Protein AF-A0A9P5ILN1-F1 (afdb_monomer_lite)

Secondary structure (DSSP, 8-state):
-EEEEEEE-GGGSS-EEEEEETT-HHHHHHHHTT-SEEEE---SHHHHTTS-HHHHHHHHHHHHHHHHHHHHT-TT--EEEEEE---HHHHHTTS---HHHHHHHHHHHHHHH-HHHHTTEEEEE--EEGGGGGSTTTSPEEETTTTEEE---SS-TT----EE--S---GGGSS-HHHHHHHHHHHHH-TT-----HHHHHHHHHHHHHHHHHGGGGS-GGG-SHHHHHHHHHHHHHHHHTHHHHHHSS--HHHHHHHHHHHHHHHHTT-HHHHHHHHHHHHHHHHHTTTTSPPPGGG---HHHHHHHHHHHHHHHHHHHHHHHHTTPPPS--GGG--PPPP-GGG--TT--HHHHHHHHHHHHHHHHHHHHHHSHHHHH-----HHHHHHHHHHHHHHHHHHHHHHHGGGT---STTS-HIIIIIHHHHHHHHHHHHHHH-TTSTTHHHHHHHHHHHHHHHHHHHHH-GGG--HHHHHHHHHHHHHHHHHHHHHTSS--------PPP---------------

Foldseek 3Di:
DWDWWWFAAAPHDGTDTFIADLLDLVRLLNRRERTQETADDFDLVVQVVPDDLVVSLVVRLNSLLSNLVSLVVHPNYQAYEYEADDPPCVVVVNPDDDSRRNSRVSSVVSQVVDPVSVNRYDHDYDFAAPCCCVPPLNPFCQPVVVRDGHDDDPDDPPDDRDHDDDPPLDLLPLDDPVVLVVVVVVVVVPVDDDPPDLLNLLQVLLVVLLVLLQVQLPDDPPPDDPVSNVSSVVSNVSSVVCLVCLQPNPDDPSSLSSLLSSLLSCVLVVNLVSSQVSLVSSLVSLVVVVLLAQDDVVVVDDPVVNLNSLSSNLSSLLSQLVSQVVVVHQGPDDPVSGHRDQRDPPPDDVSRPRVLSRLSSQLSVLSNVVSCVVPPVCVVPPPDDDPVNVVVVVVSLVSNLVSLLVLLVCLVVDDDGSSRRCCSLPVSLVVSLVSLLVVCLVCVPDPCLVVSLVSLVSSVVSQVVNCVSPVVSDDPVSVVSSVVSVVSNVVVVVVVVDPDDDDDDDDDDDDDDDPDPPDDDPPDD

Organism: NCBI:txid139641

pLDDT: mean 74.31, std 18.39, range [25.52, 96.81]

InterPro domains:
  IPR007219 Xylanolytic transcriptional activator, regulatory domain [PF04082] (228-382)
  IPR007219 Xylanolytic transcriptional activator, regulatory domain [SM00906] (275-349)
  IPR008030 NmrA-like domain [PF05368] (19-158)
  IPR036291 NAD(P)-binding domain superfamily [SSF51735] (7-162)
  IPR050987 ABC-transporter-regulating transcription factor-like [PTHR46910] (173-378)

Sequence (525 aa):
MSKILNVVGATGAQGGSVVADTSDLASLVKAFEGSYAIFVVTDFFASFATKDAEETVAIESTQGINCAKAASKTTTLEHYIWSTLPDNQKISNGKCSVPHFESKTKVDEYIRQYKALLAKTTFLFITYYATNILMPMFTPTLFKTTGKHVQLLPIAEDTPITTLGATVINTLGLVSKEHFEARLRYHFAQKDMADDDPAWYALRNTVYASCYRLGSSNMPYSNMSGEIQGQAWRYFEKALDVHTELLYGSTGLMAVQALTAMGFFAEGLAGPSLAYMLVSCATRLAQAKGLHRQPAQSWNLPLAKQQHRVRLFWTLYILEKHISYRSGRPSIIEDDDISCPFPSTQLANNTTYIDPFIYIIQHAQISSRIAKQLTSGSSLFGSGQSSALRSRISISSHAVVNAARAIILDTDAIQVDASTPIWLAFYFPLVSAINIFIYILKYPALPTTSSDVALLDICTGHFSRLELASPDTALPFIREIARLARSTVESVKNSAASPGSLLGADVMAPSVAQPSVPHARNLYT

Radius of gyration: 27.71 Å; chains: 1; bounding box: 84×50×71 Å

Structure (mmCIF, N/CA/C/O backbone):
data_AF-A0A9P5ILN1-F1
#
_entry.id   AF-A0A9P5ILN1-F1
#
loop_
_atom_site.group_PDB
_atom_site.id
_atom_site.type_symbol
_atom_site.label_atom_id
_atom_site.label_alt_id
_atom_site.label_comp_id
_atom_site.label_asym_id
_atom_site.label_entity_id
_atom_site.label_seq_id
_atom_site.pdbx_PDB_ins_code
_atom_site.Cartn_x
_atom_site.Cartn_y
_atom_site.Cartn_z
_atom_site.occupancy
_atom_site.B_iso_or_equiv
_atom_site.auth_seq_id
_atom_site.auth_comp_id
_atom_site.auth_asym_id
_atom_site.auth_atom_id
_atom_site.pdbx_PDB_model_num
ATOM 1 N N . MET A 1 1 ? 13.698 14.993 25.051 1.00 39.31 1 MET A N 1
ATOM 2 C CA . MET A 1 1 ? 13.246 14.775 23.654 1.00 39.31 1 MET A CA 1
ATOM 3 C C . MET A 1 1 ? 12.149 13.734 23.718 1.00 39.31 1 MET A C 1
ATOM 5 O O . MET A 1 1 ? 12.427 12.608 24.112 1.00 39.31 1 MET A O 1
ATOM 9 N N . SER A 1 2 ? 10.918 14.096 23.372 1.00 26.91 2 SER A N 1
ATOM 10 C CA . SER A 1 2 ? 9.784 13.169 23.364 1.00 26.91 2 SER A CA 1
ATOM 11 C C . SER A 1 2 ? 9.989 12.088 22.296 1.00 26.91 2 SER A C 1
ATOM 13 O O . SER A 1 2 ? 10.209 12.414 21.132 1.00 26.91 2 SER A O 1
ATOM 15 N N . LYS A 1 3 ? 9.950 10.811 22.683 1.00 44.75 3 LYS A N 1
ATOM 16 C CA . LYS A 1 3 ? 10.067 9.652 21.789 1.00 44.75 3 LYS A CA 1
ATOM 17 C C . LYS A 1 3 ? 8.786 8.822 21.836 1.00 44.75 3 LYS A C 1
ATOM 19 O O . LYS A 1 3 ? 8.062 8.818 22.831 1.00 44.75 3 LYS A O 1
ATOM 24 N N . ILE A 1 4 ? 8.509 8.127 20.739 1.00 36.22 4 ILE A N 1
ATOM 25 C CA . ILE A 1 4 ? 7.397 7.183 20.645 1.00 36.22 4 ILE A CA 1
ATOM 26 C C . ILE A 1 4 ? 7.859 5.847 21.237 1.00 36.22 4 ILE A C 1
ATOM 28 O O . ILE A 1 4 ? 8.810 5.245 20.743 1.00 36.22 4 ILE A O 1
ATOM 32 N N . LEU A 1 5 ? 7.192 5.391 22.293 1.00 47.84 5 LEU A N 1
ATOM 33 C CA . LEU A 1 5 ? 7.380 4.079 22.903 1.00 47.84 5 LEU A CA 1
ATOM 34 C C . LEU A 1 5 ? 6.185 3.203 22.540 1.00 47.84 5 LEU A C 1
ATOM 36 O O . LEU A 1 5 ? 5.041 3.648 22.609 1.00 47.84 5 LEU A O 1
ATOM 40 N N . ASN A 1 6 ? 6.428 1.952 22.159 1.00 44.28 6 ASN A N 1
ATOM 41 C CA . ASN A 1 6 ? 5.337 1.028 21.866 1.00 44.28 6 ASN A CA 1
ATOM 42 C C . ASN A 1 6 ? 4.928 0.319 23.153 1.00 44.28 6 ASN A C 1
ATOM 44 O O . ASN A 1 6 ? 5.700 -0.442 23.743 1.00 44.28 6 ASN A O 1
ATOM 48 N N . VAL A 1 7 ? 3.707 0.603 23.590 1.00 46.44 7 VAL A N 1
ATOM 49 C CA . VAL A 1 7 ? 3.180 0.174 24.878 1.00 46.44 7 VAL A CA 1
ATOM 50 C C . VAL A 1 7 ? 1.870 -0.562 24.628 1.00 46.44 7 VAL A C 1
ATOM 52 O O . VAL A 1 7 ? 0.911 -0.023 24.080 1.00 46.44 7 VAL A O 1
ATOM 55 N N . VAL A 1 8 ? 1.814 -1.832 25.009 1.00 37.81 8 VAL A N 1
ATOM 56 C CA . VAL A 1 8 ? 0.625 -2.659 24.818 1.00 37.81 8 VAL A CA 1
ATOM 57 C C . VAL A 1 8 ? -0.165 -2.686 26.125 1.00 37.81 8 VAL A C 1
ATOM 59 O O . VAL A 1 8 ? 0.270 -3.276 27.116 1.00 37.81 8 VAL A O 1
ATOM 62 N N . GLY A 1 9 ? -1.342 -2.053 26.112 1.00 39.84 9 GLY A N 1
ATOM 63 C CA . GLY A 1 9 ? -2.363 -2.198 27.154 1.00 39.84 9 GLY A CA 1
ATOM 64 C C . GLY A 1 9 ? -2.585 -1.010 28.094 1.00 39.84 9 GLY A C 1
ATOM 65 O O . GLY A 1 9 ? -3.384 -1.158 29.011 1.00 39.84 9 GLY A O 1
ATOM 66 N N . ALA A 1 10 ? -1.961 0.157 27.890 1.00 31.11 10 ALA A N 1
ATOM 67 C CA . ALA A 1 10 ? -2.305 1.338 28.687 1.00 31.11 10 ALA A CA 1
ATOM 68 C C . ALA A 1 10 ? -3.793 1.701 28.466 1.00 31.11 10 ALA A C 1
ATOM 70 O O . ALA A 1 10 ? -4.206 2.016 27.352 1.00 31.11 10 ALA A O 1
ATOM 71 N N . THR A 1 11 ? -4.588 1.560 29.532 1.00 32.59 11 THR A N 1
ATOM 72 C CA . THR A 1 11 ? -6.019 1.914 29.660 1.00 32.59 11 THR A CA 1
ATOM 73 C C . THR A 1 11 ? -7.028 1.230 28.720 1.00 32.59 11 THR A C 1
ATOM 75 O O . THR A 1 11 ? -8.001 1.841 28.282 1.00 32.59 11 THR A O 1
ATOM 78 N N . GLY A 1 12 ? -6.893 -0.082 28.495 1.00 34.81 12 GLY A N 1
ATOM 79 C CA . GLY A 1 12 ? -8.003 -0.897 27.966 1.00 34.81 12 GLY A CA 1
ATOM 80 C C . GLY A 1 12 ? -8.261 -0.785 26.457 1.00 34.81 12 GLY A C 1
ATOM 81 O O . GLY A 1 12 ? -9.273 -1.293 25.976 1.00 34.81 12 GLY A O 1
ATOM 82 N N . ALA A 1 13 ? -7.340 -0.187 25.701 1.00 31.38 13 ALA A N 1
ATOM 83 C CA . ALA A 1 13 ? -7.303 -0.271 24.245 1.00 31.38 13 ALA A CA 1
ATOM 84 C C . ALA A 1 13 ? -6.271 -1.324 23.798 1.00 31.38 13 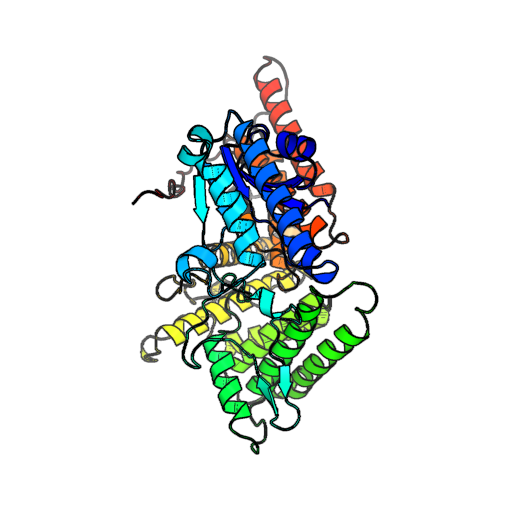ALA A C 1
ATOM 86 O O . ALA A 1 13 ? -5.178 -1.427 24.363 1.00 31.38 13 ALA A O 1
ATOM 87 N N . GLN A 1 14 ? -6.620 -2.118 22.781 1.00 35.06 14 GLN A N 1
ATOM 88 C CA . GLN A 1 14 ? -5.671 -2.972 22.058 1.00 35.06 14 GLN A CA 1
ATOM 89 C C . GLN A 1 14 ? -4.464 -2.114 21.619 1.00 35.06 14 GLN A C 1
ATOM 91 O O . GLN A 1 14 ? -4.663 -0.977 21.207 1.00 35.06 14 GLN A O 1
ATOM 96 N N . GLY A 1 15 ? -3.242 -2.637 21.800 1.00 40.31 15 GLY A N 1
ATOM 97 C CA . GLY A 1 15 ? -1.953 -1.916 21.830 1.00 40.31 15 GLY A CA 1
ATOM 98 C C . GLY A 1 15 ? -1.785 -0.657 20.961 1.00 40.31 15 GLY A C 1
ATOM 99 O O . GLY A 1 15 ? -2.256 -0.591 19.831 1.00 40.31 15 GLY A O 1
ATOM 100 N N . GLY A 1 16 ? -1.036 0.327 21.478 1.00 42.66 16 GLY A N 1
ATOM 101 C CA . GLY A 1 16 ? -0.798 1.612 20.816 1.00 42.66 16 GLY A CA 1
ATOM 102 C C . GLY A 1 16 ? 0.597 2.191 21.080 1.00 42.66 16 GLY A C 1
ATOM 103 O O . GLY A 1 16 ? 1.328 1.773 21.976 1.00 42.66 16 GLY A O 1
ATOM 104 N N . SER A 1 17 ? 0.990 3.168 20.273 1.00 50.06 17 SER A N 1
ATOM 105 C CA . SER A 1 17 ? 2.224 3.931 20.463 1.00 50.06 17 SER A CA 1
ATOM 106 C C . SER A 1 17 ? 1.969 5.105 21.416 1.00 50.06 17 SER A C 1
ATOM 108 O O . SER A 1 17 ? 1.096 5.930 21.153 1.00 50.06 17 SER A O 1
ATOM 110 N N . VAL A 1 18 ? 2.719 5.204 22.515 1.00 59.97 18 VAL A N 1
ATOM 111 C CA . VAL A 1 18 ? 2.597 6.273 23.522 1.00 59.97 18 VAL A CA 1
ATOM 112 C C . VAL A 1 18 ? 3.818 7.187 23.441 1.00 59.97 18 VAL A C 1
ATOM 114 O O . VAL A 1 18 ? 4.953 6.723 23.359 1.00 59.97 18 VAL A O 1
ATOM 117 N N . VAL A 1 19 ? 3.604 8.502 23.457 1.00 59.81 19 VAL A N 1
ATOM 118 C CA . VAL A 1 19 ? 4.695 9.489 23.443 1.00 59.81 19 VAL A CA 1
ATOM 119 C C . VAL A 1 19 ? 5.157 9.765 24.873 1.00 59.81 19 VAL A C 1
ATOM 121 O O . VAL A 1 19 ? 4.352 10.168 25.711 1.00 59.81 19 VAL A O 1
ATOM 124 N N . ALA A 1 20 ? 6.452 9.601 25.145 1.00 69.88 20 ALA A N 1
ATOM 125 C CA . ALA A 1 20 ? 7.063 9.943 26.429 1.00 69.88 20 ALA A CA 1
ATOM 126 C C . ALA A 1 20 ? 8.473 10.509 26.244 1.00 69.88 20 ALA A C 1
ATOM 128 O O . ALA A 1 20 ? 9.177 10.158 25.296 1.00 69.88 20 ALA A O 1
ATOM 129 N N . ASP A 1 21 ? 8.921 11.378 27.147 1.00 75.94 21 ASP A N 1
ATOM 130 C CA . ASP A 1 21 ? 10.323 11.800 27.154 1.00 75.94 21 ASP A CA 1
ATOM 131 C C . ASP A 1 21 ? 11.168 10.763 27.897 1.00 75.94 21 ASP A C 1
ATOM 133 O O . ASP A 1 21 ? 11.051 10.596 29.106 1.00 75.94 21 ASP A O 1
ATOM 137 N N . THR A 1 22 ? 12.054 10.071 27.180 1.00 78.81 22 THR A N 1
ATOM 138 C CA . THR A 1 22 ? 12.921 9.033 27.763 1.00 78.81 22 THR A CA 1
ATOM 139 C C . THR A 1 22 ? 13.919 9.573 28.791 1.00 78.81 22 THR A C 1
ATOM 141 O O . THR A 1 22 ? 14.491 8.807 29.568 1.00 78.81 22 THR A O 1
ATOM 144 N N . SER A 1 23 ? 14.145 10.888 28.807 1.00 83.50 23 SER A N 1
ATOM 145 C CA . SER A 1 23 ? 14.969 11.547 29.819 1.00 83.50 23 SER A CA 1
ATOM 146 C C . SER A 1 23 ? 14.180 11.911 31.085 1.00 83.50 23 SER A C 1
ATOM 148 O O . SER A 1 23 ? 14.802 12.150 32.118 1.00 83.50 23 SER A O 1
ATOM 150 N N . ASP A 1 24 ? 12.843 11.919 31.038 1.00 86.62 24 ASP A N 1
ATOM 151 C CA . ASP A 1 24 ? 11.975 12.210 32.181 1.00 86.62 24 ASP A CA 1
ATOM 152 C C . ASP A 1 24 ? 11.289 10.937 32.699 1.00 86.62 24 ASP A C 1
ATOM 154 O O . ASP A 1 24 ? 10.361 10.385 32.103 1.00 86.62 24 ASP A O 1
ATOM 158 N N . LEU A 1 25 ? 11.720 10.489 33.879 1.00 89.88 25 LEU A N 1
ATOM 159 C CA . LEU A 1 25 ? 11.162 9.308 34.527 1.00 89.88 25 LEU A CA 1
ATOM 160 C C . LEU A 1 25 ? 9.662 9.452 34.838 1.00 89.88 25 LEU A C 1
ATOM 162 O O . LEU A 1 25 ? 8.946 8.452 34.795 1.00 89.88 25 LEU A O 1
ATOM 166 N N . ALA A 1 26 ? 9.174 10.652 35.164 1.00 89.56 26 ALA A N 1
ATOM 167 C CA . ALA A 1 26 ? 7.763 10.854 35.489 1.00 89.56 26 ALA A CA 1
ATOM 168 C C . ALA A 1 26 ? 6.879 10.687 34.244 1.00 89.56 26 ALA A C 1
ATOM 170 O O . ALA A 1 26 ? 5.860 9.992 34.302 1.00 89.56 26 ALA A O 1
ATOM 171 N N . SER A 1 27 ? 7.311 11.248 33.109 1.00 84.31 27 SER A N 1
ATOM 172 C CA . SER A 1 27 ? 6.681 11.036 31.803 1.00 84.31 27 SER A CA 1
ATOM 173 C C . SER A 1 27 ? 6.584 9.548 31.452 1.00 84.31 27 SER A C 1
ATOM 175 O O . SER A 1 27 ? 5.511 9.086 31.065 1.00 84.31 27 SER A O 1
ATOM 177 N N . LEU A 1 28 ? 7.659 8.781 31.663 1.00 85.62 28 LEU A N 1
ATOM 178 C CA . LEU A 1 28 ? 7.686 7.339 31.396 1.00 85.62 28 LEU A CA 1
ATOM 179 C C . LEU A 1 28 ? 6.748 6.537 32.305 1.00 85.62 28 LEU A C 1
ATOM 181 O O . LEU A 1 28 ? 6.050 5.649 31.827 1.00 85.62 28 LEU A O 1
ATOM 185 N N . VAL A 1 29 ? 6.703 6.846 33.605 1.00 90.00 29 VAL A N 1
ATOM 186 C CA . VAL A 1 29 ? 5.794 6.164 34.546 1.00 90.00 29 VAL A CA 1
ATOM 187 C C . VAL A 1 29 ? 4.341 6.360 34.127 1.00 90.00 29 VAL A C 1
ATOM 189 O O . VAL A 1 29 ? 3.586 5.394 34.094 1.00 90.00 29 VAL A O 1
ATOM 192 N N . LYS A 1 30 ? 3.968 7.589 33.754 1.00 85.69 30 LYS A N 1
ATOM 193 C CA . LYS A 1 30 ? 2.625 7.890 33.252 1.00 85.69 30 LYS A CA 1
ATOM 194 C C . LYS A 1 30 ? 2.336 7.166 31.936 1.00 85.69 30 LYS A C 1
ATOM 196 O O . LYS A 1 30 ? 1.246 6.644 31.750 1.00 85.69 30 LYS A O 1
ATOM 201 N N . ALA A 1 31 ? 3.308 7.125 31.027 1.00 80.31 31 ALA A N 1
ATOM 202 C CA . ALA A 1 31 ? 3.154 6.459 29.737 1.00 80.31 31 ALA A CA 1
ATOM 203 C C . ALA A 1 31 ? 2.998 4.935 29.857 1.00 80.31 31 ALA A C 1
ATOM 205 O O . ALA A 1 31 ? 2.361 4.320 29.007 1.00 80.31 31 ALA A O 1
ATOM 206 N N . PHE A 1 32 ? 3.582 4.329 30.892 1.00 86.94 32 PHE A N 1
ATOM 207 C CA . PHE A 1 32 ? 3.530 2.886 31.125 1.00 86.94 32 PHE A CA 1
ATOM 208 C C . PHE A 1 32 ? 2.369 2.453 32.025 1.00 86.94 32 PHE A C 1
ATOM 210 O O . PHE A 1 32 ? 2.131 1.254 32.178 1.00 86.94 32 PHE A O 1
ATOM 217 N N . GLU A 1 33 ? 1.607 3.388 32.587 1.00 85.12 33 GLU A N 1
ATOM 218 C CA . GLU A 1 33 ? 0.497 3.087 33.485 1.00 85.12 33 GLU A CA 1
ATOM 219 C C . GLU A 1 33 ? -0.538 2.146 32.839 1.00 85.12 33 GLU A C 1
ATOM 221 O O . GLU A 1 33 ? -1.013 2.367 31.726 1.00 85.12 33 GLU A O 1
ATOM 226 N N . GLY A 1 34 ? -0.877 1.060 33.541 1.00 80.81 34 GLY A N 1
ATOM 227 C CA . GLY A 1 34 ? -1.858 0.069 33.085 1.00 80.81 34 GLY A CA 1
ATOM 228 C C . GLY A 1 34 ? -1.372 -0.882 31.985 1.00 80.81 34 GLY A C 1
ATOM 229 O O . GLY A 1 34 ? -2.138 -1.731 31.545 1.00 80.81 34 GLY A O 1
ATOM 230 N N . SER A 1 35 ? -0.113 -0.786 31.554 1.00 80.12 35 SER A N 1
ATOM 231 C CA . SER A 1 35 ? 0.415 -1.591 30.447 1.00 80.12 35 SER A CA 1
ATOM 232 C C . SER A 1 35 ? 0.650 -3.043 30.843 1.00 80.12 35 SER A C 1
ATOM 234 O O . SER A 1 35 ? 1.204 -3.313 31.910 1.00 80.12 35 SER A O 1
ATOM 236 N N . TYR A 1 36 ? 0.281 -3.965 29.955 1.00 82.94 36 TYR A N 1
ATOM 237 C CA . TYR A 1 36 ? 0.534 -5.401 30.096 1.00 82.94 36 TYR A CA 1
ATOM 238 C C . TYR A 1 36 ? 1.896 -5.789 29.512 1.00 82.94 36 TYR A C 1
ATOM 240 O O . TYR A 1 36 ? 2.628 -6.590 30.094 1.00 82.94 36 TYR A O 1
ATOM 248 N N . ALA A 1 37 ? 2.269 -5.193 28.376 1.00 82.38 37 ALA A N 1
ATOM 249 C CA . ALA A 1 37 ? 3.588 -5.371 27.787 1.00 82.38 37 ALA A CA 1
ATOM 250 C C . ALA A 1 37 ? 4.189 -4.042 27.327 1.00 82.38 37 ALA A C 1
ATOM 252 O O . ALA A 1 37 ? 3.484 -3.151 26.857 1.00 82.38 37 ALA A O 1
ATOM 253 N N . ILE A 1 38 ? 5.507 -3.907 27.451 1.00 85.56 38 ILE A N 1
ATOM 254 C CA . ILE A 1 38 ? 6.237 -2.689 27.082 1.00 85.56 38 ILE A CA 1
ATOM 255 C C . ILE A 1 38 ? 7.406 -3.088 26.185 1.00 85.56 38 ILE A C 1
ATOM 257 O O . ILE A 1 38 ? 8.242 -3.890 26.599 1.00 85.56 38 ILE A O 1
ATOM 261 N N . PHE A 1 39 ? 7.482 -2.518 24.979 1.00 84.19 39 PHE A N 1
ATOM 262 C CA . PHE A 1 39 ? 8.638 -2.651 24.093 1.00 84.19 39 PHE A CA 1
ATOM 263 C C . PHE A 1 39 ? 9.449 -1.359 24.086 1.00 84.19 39 PHE A C 1
ATOM 265 O O . PHE A 1 39 ? 8.941 -0.288 23.749 1.00 84.19 39 PHE A O 1
ATOM 272 N N . VAL A 1 40 ? 10.729 -1.466 24.436 1.00 84.44 40 VAL A N 1
ATOM 273 C CA . VAL A 1 40 ? 11.625 -0.317 24.543 1.00 84.44 40 VAL A CA 1
ATOM 274 C C . VAL A 1 40 ? 12.810 -0.477 23.600 1.00 84.44 40 VAL A C 1
ATOM 276 O O . VAL A 1 40 ? 13.545 -1.465 23.641 1.00 84.44 40 VAL A O 1
ATOM 279 N N . VAL A 1 41 ? 13.026 0.561 22.795 1.00 82.00 41 VAL A N 1
ATOM 280 C CA . VAL A 1 41 ? 14.231 0.790 22.003 1.00 82.00 41 VAL A CA 1
ATOM 281 C C . VAL A 1 41 ? 14.708 2.219 22.258 1.00 82.00 41 VAL A C 1
ATOM 283 O O . VAL A 1 41 ? 13.917 3.160 22.276 1.00 82.00 41 VAL A O 1
ATOM 286 N N . THR A 1 42 ? 16.005 2.384 22.496 1.00 79.81 42 THR A N 1
ATOM 287 C CA . THR A 1 42 ? 16.657 3.698 22.587 1.00 79.81 42 THR A CA 1
ATOM 288 C C . THR A 1 42 ? 17.397 4.007 21.290 1.00 79.81 42 THR A C 1
ATOM 290 O O . THR A 1 42 ? 17.750 3.096 20.542 1.00 79.81 42 THR A O 1
ATOM 293 N N . ASP A 1 43 ? 17.589 5.298 21.026 1.00 75.88 43 ASP A N 1
ATOM 294 C CA . ASP A 1 43 ? 18.213 5.805 19.802 1.00 75.88 43 ASP A CA 1
ATOM 295 C C . ASP A 1 43 ? 19.498 6.549 20.171 1.00 75.88 43 ASP A C 1
ATOM 297 O O . ASP A 1 43 ? 19.455 7.671 20.689 1.00 75.88 43 ASP A O 1
ATOM 301 N N . PHE A 1 44 ? 20.613 5.857 19.936 1.00 79.56 44 PHE A N 1
ATOM 302 C CA . PHE A 1 44 ? 21.986 6.312 20.138 1.00 79.56 44 PHE A CA 1
ATOM 303 C C . PHE A 1 44 ? 22.399 7.392 19.133 1.00 79.56 44 PHE A C 1
ATOM 305 O O . PHE A 1 44 ? 23.071 8.363 19.491 1.00 79.56 44 PHE A O 1
ATOM 312 N N . PHE A 1 45 ? 21.990 7.244 17.869 1.00 73.00 45 PHE A N 1
ATOM 313 C CA . PHE A 1 45 ? 22.515 8.042 16.763 1.00 73.00 45 PHE A CA 1
ATOM 314 C C . PHE A 1 45 ? 22.085 9.508 16.840 1.00 73.00 45 PHE A C 1
ATOM 316 O O . PHE A 1 45 ? 22.865 10.380 16.459 1.00 73.00 45 PHE A O 1
ATOM 323 N N . ALA A 1 46 ? 20.908 9.800 17.404 1.00 71.19 46 ALA A N 1
ATOM 324 C CA . ALA A 1 46 ? 20.472 11.179 17.632 1.00 71.19 46 ALA A CA 1
ATOM 325 C C . ALA A 1 46 ? 21.445 11.988 18.508 1.00 71.19 46 ALA A C 1
ATOM 327 O O . ALA A 1 46 ? 21.701 13.156 18.223 1.00 71.19 46 ALA A O 1
ATOM 328 N N . SER A 1 47 ? 22.001 11.385 19.566 1.00 73.31 47 SER A N 1
ATOM 329 C CA . SER A 1 47 ? 22.980 12.069 20.428 1.00 73.31 47 SER A CA 1
ATOM 330 C C . SER A 1 47 ? 24.386 12.017 19.825 1.00 73.31 47 SER A C 1
ATOM 332 O O . SER A 1 47 ? 25.076 13.035 19.813 1.00 73.31 47 SER A O 1
ATOM 334 N N . PHE A 1 48 ? 24.756 10.886 19.216 1.00 78.94 48 PHE A N 1
ATOM 335 C CA . PHE A 1 48 ? 26.058 10.697 18.569 1.00 78.94 48 PHE A CA 1
ATOM 336 C C . PHE A 1 48 ? 26.339 11.701 17.441 1.00 78.94 48 PHE A C 1
ATOM 338 O O . PHE A 1 48 ? 27.485 12.052 17.188 1.00 78.94 48 PHE A O 1
ATOM 345 N N . ALA A 1 49 ? 25.297 12.202 16.771 1.00 73.25 49 ALA A N 1
ATOM 346 C CA . ALA A 1 49 ? 25.436 13.208 15.719 1.00 73.25 49 ALA A CA 1
ATOM 347 C C . ALA A 1 49 ? 26.007 14.555 16.212 1.00 73.25 49 ALA A C 1
ATOM 349 O O . ALA A 1 49 ? 26.466 15.353 15.399 1.00 73.25 49 ALA A O 1
ATOM 350 N N . THR A 1 50 ? 25.944 14.834 17.519 1.00 75.81 50 THR A N 1
ATOM 351 C CA . THR A 1 50 ? 26.280 16.154 18.092 1.00 75.81 50 THR A CA 1
ATOM 352 C C . THR A 1 50 ? 27.180 16.104 19.323 1.00 75.81 50 THR A C 1
ATOM 354 O O . THR A 1 50 ? 27.647 17.153 19.763 1.00 75.81 50 THR A O 1
ATOM 357 N N . LYS A 1 51 ? 27.423 14.918 19.883 1.00 83.06 51 LYS A N 1
ATOM 358 C CA . LYS A 1 51 ? 28.131 14.709 21.151 1.00 83.06 51 LYS A CA 1
ATOM 359 C C . LYS A 1 51 ? 29.221 13.661 20.990 1.00 83.06 51 LYS A C 1
ATOM 361 O O . LYS A 1 51 ? 29.184 12.862 20.054 1.00 83.06 51 LYS A O 1
ATOM 366 N N . ASP A 1 52 ? 30.180 13.642 21.910 1.00 90.62 52 ASP A N 1
ATOM 367 C CA . ASP A 1 52 ? 31.195 12.593 21.923 1.00 90.62 52 ASP A CA 1
ATOM 368 C C . ASP A 1 52 ? 30.606 11.226 22.323 1.00 90.62 52 ASP A C 1
ATOM 370 O O . ASP A 1 52 ? 29.460 11.100 22.774 1.00 90.62 52 ASP A O 1
ATOM 374 N N . ALA A 1 53 ? 31.385 10.168 22.098 1.00 85.62 53 ALA A N 1
ATOM 375 C CA . ALA A 1 53 ? 30.940 8.798 22.314 1.00 85.62 53 ALA A CA 1
ATOM 376 C C . ALA A 1 53 ? 30.647 8.488 23.791 1.00 85.62 53 ALA A C 1
ATOM 378 O O . ALA A 1 53 ? 29.697 7.760 24.073 1.00 85.62 53 ALA A O 1
ATOM 379 N N . GLU A 1 54 ? 31.427 9.035 24.723 1.00 89.56 54 GLU A N 1
ATOM 380 C CA . GLU A 1 54 ? 31.277 8.767 26.154 1.00 89.56 54 GLU A CA 1
ATOM 381 C C . GLU A 1 54 ? 30.022 9.456 26.703 1.00 89.56 54 GLU A C 1
ATOM 383 O O . GLU A 1 54 ? 29.204 8.825 27.383 1.00 89.56 54 GLU A O 1
ATOM 388 N N . GLU A 1 55 ? 29.803 10.714 26.316 1.00 90.38 55 GLU A N 1
ATOM 389 C CA . GLU A 1 55 ? 28.597 11.468 26.646 1.00 90.38 55 GLU A CA 1
ATOM 390 C C . GLU A 1 55 ? 27.352 10.809 26.032 1.00 90.38 55 GLU A C 1
ATOM 392 O O . GLU A 1 55 ? 26.333 10.633 26.705 1.00 90.38 55 GLU A O 1
ATOM 397 N N . THR A 1 56 ? 27.439 10.365 24.775 1.00 86.38 56 THR A N 1
ATOM 398 C CA . THR A 1 56 ? 26.348 9.651 24.093 1.00 86.38 56 THR A CA 1
ATOM 399 C C . THR A 1 56 ? 25.999 8.349 24.813 1.00 86.38 56 THR A C 1
ATOM 401 O O . THR A 1 56 ? 24.819 8.078 25.056 1.00 86.38 56 THR A O 1
ATOM 404 N N . VAL A 1 57 ? 27.008 7.566 25.214 1.00 90.94 57 VAL A N 1
ATOM 405 C CA . VAL A 1 57 ? 26.811 6.348 26.011 1.00 90.94 57 VAL A CA 1
ATOM 406 C C . VAL A 1 57 ? 26.106 6.676 27.318 1.00 90.94 57 VAL A C 1
ATOM 408 O O . VAL A 1 57 ? 25.148 5.988 27.674 1.00 90.94 57 VAL A O 1
ATOM 411 N N . ALA A 1 58 ? 26.542 7.712 28.036 1.00 92.88 58 ALA A N 1
ATOM 412 C CA . ALA A 1 58 ? 25.929 8.110 29.298 1.00 92.88 58 ALA A CA 1
ATOM 413 C C . ALA A 1 58 ? 24.455 8.517 29.123 1.00 92.88 58 ALA A C 1
ATOM 415 O O . ALA A 1 58 ? 23.599 8.085 29.904 1.00 92.88 58 ALA A O 1
ATOM 416 N N . ILE A 1 59 ? 24.141 9.286 28.076 1.00 88.06 59 ILE A N 1
ATOM 417 C CA . ILE A 1 59 ? 22.776 9.730 27.760 1.00 88.06 59 ILE A CA 1
ATOM 418 C C . ILE A 1 59 ? 21.878 8.539 27.434 1.00 88.06 59 ILE A C 1
ATOM 420 O O . ILE A 1 59 ? 20.825 8.382 28.054 1.00 88.06 59 ILE A O 1
ATOM 424 N N . GLU A 1 60 ? 22.283 7.684 26.492 1.00 89.50 60 GLU A N 1
ATOM 425 C CA . GLU A 1 60 ? 21.448 6.558 26.071 1.00 89.50 60 GLU A CA 1
ATOM 426 C C . GLU A 1 60 ? 21.270 5.537 27.205 1.00 89.50 60 GLU A C 1
ATOM 428 O O . GLU A 1 60 ? 20.155 5.068 27.446 1.00 89.50 60 GLU A O 1
ATOM 433 N N . SER A 1 61 ? 22.335 5.256 27.967 1.00 93.19 61 SER A N 1
ATOM 434 C CA . SER A 1 61 ? 22.258 4.371 29.139 1.00 93.19 61 SER A CA 1
ATOM 435 C C . SER A 1 61 ? 21.265 4.909 30.165 1.00 93.19 61 SER A C 1
ATOM 437 O O . SER A 1 61 ? 20.437 4.164 30.685 1.00 93.19 61 SER A O 1
ATOM 439 N N . THR A 1 62 ? 21.300 6.219 30.430 1.00 93.94 62 THR A N 1
ATOM 440 C CA . THR A 1 62 ? 20.365 6.872 31.356 1.00 93.94 62 THR A CA 1
ATOM 441 C C . THR A 1 62 ? 18.924 6.741 30.867 1.00 93.94 62 THR A C 1
ATOM 443 O O . THR A 1 62 ? 18.043 6.390 31.651 1.00 93.94 62 THR A O 1
ATOM 446 N N . GLN A 1 63 ? 18.678 6.951 29.571 1.00 89.44 63 GLN A N 1
ATOM 447 C CA . GLN A 1 63 ? 17.353 6.787 28.963 1.00 89.44 63 GLN A CA 1
ATOM 448 C C . GLN A 1 63 ? 16.832 5.348 29.094 1.00 89.44 63 GLN A C 1
ATOM 450 O O . GLN A 1 63 ? 15.697 5.139 29.528 1.00 89.44 63 GLN A O 1
ATOM 455 N N . GLY A 1 64 ? 17.660 4.347 28.781 1.00 91.19 64 GLY A N 1
ATOM 456 C CA . GLY A 1 64 ? 17.288 2.935 28.911 1.00 91.19 64 GLY A CA 1
ATOM 457 C C . GLY A 1 64 ? 17.031 2.521 30.364 1.00 91.19 64 GLY A C 1
ATOM 458 O O . GLY A 1 64 ? 16.036 1.857 30.659 1.00 91.19 64 GLY A O 1
ATOM 459 N N . ILE A 1 65 ? 17.863 2.990 31.300 1.00 95.81 65 ILE A N 1
ATOM 460 C CA . ILE A 1 65 ? 17.681 2.759 32.740 1.00 95.81 65 ILE A CA 1
ATOM 461 C C . ILE A 1 65 ? 16.397 3.425 33.247 1.00 95.81 65 ILE A C 1
ATOM 463 O O . ILE A 1 65 ? 15.674 2.829 34.045 1.00 95.81 65 ILE A O 1
ATOM 467 N N . ASN A 1 66 ? 16.073 4.637 32.793 1.00 94.81 66 ASN A N 1
ATOM 468 C CA . ASN A 1 66 ? 14.817 5.298 33.147 1.00 94.81 66 ASN A CA 1
ATOM 469 C C . ASN A 1 66 ? 13.603 4.495 32.665 1.00 94.81 66 ASN A C 1
ATOM 471 O O . ASN A 1 66 ? 12.646 4.334 33.424 1.00 94.81 66 ASN A O 1
ATOM 475 N N . CYS A 1 67 ? 13.662 3.926 31.459 1.00 92.62 67 CYS A N 1
ATOM 476 C CA . CYS A 1 67 ? 12.611 3.042 30.956 1.00 92.62 67 CYS A CA 1
ATOM 477 C C . CYS A 1 67 ? 12.460 1.793 31.839 1.00 92.62 67 CYS A C 1
ATOM 479 O O . CYS A 1 67 ? 11.352 1.478 32.270 1.00 92.62 67 CYS A O 1
ATOM 481 N N . ALA A 1 68 ? 13.565 1.136 32.205 1.00 95.38 68 ALA A N 1
ATOM 482 C CA . ALA A 1 68 ? 13.538 -0.019 33.106 1.00 95.38 68 ALA A CA 1
ATOM 483 C C . ALA A 1 68 ? 12.982 0.336 34.504 1.00 95.38 68 ALA A C 1
ATOM 485 O O . ALA A 1 68 ? 12.190 -0.416 35.082 1.00 95.38 68 ALA A O 1
ATOM 486 N N . LYS A 1 69 ? 13.338 1.511 35.043 1.00 95.56 69 LYS A N 1
ATOM 487 C CA . LYS A 1 69 ? 12.802 2.036 36.313 1.00 95.56 69 LYS A CA 1
ATOM 488 C C . LYS A 1 69 ? 11.298 2.282 36.246 1.00 95.56 69 LYS A C 1
ATOM 490 O O . LYS A 1 69 ? 10.588 1.924 37.182 1.00 95.56 69 LYS A O 1
ATOM 495 N N . ALA A 1 70 ? 10.813 2.898 35.171 1.00 93.44 70 ALA A N 1
ATOM 496 C CA . ALA A 1 70 ? 9.389 3.144 34.977 1.00 93.44 70 ALA A CA 1
ATOM 497 C C . ALA A 1 70 ? 8.610 1.831 34.807 1.00 93.44 70 ALA A C 1
ATOM 499 O O . ALA A 1 70 ? 7.588 1.631 35.463 1.00 93.44 70 ALA A O 1
ATOM 500 N N . ALA A 1 71 ? 9.136 0.895 34.014 1.00 93.06 71 ALA A N 1
ATOM 501 C CA . ALA A 1 71 ? 8.542 -0.426 33.824 1.00 93.06 71 ALA A CA 1
ATOM 502 C C . ALA A 1 71 ? 8.439 -1.198 35.150 1.00 93.06 71 ALA A C 1
ATOM 504 O O . ALA A 1 71 ? 7.401 -1.775 35.455 1.00 93.06 71 ALA A O 1
ATOM 505 N N . SER A 1 72 ? 9.464 -1.118 36.005 1.00 93.69 72 SER A N 1
ATOM 506 C CA . SER A 1 72 ? 9.451 -1.746 37.337 1.00 93.69 72 SER A CA 1
ATOM 507 C C . SER A 1 72 ? 8.367 -1.200 38.272 1.00 93.69 72 SER A C 1
ATOM 509 O O . SER A 1 72 ? 7.966 -1.888 39.207 1.00 93.69 72 SER A O 1
ATOM 511 N N . LYS A 1 73 ? 7.896 0.033 38.044 1.00 93.75 73 LYS A N 1
ATOM 512 C CA . LYS A 1 73 ? 6.797 0.652 38.803 1.00 93.75 73 LYS A CA 1
ATOM 513 C C . LYS A 1 73 ? 5.414 0.296 38.250 1.00 93.75 73 LYS A C 1
ATOM 515 O O . LYS A 1 73 ? 4.414 0.606 38.889 1.00 93.75 73 LYS A O 1
ATOM 520 N N . THR A 1 74 ? 5.348 -0.340 37.082 1.00 91.12 74 THR A N 1
ATOM 521 C CA . THR A 1 74 ? 4.090 -0.700 36.424 1.00 91.12 74 THR A CA 1
ATOM 522 C C . THR A 1 74 ? 3.586 -2.028 36.980 1.00 91.12 74 THR A C 1
ATOM 524 O O . THR A 1 74 ? 4.134 -3.091 36.691 1.00 91.12 74 THR A O 1
ATOM 527 N N . THR A 1 75 ? 2.540 -1.978 37.803 1.00 90.94 75 THR A N 1
ATOM 528 C CA . THR A 1 75 ? 2.017 -3.152 38.525 1.00 90.94 75 THR A CA 1
ATOM 529 C C . THR A 1 75 ? 1.357 -4.185 37.611 1.00 90.94 75 THR A C 1
ATOM 531 O O . THR A 1 75 ? 1.415 -5.375 37.907 1.00 90.94 75 THR A O 1
ATOM 534 N N . THR A 1 76 ? 0.786 -3.743 36.491 1.00 90.25 76 THR A N 1
ATOM 535 C CA . THR A 1 76 ? 0.109 -4.571 35.477 1.00 90.25 76 THR A CA 1
ATOM 536 C C . THR A 1 76 ? 1.060 -5.233 34.480 1.00 90.25 76 THR A C 1
ATOM 538 O O . THR A 1 76 ? 0.612 -5.992 33.629 1.00 90.25 76 THR A O 1
ATOM 541 N N . LEU A 1 77 ? 2.361 -4.934 34.549 1.00 92.19 77 LEU A N 1
ATOM 542 C CA . LEU A 1 77 ? 3.331 -5.396 33.563 1.00 92.19 77 LEU A CA 1
ATOM 543 C C . LEU A 1 77 ? 3.556 -6.904 33.678 1.00 92.19 77 LEU A C 1
ATOM 545 O O . LEU A 1 77 ? 3.968 -7.381 34.736 1.00 92.19 77 LEU A O 1
ATOM 549 N N . GLU A 1 78 ? 3.395 -7.632 32.580 1.00 92.62 78 GLU A N 1
ATOM 550 C CA . GLU A 1 78 ? 3.711 -9.060 32.471 1.00 92.62 78 GLU A CA 1
ATOM 551 C C . GLU A 1 78 ? 4.921 -9.321 31.570 1.00 92.62 78 GLU A C 1
ATOM 553 O O . GLU A 1 78 ? 5.731 -10.198 31.875 1.00 92.62 78 GLU A O 1
ATOM 558 N N . HIS A 1 79 ? 5.115 -8.509 30.523 1.00 91.62 79 HIS A N 1
ATOM 559 C CA . HIS A 1 79 ? 6.244 -8.654 29.600 1.00 91.62 79 HIS A CA 1
ATOM 560 C C . HIS A 1 79 ? 6.970 -7.333 29.331 1.00 91.62 79 HIS A C 1
ATOM 562 O O . HIS A 1 79 ? 6.398 -6.364 28.838 1.00 91.62 79 HIS A O 1
ATOM 568 N N . TYR A 1 80 ? 8.272 -7.309 29.590 1.00 93.81 80 TYR A N 1
ATOM 569 C CA . TYR A 1 80 ? 9.160 -6.203 29.250 1.00 93.81 80 TYR A CA 1
ATOM 570 C C . TYR A 1 80 ? 10.097 -6.636 28.123 1.00 93.81 80 TYR A C 1
ATOM 572 O O . TYR A 1 80 ? 10.900 -7.545 28.296 1.00 93.81 80 TYR A O 1
ATOM 580 N N . ILE A 1 81 ? 10.008 -6.022 26.951 1.00 93.25 81 ILE A N 1
ATOM 581 C CA . ILE A 1 81 ? 10.849 -6.359 25.801 1.00 93.25 81 ILE A CA 1
ATOM 582 C C . ILE A 1 81 ? 11.862 -5.232 25.619 1.00 93.25 81 ILE A C 1
ATOM 584 O O . ILE A 1 81 ? 11.505 -4.109 25.263 1.00 93.25 81 ILE A O 1
ATOM 588 N N . TRP A 1 82 ? 13.133 -5.535 25.860 1.00 93.12 82 TRP A N 1
ATOM 589 C CA . TRP A 1 82 ? 14.232 -4.583 25.739 1.00 93.12 82 TRP A CA 1
ATOM 590 C C . TRP A 1 82 ? 15.054 -4.881 24.485 1.00 93.12 82 TRP A C 1
ATOM 592 O O . TRP A 1 82 ? 15.641 -5.956 24.369 1.00 93.12 82 TRP A O 1
ATOM 602 N N . SER A 1 83 ? 15.094 -3.932 23.546 1.00 87.88 83 SER A N 1
ATOM 603 C CA . SER A 1 83 ? 15.930 -4.024 22.347 1.00 87.88 83 SER A CA 1
ATOM 604 C C . SER A 1 83 ? 17.388 -3.718 22.692 1.00 87.88 83 SER A C 1
ATOM 606 O O . SER A 1 83 ? 17.754 -2.558 22.923 1.00 87.88 83 SER A O 1
ATOM 608 N N . THR A 1 84 ? 18.221 -4.756 22.665 1.00 91.50 84 THR A N 1
ATOM 609 C CA . THR A 1 84 ? 19.619 -4.713 23.104 1.00 91.50 84 THR A CA 1
ATOM 610 C C . THR A 1 84 ? 20.598 -5.190 22.025 1.00 91.50 84 THR A C 1
ATOM 612 O O . THR A 1 84 ? 20.200 -5.595 20.930 1.00 91.50 84 THR A O 1
ATOM 615 N N . LEU A 1 85 ? 21.893 -5.100 22.330 1.00 87.62 85 LEU A N 1
ATOM 616 C CA . LEU A 1 85 ? 23.016 -5.494 21.482 1.00 87.62 85 LEU A CA 1
ATOM 617 C C . LEU A 1 85 ? 24.006 -6.356 22.287 1.00 87.62 85 LEU A C 1
ATOM 619 O O . LEU A 1 85 ? 24.000 -6.302 23.515 1.00 87.62 85 LEU A O 1
ATOM 623 N N . PRO A 1 86 ? 24.836 -7.190 21.630 1.00 87.25 86 PRO A N 1
ATOM 624 C CA . PRO A 1 86 ? 25.787 -8.048 22.333 1.00 87.25 86 PRO A CA 1
ATOM 625 C C . PRO A 1 86 ? 26.829 -7.255 23.131 1.00 87.25 86 PRO A C 1
ATOM 627 O O . PRO A 1 86 ? 27.285 -6.205 22.692 1.00 87.25 86 PRO A O 1
ATOM 630 N N . ASP A 1 87 ? 27.278 -7.808 24.257 1.00 89.88 87 ASP A N 1
ATOM 631 C CA . ASP A 1 87 ? 28.366 -7.235 25.057 1.00 89.88 87 ASP A CA 1
ATOM 632 C C . ASP A 1 87 ? 29.713 -7.391 24.327 1.00 89.88 87 ASP A C 1
ATOM 634 O O . ASP A 1 87 ? 30.405 -8.408 24.430 1.00 89.88 87 ASP A O 1
ATOM 638 N N . ASN A 1 88 ? 30.072 -6.372 23.546 1.00 86.25 88 ASN A N 1
ATOM 639 C CA . ASN A 1 88 ? 31.285 -6.321 22.735 1.00 86.25 88 ASN A CA 1
ATOM 640 C C . ASN A 1 88 ? 32.563 -6.428 23.578 1.00 86.25 88 ASN A C 1
ATOM 642 O O . ASN A 1 88 ? 33.526 -7.058 23.136 1.00 86.25 88 ASN A O 1
ATOM 646 N N . GLN A 1 89 ? 32.581 -5.845 24.778 1.00 87.50 89 GLN A N 1
ATOM 647 C CA . GLN A 1 89 ? 33.741 -5.863 25.669 1.00 87.50 89 GLN A CA 1
ATOM 648 C C . GLN A 1 89 ? 34.007 -7.289 26.147 1.00 87.50 89 GLN A C 1
ATOM 650 O O . GLN A 1 89 ? 35.122 -7.797 26.011 1.00 87.50 89 GLN A O 1
ATOM 655 N N . LYS A 1 90 ? 32.966 -7.985 26.608 1.00 88.12 90 LYS A N 1
ATOM 656 C CA . LYS A 1 90 ? 33.079 -9.382 27.033 1.00 88.12 90 LYS A CA 1
ATOM 657 C C . LYS A 1 90 ? 33.392 -10.323 25.874 1.00 88.12 90 LYS A C 1
ATOM 659 O O . LYS A 1 90 ? 34.262 -11.177 26.008 1.00 88.12 90 LYS A O 1
ATOM 664 N N . ILE A 1 91 ? 32.723 -10.162 24.732 1.00 88.00 91 ILE A N 1
ATOM 665 C CA . ILE A 1 91 ? 32.925 -11.021 23.553 1.00 88.00 91 ILE A CA 1
ATOM 666 C C . ILE A 1 91 ? 34.344 -10.868 22.994 1.00 88.00 91 ILE A C 1
ATOM 668 O O . ILE A 1 91 ? 34.964 -11.852 22.593 1.00 88.00 91 ILE A O 1
ATOM 672 N N . SER A 1 92 ? 34.877 -9.646 22.983 1.00 88.19 92 SER A N 1
ATOM 673 C CA . SER A 1 92 ? 36.213 -9.363 22.450 1.00 88.19 92 SER A CA 1
ATOM 674 C C . SER A 1 92 ? 37.340 -9.495 23.481 1.00 88.19 92 SER A C 1
ATOM 676 O O . SER A 1 92 ? 38.500 -9.284 23.125 1.00 88.19 92 SER A O 1
ATOM 678 N N . ASN A 1 93 ? 37.037 -9.839 24.741 1.00 89.94 93 ASN A N 1
ATOM 679 C CA . ASN A 1 93 ? 37.977 -9.779 25.868 1.00 89.94 93 ASN A CA 1
ATOM 680 C C . ASN A 1 93 ? 38.673 -8.407 25.985 1.00 89.94 93 ASN A C 1
ATOM 682 O O . ASN A 1 93 ? 39.894 -8.326 26.118 1.00 89.94 93 ASN A O 1
ATOM 686 N N . GLY A 1 94 ? 37.901 -7.327 25.870 1.00 86.94 94 GLY A N 1
ATOM 687 C CA . GLY A 1 94 ? 38.374 -5.947 25.998 1.00 86.94 94 GLY A CA 1
ATOM 688 C C . GLY A 1 94 ? 39.078 -5.374 24.766 1.00 86.94 94 GLY A C 1
ATOM 689 O O . GLY A 1 94 ? 39.595 -4.262 24.822 1.00 86.94 94 GLY A O 1
ATOM 690 N N . LYS A 1 95 ? 39.137 -6.110 23.648 1.00 85.69 95 LYS A N 1
ATOM 691 C CA . LYS A 1 95 ? 39.884 -5.686 22.450 1.00 85.69 95 LYS A CA 1
ATOM 692 C C . LYS A 1 95 ? 39.120 -4.709 21.559 1.00 85.69 95 LYS A C 1
ATOM 694 O O . LYS A 1 95 ? 39.747 -3.953 20.822 1.00 85.69 95 LYS A O 1
ATOM 699 N N . CYS A 1 96 ? 37.790 -4.744 21.581 1.00 82.12 96 CYS A N 1
ATOM 700 C CA . CYS A 1 96 ? 36.947 -3.934 20.708 1.00 82.12 96 CYS A CA 1
ATOM 701 C C . CYS A 1 96 ? 35.953 -3.119 21.535 1.00 82.12 96 CYS A C 1
ATOM 703 O O . CYS A 1 96 ? 35.011 -3.676 22.101 1.00 82.12 96 CYS A O 1
ATOM 705 N N . SER A 1 97 ? 36.130 -1.797 21.543 1.00 83.81 97 SER A N 1
ATOM 706 C CA . SER A 1 97 ? 35.155 -0.856 22.096 1.00 83.81 97 SER A CA 1
ATOM 707 C C . SER A 1 97 ? 34.208 -0.383 20.996 1.00 83.81 97 SER A C 1
ATOM 709 O O . SER A 1 97 ? 34.635 0.086 19.941 1.00 83.81 97 SER A O 1
ATOM 711 N N . VAL A 1 98 ? 32.911 -0.554 21.236 1.00 87.50 98 VAL A N 1
ATOM 712 C CA . VAL A 1 98 ? 31.820 -0.153 20.349 1.00 87.50 98 VAL A CA 1
ATOM 713 C C . VAL A 1 98 ? 30.820 0.605 21.220 1.00 87.50 98 VAL A C 1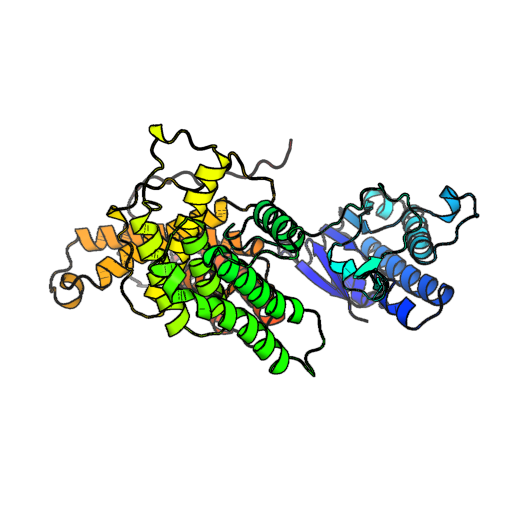
ATOM 715 O O . VAL A 1 98 ? 29.928 -0.018 21.794 1.00 87.50 98 VAL A O 1
ATOM 718 N N . PRO A 1 99 ? 30.947 1.939 21.339 1.00 86.94 99 PRO A N 1
ATOM 719 C CA . PRO A 1 99 ? 30.151 2.742 22.272 1.00 86.94 99 PRO A CA 1
ATOM 720 C C . PRO A 1 99 ? 28.634 2.504 22.170 1.00 86.94 99 PRO A C 1
ATOM 722 O O . PRO A 1 99 ? 27.951 2.371 23.179 1.00 86.94 99 PRO A O 1
ATOM 725 N N . HIS A 1 100 ? 28.107 2.333 20.954 1.00 83.69 100 HIS A N 1
ATOM 726 C CA . HIS A 1 100 ? 26.693 2.008 20.719 1.00 83.69 100 HIS A CA 1
ATOM 727 C C . HIS A 1 100 ? 26.229 0.687 21.372 1.00 83.69 100 HIS A C 1
ATOM 729 O O . HIS A 1 100 ? 25.058 0.535 21.698 1.00 83.69 100 HIS A O 1
ATOM 735 N N . PHE A 1 101 ? 27.123 -0.290 21.544 1.00 90.38 101 PHE A N 1
ATOM 736 C CA . PHE A 1 101 ? 26.809 -1.570 22.190 1.00 90.38 101 PHE A CA 1
ATOM 737 C C . PHE A 1 101 ? 26.980 -1.442 23.708 1.00 90.38 101 PHE A C 1
ATOM 739 O O . PHE A 1 101 ? 26.172 -1.958 24.476 1.00 90.38 101 PHE A O 1
ATOM 746 N N . GLU A 1 102 ? 27.985 -0.682 24.145 1.00 91.69 102 GLU A N 1
ATOM 747 C CA . GLU A 1 102 ? 28.298 -0.462 25.559 1.00 91.69 102 GLU A CA 1
ATOM 748 C C . GLU A 1 102 ? 27.164 0.233 26.322 1.00 91.69 102 GLU A C 1
ATOM 750 O O . GLU A 1 102 ? 26.900 -0.107 27.478 1.00 91.69 102 GLU A O 1
ATOM 755 N N . SER A 1 103 ? 26.455 1.172 25.686 1.00 89.88 103 SER A N 1
ATOM 756 C CA . SER A 1 103 ? 25.267 1.798 26.278 1.00 89.88 103 SER A CA 1
ATOM 757 C C . SER A 1 103 ? 24.172 0.776 26.595 1.00 89.88 103 SER A C 1
ATOM 759 O O . SER A 1 103 ? 23.561 0.831 27.662 1.00 89.88 103 SER A O 1
ATOM 761 N N . LYS A 1 104 ? 23.955 -0.200 25.704 1.00 92.31 104 LYS A N 1
ATOM 762 C CA . LYS A 1 104 ? 22.979 -1.282 25.884 1.00 92.31 104 LYS A CA 1
ATOM 763 C C . LYS A 1 104 ? 23.414 -2.252 26.978 1.00 92.31 104 LYS A C 1
ATOM 765 O O . LYS A 1 104 ? 22.592 -2.583 27.829 1.00 92.31 104 LYS A O 1
ATOM 770 N N . THR A 1 105 ? 24.700 -2.607 27.037 1.00 93.44 105 THR A N 1
ATOM 771 C CA . THR A 1 105 ? 25.265 -3.457 28.101 1.00 93.44 105 THR A CA 1
ATOM 772 C C . THR A 1 105 ? 25.002 -2.882 29.495 1.00 93.44 105 THR A C 1
ATOM 774 O O . THR A 1 105 ? 24.567 -3.608 30.387 1.00 93.44 105 THR A O 1
ATOM 777 N N . LYS A 1 106 ? 25.165 -1.564 29.689 1.00 93.75 106 LYS A N 1
ATOM 778 C CA . LYS A 1 106 ? 24.872 -0.907 30.979 1.00 93.75 106 LYS A CA 1
ATOM 779 C C . LYS A 1 106 ? 23.402 -1.050 31.393 1.00 93.75 106 LYS A C 1
ATOM 781 O O . LYS A 1 106 ? 23.098 -1.224 32.574 1.00 93.75 106 LYS A O 1
ATOM 786 N N . VAL A 1 107 ? 22.478 -0.988 30.433 1.00 95.19 107 VAL A N 1
ATOM 787 C CA . VAL A 1 107 ? 21.042 -1.192 30.690 1.00 95.19 107 VAL A CA 1
ATOM 788 C C . VAL A 1 107 ? 20.748 -2.668 30.972 1.00 95.19 107 VAL A C 1
ATOM 790 O O . VAL A 1 107 ? 19.974 -2.970 31.881 1.00 95.19 107 VAL A O 1
ATOM 793 N N . ASP A 1 108 ? 21.396 -3.590 30.258 1.00 95.94 108 ASP A N 1
ATOM 794 C CA . ASP A 1 108 ? 21.277 -5.030 30.492 1.00 95.94 108 ASP A CA 1
ATOM 795 C C . ASP A 1 108 ? 21.704 -5.413 31.911 1.00 95.94 108 ASP A C 1
ATOM 797 O O . ASP A 1 108 ? 20.980 -6.128 32.608 1.00 95.94 108 ASP A O 1
ATOM 801 N N . GLU A 1 109 ? 22.858 -4.917 32.359 1.00 95.00 109 GLU A N 1
ATOM 802 C CA . GLU A 1 109 ? 23.358 -5.113 33.720 1.00 95.00 109 GLU A CA 1
ATOM 803 C C . GLU A 1 109 ? 22.391 -4.550 34.757 1.00 95.00 109 GLU A C 1
ATOM 805 O O . GLU A 1 109 ? 22.071 -5.237 35.730 1.00 95.00 109 GLU A O 1
ATOM 810 N N . TYR A 1 110 ? 21.871 -3.341 34.520 1.00 95.75 110 TYR A N 1
ATOM 811 C CA . TYR A 1 110 ? 20.863 -2.741 35.384 1.00 95.75 110 TYR A CA 1
ATOM 812 C C . TYR A 1 110 ? 19.639 -3.651 35.507 1.00 95.75 110 TYR A C 1
ATOM 814 O O . TYR A 1 110 ? 19.278 -4.025 36.619 1.00 95.75 110 TYR A O 1
ATOM 822 N N . ILE A 1 111 ? 19.030 -4.081 34.395 1.00 96.75 111 ILE A N 1
ATOM 823 C CA . ILE A 1 111 ? 17.848 -4.957 34.421 1.00 96.75 111 ILE A CA 1
ATOM 824 C C . ILE A 1 111 ? 18.151 -6.269 35.162 1.00 96.75 111 ILE A C 1
ATOM 826 O O . ILE A 1 111 ? 17.339 -6.722 35.970 1.00 96.75 111 ILE A O 1
ATOM 830 N N . ARG A 1 112 ? 19.333 -6.860 34.944 1.00 95.62 112 ARG A N 1
ATOM 831 C CA . ARG A 1 112 ? 19.746 -8.123 35.580 1.00 95.62 112 ARG A CA 1
ATOM 832 C C . ARG A 1 112 ? 19.884 -8.034 37.101 1.00 95.62 112 ARG A C 1
ATOM 834 O O . ARG A 1 112 ? 19.710 -9.050 37.771 1.00 95.62 112 ARG A O 1
ATOM 841 N N . GLN A 1 113 ? 20.150 -6.852 37.658 1.00 94.69 113 GLN A N 1
ATOM 842 C CA . GLN A 1 113 ? 20.210 -6.648 39.111 1.00 94.69 113 GLN A CA 1
ATOM 843 C C . GLN A 1 113 ? 18.825 -6.737 39.781 1.00 94.69 113 GLN A C 1
ATOM 845 O O . GLN A 1 113 ? 18.731 -7.128 40.946 1.00 94.69 113 GLN A O 1
ATOM 850 N N . TYR A 1 114 ? 17.736 -6.442 39.061 1.00 92.00 114 TYR A N 1
ATOM 851 C CA . TYR A 1 114 ? 16.376 -6.428 39.613 1.00 92.00 114 TYR A CA 1
ATOM 852 C C . TYR A 1 114 ? 15.602 -7.681 39.211 1.00 92.00 114 TYR A C 1
ATOM 854 O O . TYR A 1 114 ? 14.904 -7.705 38.198 1.00 92.00 114 TYR A O 1
ATOM 862 N N . LYS A 1 115 ? 15.663 -8.717 40.059 1.00 92.69 115 LYS A N 1
ATOM 863 C CA . LYS A 1 115 ? 15.044 -10.035 39.809 1.00 92.69 115 LYS A CA 1
ATOM 864 C C . LYS A 1 115 ? 13.582 -9.968 39.343 1.00 92.69 115 LYS A C 1
ATOM 866 O O . LYS A 1 115 ? 13.199 -10.737 38.470 1.00 92.69 115 LYS A O 1
ATOM 871 N N . ALA A 1 116 ? 12.783 -9.053 39.899 1.00 92.75 116 ALA A N 1
ATOM 872 C CA . ALA A 1 116 ? 11.366 -8.913 39.558 1.00 92.75 116 ALA A CA 1
ATOM 873 C C . ALA A 1 116 ? 11.134 -8.416 38.119 1.00 92.75 116 ALA A C 1
ATOM 875 O O . ALA A 1 116 ? 10.263 -8.944 37.430 1.00 92.75 116 ALA A O 1
ATOM 876 N N . LEU A 1 117 ? 11.917 -7.435 37.653 1.00 94.88 117 LEU A N 1
ATOM 877 C CA . LEU A 1 117 ? 11.845 -6.968 36.265 1.00 94.88 117 LEU A CA 1
ATOM 878 C C . LEU A 1 117 ? 12.501 -7.982 35.324 1.00 94.88 117 LEU A C 1
ATOM 880 O O . LEU A 1 117 ? 11.945 -8.292 34.273 1.00 94.88 117 LEU A O 1
ATOM 884 N N . LEU A 1 118 ? 13.649 -8.541 35.722 1.00 96.81 118 LEU A N 1
ATOM 885 C CA . LEU A 1 118 ? 14.369 -9.550 34.948 1.00 96.81 118 LEU A CA 1
ATOM 886 C C . LEU A 1 118 ? 13.481 -10.754 34.613 1.00 96.81 118 LEU A C 1
ATOM 888 O O . LEU A 1 118 ? 13.484 -11.201 33.472 1.00 96.81 118 LEU A O 1
ATOM 892 N N . ALA A 1 119 ? 12.686 -11.238 35.573 1.00 96.19 119 ALA A N 1
ATOM 893 C CA . ALA A 1 119 ? 11.762 -12.357 35.371 1.00 96.19 119 ALA A CA 1
ATOM 894 C C . ALA A 1 119 ? 10.701 -12.095 34.286 1.00 96.19 119 ALA A C 1
ATOM 896 O O . ALA A 1 119 ? 10.166 -13.039 33.713 1.00 96.19 119 ALA A O 1
ATOM 897 N N . LYS A 1 120 ? 10.411 -10.823 33.996 1.00 96.25 120 LYS A N 1
ATOM 898 C CA . LYS A 1 120 ? 9.465 -10.382 32.963 1.00 96.25 120 LYS A CA 1
ATOM 899 C C . LYS A 1 120 ? 10.169 -9.947 31.674 1.00 96.25 120 LYS A C 1
ATOM 901 O O . LYS A 1 120 ? 9.495 -9.569 30.720 1.00 96.25 120 LYS A O 1
ATOM 906 N N . THR A 1 121 ? 11.505 -9.942 31.643 1.00 96.81 121 THR A N 1
ATOM 907 C CA . THR A 1 121 ? 12.276 -9.316 30.565 1.00 96.81 121 THR A CA 1
ATOM 908 C C . THR A 1 121 ? 12.638 -10.293 29.450 1.00 96.81 121 THR A C 1
ATOM 910 O O . THR A 1 121 ? 13.258 -11.325 29.691 1.00 96.81 121 THR A O 1
ATOM 913 N N . THR A 1 122 ? 12.362 -9.903 28.206 1.00 96.31 122 THR A N 1
ATOM 914 C CA . THR A 1 122 ? 12.956 -10.478 26.996 1.00 96.31 122 THR A CA 1
ATOM 915 C C . THR A 1 122 ? 14.023 -9.529 26.461 1.00 96.31 122 THR A C 1
ATOM 917 O O . THR A 1 122 ? 13.721 -8.393 26.091 1.00 96.31 122 THR A O 1
ATOM 920 N N . PHE A 1 123 ? 15.269 -10.001 26.399 1.00 93.50 123 PHE A N 1
ATOM 921 C CA . PHE A 1 123 ? 16.353 -9.305 25.707 1.00 93.50 123 PHE A CA 1
ATOM 922 C C . PHE A 1 123 ? 16.254 -9.609 24.215 1.00 93.50 123 PHE A C 1
ATOM 924 O O . PHE A 1 123 ? 16.519 -10.732 23.785 1.00 93.50 123 PHE A O 1
ATOM 931 N N . LEU A 1 124 ? 15.824 -8.623 23.436 1.00 87.50 124 LEU A N 1
ATOM 932 C CA . LEU A 1 124 ? 15.597 -8.766 22.009 1.00 87.50 124 LEU A CA 1
ATOM 933 C C . LEU A 1 124 ? 16.807 -8.247 21.228 1.00 87.50 124 LEU A C 1
ATOM 935 O O . LEU A 1 124 ? 17.136 -7.064 21.292 1.00 87.50 124 LEU A O 1
ATOM 939 N N . PHE A 1 125 ? 17.415 -9.133 20.443 1.00 83.38 125 PHE A N 1
ATOM 940 C CA . PHE A 1 125 ? 18.481 -8.810 19.501 1.00 83.38 125 PHE A CA 1
ATOM 941 C C . PHE A 1 125 ? 17.878 -8.776 18.100 1.00 83.38 125 PHE A C 1
ATOM 943 O O . PHE A 1 125 ? 17.416 -9.799 17.595 1.00 83.38 125 PHE A O 1
ATOM 950 N N . ILE A 1 126 ? 17.865 -7.601 17.480 1.00 71.88 126 ILE A N 1
ATOM 951 C CA . ILE A 1 126 ? 17.359 -7.418 16.118 1.00 71.88 126 ILE A CA 1
ATOM 952 C C . ILE A 1 126 ? 18.468 -6.969 15.185 1.00 71.88 126 ILE A C 1
ATOM 954 O O . ILE A 1 126 ? 19.428 -6.309 15.580 1.00 71.88 126 ILE A O 1
ATOM 958 N N . THR A 1 127 ? 18.316 -7.370 13.928 1.00 66.62 127 THR A N 1
ATOM 959 C CA . THR A 1 127 ? 19.253 -7.034 12.866 1.00 66.62 127 THR A CA 1
ATOM 960 C C . THR A 1 127 ? 18.993 -5.634 12.303 1.00 66.62 127 THR A C 1
ATOM 962 O O . THR A 1 127 ? 18.146 -4.879 12.777 1.00 66.62 127 THR A O 1
ATOM 965 N N . TYR A 1 128 ? 19.753 -5.291 11.275 1.00 63.22 128 TYR A N 1
ATOM 966 C CA . TYR A 1 128 ? 19.767 -4.009 10.598 1.00 63.22 128 TYR A CA 1
ATOM 967 C C . TYR A 1 128 ? 18.384 -3.605 10.055 1.00 63.22 128 TYR A C 1
ATOM 969 O O . TYR A 1 128 ? 17.797 -4.357 9.284 1.00 63.22 128 TYR A O 1
ATOM 977 N N . TYR A 1 129 ? 17.849 -2.422 10.377 1.00 64.88 129 TYR A N 1
ATOM 978 C CA . TYR A 1 129 ? 16.627 -1.961 9.702 1.00 64.88 129 TYR A CA 1
ATOM 979 C C . TYR A 1 129 ? 16.939 -1.609 8.246 1.00 64.88 129 TYR A C 1
ATOM 981 O O . TYR A 1 129 ? 17.912 -0.909 7.976 1.00 64.88 129 TYR A O 1
ATOM 989 N N . ALA A 1 130 ? 16.113 -2.048 7.294 1.00 61.25 130 ALA A N 1
ATOM 990 C CA . ALA A 1 130 ? 16.348 -1.774 5.873 1.00 61.25 130 ALA A CA 1
ATOM 991 C C . ALA A 1 130 ? 16.413 -0.264 5.568 1.00 61.25 130 ALA A C 1
ATOM 993 O O . ALA A 1 130 ? 17.169 0.166 4.699 1.00 61.25 130 ALA A O 1
ATOM 994 N N . THR A 1 131 ? 15.665 0.549 6.317 1.00 56.75 131 THR A N 1
ATOM 995 C CA . THR A 1 131 ? 15.662 2.015 6.220 1.00 56.75 131 THR A CA 1
ATOM 996 C C . THR A 1 131 ? 16.946 2.670 6.726 1.00 56.75 131 THR A C 1
ATOM 998 O O . THR A 1 131 ? 17.225 3.797 6.327 1.00 56.75 131 THR A O 1
ATOM 1001 N N . ASN A 1 132 ? 17.775 1.985 7.523 1.00 64.06 132 ASN A N 1
ATOM 1002 C CA . ASN A 1 132 ? 19.042 2.548 8.001 1.00 64.06 132 ASN A CA 1
ATOM 1003 C C . ASN A 1 132 ? 20.002 2.882 6.849 1.00 64.06 132 ASN A C 1
ATOM 1005 O O . ASN A 1 132 ? 20.830 3.773 7.006 1.00 64.06 132 ASN A O 1
ATOM 1009 N N . ILE A 1 133 ? 19.858 2.253 5.672 1.00 67.06 133 ILE A N 1
ATOM 1010 C CA . ILE A 1 133 ? 20.647 2.582 4.470 1.00 67.06 133 ILE A CA 1
ATOM 1011 C C . ILE A 1 133 ? 20.465 4.038 4.009 1.00 67.06 133 ILE A C 1
ATOM 1013 O O . ILE A 1 133 ? 21.276 4.550 3.242 1.00 67.06 133 ILE A O 1
ATOM 1017 N N . LEU A 1 134 ? 19.406 4.711 4.467 1.00 58.34 134 LEU A N 1
ATOM 1018 C CA . LEU A 1 134 ? 19.127 6.119 4.184 1.00 58.34 134 LEU A CA 1
ATOM 1019 C C . LEU A 1 134 ? 19.941 7.074 5.064 1.00 58.34 134 LEU A C 1
ATOM 1021 O O . LEU A 1 134 ? 20.006 8.266 4.773 1.00 58.34 134 LEU A O 1
ATOM 1025 N N . MET A 1 135 ? 20.550 6.581 6.144 1.00 59.69 135 MET A N 1
ATOM 1026 C CA . MET A 1 135 ? 21.421 7.400 6.977 1.00 59.69 135 MET A CA 1
ATOM 1027 C C . MET A 1 135 ? 22.796 7.511 6.306 1.00 59.69 135 MET A C 1
ATOM 1029 O O . MET A 1 135 ? 23.373 6.476 5.966 1.00 59.69 135 MET A O 1
ATOM 1033 N N . PRO A 1 136 ? 23.382 8.717 6.186 1.00 63.06 136 PRO A N 1
ATOM 1034 C CA . PRO A 1 136 ? 24.632 8.929 5.449 1.00 63.06 136 PRO A CA 1
ATOM 1035 C C . PRO A 1 136 ? 25.800 8.024 5.863 1.00 63.06 136 PRO A C 1
ATOM 1037 O O . PRO A 1 136 ? 26.605 7.639 5.025 1.00 63.06 136 PRO A O 1
ATOM 1040 N N . MET A 1 137 ? 25.878 7.643 7.143 1.00 63.34 137 MET A N 1
ATOM 1041 C CA . MET A 1 137 ? 26.916 6.740 7.666 1.00 63.34 137 MET A CA 1
ATOM 1042 C C . MET A 1 137 ? 26.794 5.290 7.174 1.00 63.34 137 MET A C 1
ATOM 1044 O O . MET A 1 137 ? 27.715 4.493 7.322 1.00 63.34 137 MET A O 1
ATOM 1048 N N . PHE A 1 138 ? 25.642 4.944 6.617 1.00 69.75 138 PHE A N 1
ATOM 1049 C CA . PHE A 1 138 ? 25.286 3.606 6.187 1.00 69.75 138 PHE A CA 1
ATOM 1050 C C . PHE A 1 138 ? 24.933 3.518 4.700 1.00 69.75 138 PHE A C 1
ATOM 1052 O O . PHE A 1 138 ? 24.880 2.417 4.152 1.00 69.75 138 PHE A O 1
ATOM 1059 N N . THR A 1 139 ? 24.695 4.652 4.042 1.00 76.25 139 THR A N 1
ATOM 1060 C CA . THR A 1 139 ? 24.468 4.712 2.602 1.00 76.25 139 THR A CA 1
ATOM 1061 C C . THR A 1 139 ? 25.740 4.295 1.857 1.00 76.25 139 THR A C 1
ATOM 1063 O O . THR A 1 139 ? 26.804 4.867 2.099 1.00 76.25 139 THR A O 1
ATOM 1066 N N . PRO A 1 140 ? 25.667 3.329 0.924 1.00 80.12 140 PRO A N 1
ATOM 1067 C CA . PRO A 1 140 ? 26.788 3.013 0.049 1.00 80.12 140 PRO A CA 1
ATOM 1068 C C . PRO A 1 140 ? 27.263 4.257 -0.713 1.00 80.12 140 PRO A C 1
ATOM 1070 O O . PRO A 1 140 ? 26.474 4.937 -1.368 1.00 80.12 140 PRO A O 1
ATOM 1073 N N . THR A 1 141 ? 28.561 4.548 -0.661 1.00 79.00 141 THR A N 1
ATOM 1074 C CA . THR A 1 141 ? 29.138 5.732 -1.308 1.00 79.00 141 THR A CA 1
ATOM 1075 C C . THR A 1 141 ? 29.422 5.438 -2.775 1.00 79.00 141 THR A C 1
ATOM 1077 O O . THR A 1 141 ? 30.112 4.472 -3.093 1.00 79.00 141 THR A O 1
ATOM 1080 N N . LEU A 1 142 ? 28.937 6.280 -3.689 1.00 80.69 142 LEU A N 1
ATOM 1081 C CA . LEU A 1 142 ? 29.260 6.165 -5.113 1.00 80.69 142 LEU A CA 1
ATOM 1082 C C . LEU A 1 142 ? 30.702 6.616 -5.389 1.00 80.69 142 LEU A C 1
ATOM 1084 O O . LEU A 1 142 ? 31.019 7.806 -5.334 1.00 80.69 142 LEU A O 1
ATOM 1088 N N . PHE A 1 143 ? 31.566 5.681 -5.778 1.00 75.81 143 PHE A N 1
ATOM 1089 C CA . PHE A 1 143 ? 32.908 5.980 -6.269 1.00 75.81 143 PHE A CA 1
ATOM 1090 C C . PHE A 1 143 ? 32.835 6.339 -7.754 1.00 75.81 143 PHE A C 1
ATOM 1092 O O . PHE A 1 143 ? 32.807 5.471 -8.625 1.00 75.81 143 PHE A O 1
ATOM 1099 N N . LYS A 1 144 ? 32.806 7.644 -8.055 1.00 77.00 144 LYS A N 1
ATOM 1100 C CA . LYS A 1 144 ? 32.615 8.171 -9.423 1.00 77.00 144 LYS A CA 1
ATOM 1101 C C . LYS A 1 144 ? 33.621 7.632 -10.447 1.00 77.00 144 LYS A C 1
ATOM 1103 O O . LYS A 1 144 ? 33.267 7.474 -11.607 1.00 77.00 144 LYS A O 1
ATOM 1108 N N . THR A 1 145 ? 34.847 7.327 -10.025 1.00 77.94 145 THR A N 1
ATOM 1109 C CA . THR A 1 145 ? 35.907 6.781 -10.889 1.00 77.94 145 THR A CA 1
ATOM 1110 C C . THR A 1 145 ? 35.621 5.360 -11.372 1.00 77.94 145 THR A C 1
ATOM 1112 O O . THR A 1 145 ? 36.070 4.987 -12.451 1.00 77.94 145 THR A O 1
ATOM 1115 N N . THR A 1 146 ? 34.871 4.566 -10.602 1.00 81.38 146 THR A N 1
ATOM 1116 C CA . THR A 1 146 ? 34.541 3.169 -10.932 1.00 81.38 146 THR A CA 1
ATOM 1117 C C . THR A 1 146 ? 33.063 2.966 -11.266 1.00 81.38 146 THR A C 1
ATOM 1119 O O . THR A 1 146 ? 32.692 1.906 -11.766 1.00 81.38 146 THR A O 1
ATOM 1122 N N . GLY A 1 147 ? 32.208 3.951 -10.967 1.00 82.19 147 GLY A N 1
ATOM 1123 C CA . GLY A 1 147 ? 30.752 3.860 -11.095 1.00 82.19 147 GLY A CA 1
ATOM 1124 C C . GLY A 1 147 ? 30.099 2.900 -10.094 1.00 82.19 147 GLY A C 1
ATOM 1125 O O . GLY A 1 147 ? 28.905 2.628 -10.201 1.00 82.19 147 GLY A O 1
ATOM 1126 N N . LYS A 1 148 ? 30.861 2.365 -9.132 1.00 68.06 148 LYS A N 1
ATOM 1127 C CA . LYS A 1 148 ? 30.371 1.401 -8.142 1.00 68.06 148 LYS A CA 1
ATOM 1128 C C . LYS A 1 148 ? 30.013 2.100 -6.837 1.00 68.06 148 LYS A C 1
ATOM 1130 O O . LYS A 1 148 ? 30.707 3.017 -6.401 1.00 68.06 148 LYS A O 1
ATOM 1135 N N . HIS A 1 149 ? 28.947 1.630 -6.200 1.00 77.62 149 HIS A N 1
ATOM 1136 C CA . HIS A 1 149 ? 28.651 1.976 -4.817 1.00 77.62 149 HIS A CA 1
ATOM 1137 C C . HIS A 1 149 ? 29.464 1.064 -3.902 1.00 77.62 149 HIS A C 1
ATOM 1139 O O . HIS A 1 149 ? 29.437 -0.155 -4.061 1.00 77.62 149 HIS A O 1
ATOM 1145 N N . VAL A 1 150 ? 30.204 1.659 -2.975 1.00 78.44 150 VAL A N 1
ATOM 1146 C CA . VAL A 1 150 ? 31.067 0.950 -2.033 1.00 78.44 150 VAL A CA 1
ATOM 1147 C C . VAL A 1 150 ? 30.563 1.229 -0.630 1.00 78.44 150 VAL A C 1
ATOM 1149 O O . VAL A 1 150 ? 30.416 2.382 -0.223 1.00 78.44 150 VAL A O 1
ATOM 1152 N N . GLN A 1 151 ? 30.313 0.158 0.110 1.00 75.12 151 GLN A N 1
ATOM 1153 C CA . GLN A 1 151 ? 30.046 0.206 1.536 1.00 75.12 151 GLN A CA 1
ATOM 1154 C C . GLN A 1 151 ? 31.182 -0.535 2.233 1.00 75.12 151 GLN A C 1
ATOM 1156 O O . GLN A 1 151 ? 31.440 -1.699 1.936 1.00 75.12 151 GLN A O 1
ATOM 1161 N N . LEU A 1 152 ? 31.898 0.162 3.110 1.00 74.12 152 LEU A N 1
ATOM 1162 C CA . LEU A 1 152 ? 32.997 -0.426 3.864 1.00 74.12 152 LEU A CA 1
ATOM 1163 C C . LEU A 1 152 ? 32.438 -0.978 5.169 1.00 74.12 152 LEU A C 1
ATOM 1165 O O . LEU A 1 152 ? 31.950 -0.221 6.005 1.00 74.12 152 LEU A O 1
ATOM 1169 N N . LEU A 1 153 ? 32.502 -2.296 5.325 1.00 73.94 153 LEU A N 1
ATOM 1170 C CA . LEU A 1 153 ? 32.096 -2.993 6.537 1.00 73.94 153 LEU A CA 1
ATOM 1171 C C . LEU A 1 153 ? 33.230 -3.928 6.972 1.00 73.94 153 LEU A C 1
ATOM 1173 O O . LEU A 1 153 ? 33.888 -4.516 6.114 1.00 73.94 153 LEU A O 1
ATOM 1177 N N . PRO A 1 154 ? 33.472 -4.092 8.282 1.00 73.06 154 PRO A N 1
ATOM 1178 C CA . PRO A 1 154 ? 34.511 -4.979 8.801 1.00 73.06 154 PRO A CA 1
ATOM 1179 C C . PRO A 1 154 ? 34.040 -6.446 8.805 1.00 73.06 154 PRO A C 1
ATOM 1181 O O . PRO A 1 154 ? 34.095 -7.122 9.828 1.00 73.06 154 PRO A O 1
ATOM 1184 N N . ILE A 1 155 ? 33.520 -6.925 7.675 1.00 77.25 155 ILE A N 1
ATOM 1185 C CA . ILE A 1 155 ? 33.003 -8.286 7.472 1.00 77.25 155 ILE A CA 1
ATOM 1186 C C . ILE A 1 155 ? 33.507 -8.828 6.131 1.00 77.25 155 ILE A C 1
ATOM 1188 O O . ILE A 1 155 ? 33.933 -8.054 5.273 1.00 77.25 155 ILE A O 1
ATOM 1192 N N . ALA A 1 156 ? 33.481 -10.149 5.952 1.00 81.06 156 ALA A N 1
ATOM 1193 C CA . ALA A 1 156 ? 33.850 -10.758 4.677 1.00 81.06 156 ALA A CA 1
ATOM 1194 C C . ALA A 1 156 ? 32.856 -10.355 3.574 1.00 81.06 156 ALA A C 1
ATOM 1196 O O . ALA A 1 156 ? 31.675 -10.127 3.847 1.00 81.06 156 ALA A O 1
ATOM 1197 N N . GLU A 1 157 ? 33.329 -10.273 2.330 1.00 77.12 157 GLU A N 1
ATOM 1198 C CA . GLU A 1 157 ? 32.531 -9.801 1.186 1.00 77.12 157 GLU A CA 1
ATOM 1199 C C . GLU A 1 157 ? 31.283 -10.649 0.895 1.00 77.12 157 GLU A C 1
ATOM 1201 O O . GLU A 1 157 ? 30.321 -10.161 0.307 1.00 77.12 157 GLU A O 1
ATOM 1206 N N . ASP A 1 158 ? 31.285 -11.905 1.331 1.00 80.12 158 ASP A N 1
ATOM 1207 C CA . ASP A 1 158 ? 30.215 -12.882 1.169 1.00 80.12 158 ASP A CA 1
ATOM 1208 C C . ASP A 1 158 ? 29.273 -12.961 2.383 1.00 80.12 158 ASP A C 1
ATOM 1210 O O . ASP A 1 158 ? 28.304 -13.722 2.358 1.00 80.12 158 ASP A O 1
ATOM 1214 N N . THR A 1 159 ? 29.517 -12.172 3.439 1.00 76.94 159 THR A N 1
ATOM 1215 C CA . THR A 1 159 ? 28.704 -12.193 4.663 1.00 76.94 159 THR A CA 1
ATOM 1216 C C . THR A 1 159 ? 27.290 -11.670 4.375 1.00 76.94 159 THR A C 1
ATOM 1218 O O . THR A 1 159 ? 27.131 -10.488 4.053 1.00 76.94 159 THR A O 1
ATOM 1221 N N . PRO A 1 160 ? 26.227 -12.487 4.529 1.00 67.50 160 PRO A N 1
ATOM 1222 C CA . PRO A 1 160 ? 24.863 -12.030 4.292 1.00 67.50 160 PRO A CA 1
ATOM 1223 C C . PRO A 1 160 ? 24.439 -10.985 5.332 1.00 67.50 160 PRO A C 1
ATOM 1225 O O . PRO A 1 160 ? 24.440 -11.255 6.533 1.00 67.50 160 PRO A O 1
ATOM 1228 N N . ILE A 1 161 ? 24.011 -9.804 4.878 1.00 67.06 161 ILE A N 1
ATOM 1229 C CA . ILE A 1 161 ? 23.421 -8.777 5.747 1.00 67.06 161 ILE A CA 1
ATOM 1230 C C . ILE A 1 161 ? 21.908 -8.975 5.758 1.00 67.06 161 ILE A C 1
ATOM 1232 O O . ILE A 1 161 ? 21.203 -8.612 4.816 1.00 67.06 161 ILE A O 1
ATOM 1236 N N . THR A 1 162 ? 21.394 -9.567 6.829 1.00 63.34 162 THR A N 1
ATOM 1237 C CA . THR A 1 162 ? 19.949 -9.679 7.045 1.00 63.34 162 THR A CA 1
ATOM 1238 C C . THR A 1 162 ? 19.381 -8.318 7.433 1.00 63.34 162 THR A C 1
ATOM 1240 O O . THR A 1 162 ? 19.968 -7.640 8.274 1.00 63.34 162 THR A O 1
ATOM 1243 N N . THR A 1 163 ? 18.241 -7.918 6.868 1.00 56.56 163 THR A N 1
ATOM 1244 C CA . THR A 1 163 ? 17.577 -6.660 7.233 1.00 56.56 163 THR A CA 1
ATOM 1245 C C . THR A 1 163 ? 16.147 -6.880 7.717 1.00 56.56 163 THR A C 1
ATOM 1247 O O . THR A 1 163 ? 15.473 -7.830 7.316 1.00 56.56 163 THR A O 1
ATOM 1250 N N . LEU A 1 164 ? 15.687 -6.000 8.604 1.00 49.84 164 LEU A N 1
ATOM 1251 C CA . LEU A 1 164 ? 14.340 -5.974 9.157 1.00 49.84 164 LEU A CA 1
ATOM 1252 C C . LEU A 1 164 ? 13.552 -4.815 8.531 1.00 49.84 164 LEU A C 1
ATOM 1254 O O . LEU A 1 164 ? 14.041 -3.689 8.447 1.00 49.84 164 LEU A O 1
ATOM 1258 N N . GLY A 1 165 ? 12.330 -5.100 8.081 1.00 46.34 165 GLY A N 1
ATOM 1259 C CA . GLY A 1 165 ? 11.485 -4.160 7.340 1.00 46.34 165 GLY A CA 1
ATOM 1260 C C . GLY A 1 165 ? 11.530 -4.408 5.831 1.00 46.34 165 GLY A C 1
ATOM 1261 O O . GLY A 1 165 ? 12.550 -4.216 5.176 1.00 46.34 165 GLY A O 1
ATOM 1262 N N . ALA A 1 166 ? 10.405 -4.842 5.263 1.00 40.69 166 ALA A N 1
ATOM 1263 C CA . ALA A 1 166 ? 10.231 -4.923 3.819 1.00 40.69 166 ALA A CA 1
ATOM 1264 C C . ALA A 1 166 ? 9.730 -3.564 3.310 1.00 40.69 166 ALA A C 1
ATOM 1266 O O . ALA A 1 166 ? 8.539 -3.284 3.368 1.00 40.69 166 ALA A O 1
ATOM 1267 N N . THR A 1 167 ? 10.622 -2.726 2.778 1.00 39.31 167 THR A N 1
ATOM 1268 C CA . THR A 1 167 ? 10.302 -1.387 2.230 1.00 39.31 167 THR A CA 1
ATOM 1269 C C . THR A 1 167 ? 9.467 -1.416 0.940 1.00 39.31 167 THR A C 1
ATOM 1271 O O . THR A 1 167 ? 9.405 -0.434 0.210 1.00 39.31 167 THR A O 1
ATOM 1274 N N . VAL A 1 168 ? 8.873 -2.558 0.595 1.00 45.53 168 VAL A N 1
ATOM 1275 C CA . VAL A 1 168 ? 8.097 -2.723 -0.632 1.00 45.53 168 VAL A CA 1
ATOM 1276 C C . VAL A 1 168 ? 6.904 -3.617 -0.318 1.00 45.53 168 VAL A C 1
ATOM 1278 O O . VAL A 1 168 ? 6.905 -4.809 -0.633 1.00 45.53 168 VAL A O 1
ATOM 1281 N N . ILE A 1 169 ? 5.874 -3.053 0.318 1.00 42.50 169 ILE A N 1
ATOM 1282 C CA . ILE A 1 169 ? 4.534 -3.628 0.192 1.00 42.50 169 ILE A CA 1
ATOM 1283 C C . ILE A 1 169 ? 4.159 -3.438 -1.271 1.00 42.50 169 ILE A C 1
ATOM 1285 O O . ILE A 1 169 ? 3.832 -2.356 -1.746 1.00 42.50 169 ILE A O 1
ATOM 1289 N N . ASN A 1 170 ? 4.347 -4.523 -2.011 1.00 47.06 170 ASN A N 1
ATOM 1290 C CA . ASN A 1 170 ? 4.065 -4.633 -3.422 1.00 47.06 170 ASN A CA 1
ATOM 1291 C C . ASN A 1 170 ? 2.602 -4.244 -3.646 1.00 47.06 170 ASN A C 1
ATOM 1293 O O . ASN A 1 170 ? 1.721 -4.965 -3.183 1.00 47.06 170 ASN A O 1
ATOM 1297 N N . THR A 1 171 ? 2.355 -3.117 -4.316 1.00 50.88 171 THR A N 1
ATOM 1298 C CA . THR A 1 171 ? 1.032 -2.558 -4.623 1.00 50.88 171 THR A CA 1
ATOM 1299 C C . THR A 1 171 ? 0.162 -3.627 -5.292 1.00 50.88 171 THR A C 1
ATOM 1301 O O . THR A 1 171 ? 0.212 -3.826 -6.506 1.00 50.88 171 THR A O 1
ATOM 1304 N N . LEU A 1 172 ? -0.562 -4.403 -4.481 1.00 56.88 172 LEU A N 1
ATOM 1305 C CA . LEU A 1 172 ? -1.375 -5.554 -4.888 1.00 56.88 172 LEU A CA 1
ATOM 1306 C C . LEU A 1 172 ? -0.661 -6.594 -5.782 1.00 56.88 172 LEU A C 1
ATOM 1308 O O . LEU A 1 172 ? -1.296 -7.292 -6.572 1.00 56.88 172 LEU A O 1
ATOM 1312 N N . GLY A 1 173 ? 0.669 -6.701 -5.711 1.00 60.25 173 GLY A N 1
ATOM 1313 C CA . GLY A 1 173 ? 1.417 -7.623 -6.573 1.00 60.25 173 GLY A CA 1
ATOM 1314 C C . GLY A 1 173 ? 1.499 -7.207 -8.048 1.00 60.25 173 GLY A C 1
ATOM 1315 O O . GLY A 1 173 ? 1.799 -8.064 -8.884 1.00 60.25 173 GLY A O 1
ATOM 1316 N N . LEU A 1 174 ? 1.235 -5.932 -8.380 1.00 74.19 174 LEU A N 1
ATOM 1317 C CA . LEU A 1 174 ? 1.248 -5.436 -9.759 1.00 74.19 174 LEU A CA 1
ATOM 1318 C C . LEU A 1 174 ? 2.615 -5.621 -10.421 1.00 74.19 174 LEU A C 1
ATOM 1320 O O . LEU A 1 174 ? 2.677 -6.038 -11.573 1.00 74.19 174 LEU A O 1
ATOM 1324 N N . VAL A 1 175 ? 3.707 -5.350 -9.701 1.00 76.56 175 VAL A N 1
ATOM 1325 C CA . VAL A 1 175 ? 5.080 -5.530 -10.189 1.00 76.56 175 VAL A CA 1
ATOM 1326 C C . VAL A 1 175 ? 5.807 -6.498 -9.268 1.00 76.56 175 VAL A C 1
ATOM 1328 O O . VAL A 1 175 ? 6.076 -6.216 -8.105 1.00 76.56 175 VAL A O 1
ATOM 1331 N N . SER A 1 176 ? 6.139 -7.685 -9.773 1.00 75.81 176 SER A N 1
ATOM 1332 C CA . SER A 1 176 ? 6.984 -8.610 -9.019 1.00 75.81 176 SER A CA 1
ATOM 1333 C C . SER A 1 176 ? 8.394 -8.033 -8.922 1.00 75.81 176 SER A C 1
ATOM 1335 O O . SER A 1 176 ? 9.064 -7.890 -9.944 1.00 75.81 176 SER A O 1
ATOM 1337 N N . LYS A 1 177 ? 8.839 -7.730 -7.696 1.00 73.19 177 LYS A N 1
ATOM 1338 C CA . LYS A 1 177 ? 10.185 -7.208 -7.419 1.00 73.19 177 LYS A CA 1
ATOM 1339 C C . LYS A 1 177 ? 11.266 -8.074 -8.064 1.00 73.19 177 LYS A C 1
ATOM 1341 O O . LYS A 1 177 ? 12.091 -7.562 -8.806 1.00 73.19 177 LYS A O 1
ATOM 1346 N N . GLU A 1 178 ? 11.210 -9.383 -7.836 1.00 73.31 178 GLU A N 1
ATOM 1347 C CA . GLU A 1 178 ? 12.186 -10.344 -8.358 1.00 73.31 178 GLU A CA 1
ATOM 1348 C C . GLU A 1 178 ? 12.277 -10.306 -9.890 1.00 73.31 178 GLU A C 1
ATOM 1350 O O . GLU A 1 178 ? 13.359 -10.119 -10.443 1.00 73.31 178 GLU A O 1
ATOM 1355 N N . HIS A 1 179 ? 11.137 -10.409 -10.582 1.00 76.69 179 HIS A N 1
ATOM 1356 C CA . HIS A 1 179 ? 11.112 -10.385 -12.045 1.00 76.69 179 HIS A CA 1
ATOM 1357 C C . HIS A 1 179 ? 11.547 -9.030 -12.611 1.00 76.69 179 HIS A C 1
ATOM 1359 O O . HIS A 1 179 ? 12.262 -8.982 -13.614 1.00 76.69 179 HIS A O 1
ATOM 1365 N N . PHE A 1 180 ? 11.121 -7.932 -11.980 1.00 83.00 180 PHE A N 1
ATOM 1366 C CA . PHE A 1 180 ? 11.482 -6.585 -12.406 1.00 83.00 180 PHE A CA 1
ATOM 1367 C C . PHE A 1 180 ? 12.983 -6.341 -12.247 1.00 83.00 180 PHE A C 1
ATOM 1369 O O . PHE A 1 180 ? 13.630 -5.914 -13.197 1.00 83.00 180 PHE A O 1
ATOM 1376 N N . GLU A 1 181 ? 13.558 -6.673 -11.089 1.00 81.75 181 GLU A N 1
ATOM 1377 C CA . GLU A 1 181 ? 14.993 -6.535 -10.841 1.00 81.75 181 GLU A CA 1
ATOM 1378 C C . GLU A 1 181 ? 15.826 -7.433 -11.755 1.00 81.75 181 GLU A C 1
ATOM 1380 O O . GLU A 1 181 ? 16.841 -6.984 -12.282 1.00 81.75 181 GLU A O 1
ATOM 1385 N N . ALA A 1 182 ? 15.406 -8.681 -11.986 1.00 81.94 182 ALA A N 1
ATOM 1386 C CA . ALA A 1 182 ? 16.098 -9.580 -12.906 1.00 81.94 182 ALA A CA 1
ATOM 1387 C C . ALA A 1 182 ? 16.149 -8.997 -14.326 1.00 81.94 182 ALA A C 1
ATOM 1389 O O . ALA A 1 182 ? 17.216 -8.945 -14.943 1.00 81.94 182 ALA A O 1
ATOM 1390 N N . ARG A 1 183 ? 15.015 -8.489 -14.823 1.00 85.12 183 ARG A N 1
ATOM 1391 C CA . ARG A 1 183 ? 14.950 -7.849 -16.141 1.00 85.12 183 ARG A CA 1
ATOM 1392 C C . ARG A 1 183 ? 15.714 -6.527 -16.186 1.00 85.12 183 ARG A C 1
ATOM 1394 O O . ARG A 1 183 ? 16.348 -6.228 -17.193 1.00 85.12 183 ARG A O 1
ATOM 1401 N N . LEU A 1 184 ? 15.726 -5.775 -15.088 1.00 85.00 184 LEU A N 1
ATOM 1402 C CA . LEU A 1 184 ? 16.494 -4.542 -14.973 1.00 85.00 184 LEU A CA 1
ATOM 1403 C C . LEU A 1 184 ? 18.006 -4.791 -15.015 1.00 85.00 184 LEU A C 1
ATOM 1405 O O . LEU A 1 184 ? 18.722 -4.085 -15.720 1.00 85.00 184 LEU A O 1
ATOM 1409 N N . ARG A 1 185 ? 18.491 -5.820 -14.310 1.00 86.50 185 ARG A N 1
ATOM 1410 C CA . ARG A 1 185 ? 19.896 -6.251 -14.380 1.00 86.50 185 ARG A CA 1
ATOM 1411 C C . ARG A 1 185 ? 20.273 -6.659 -15.800 1.00 86.50 185 ARG A C 1
ATOM 1413 O O . ARG A 1 185 ? 21.320 -6.243 -16.279 1.00 86.50 185 ARG A O 1
ATOM 1420 N N . TYR A 1 186 ? 19.412 -7.423 -16.475 1.00 84.50 186 TYR A N 1
ATOM 1421 C CA . TYR A 1 186 ? 19.625 -7.805 -17.871 1.00 84.50 186 TYR A CA 1
ATOM 1422 C C . TYR A 1 186 ? 19.718 -6.582 -18.792 1.00 84.50 186 TYR A C 1
ATOM 1424 O O . TYR A 1 186 ? 20.645 -6.489 -19.588 1.00 84.50 186 TYR A O 1
ATOM 1432 N N . HIS A 1 187 ? 18.811 -5.615 -18.629 1.00 84.62 187 HIS A N 1
ATOM 1433 C CA . HIS A 1 187 ? 18.820 -4.369 -19.394 1.00 84.62 187 HIS A CA 1
ATOM 1434 C C . HIS A 1 187 ? 20.137 -3.593 -19.219 1.00 84.62 187 HIS A C 1
ATOM 1436 O O . HIS A 1 187 ? 20.756 -3.218 -20.205 1.00 84.62 187 HIS A O 1
ATOM 1442 N N . PHE A 1 188 ? 20.625 -3.414 -17.986 1.00 82.75 188 PHE A N 1
ATOM 1443 C CA . PHE A 1 188 ? 21.895 -2.711 -17.748 1.00 82.75 188 PHE A CA 1
ATOM 1444 C C . PHE A 1 188 ? 23.149 -3.513 -18.126 1.00 82.75 188 PHE A C 1
ATOM 1446 O O . PHE A 1 188 ? 24.213 -2.924 -18.316 1.00 82.75 188 PHE A O 1
ATOM 1453 N N . ALA A 1 189 ? 23.049 -4.839 -18.233 1.00 83.81 189 ALA A N 1
ATOM 1454 C CA . ALA A 1 189 ? 24.143 -5.674 -18.720 1.00 83.81 189 ALA A CA 1
ATOM 1455 C C . ALA A 1 189 ? 24.370 -5.510 -20.234 1.00 83.81 189 ALA A C 1
ATOM 1457 O O . ALA A 1 189 ? 25.482 -5.738 -20.709 1.00 83.81 189 ALA A O 1
ATOM 1458 N N . GLN A 1 190 ? 23.351 -5.087 -20.988 1.00 76.75 190 GLN A N 1
ATOM 1459 C CA . GLN A 1 190 ? 23.438 -4.851 -22.428 1.00 76.75 190 GLN A CA 1
ATOM 1460 C C . GLN A 1 190 ? 23.659 -3.365 -22.719 1.00 76.75 190 GLN A C 1
ATOM 1462 O O . GLN A 1 190 ? 22.724 -2.628 -23.006 1.00 76.75 190 GLN A O 1
ATOM 1467 N N . LYS A 1 191 ? 24.918 -2.921 -22.624 1.00 58.19 191 LYS A N 1
ATOM 1468 C CA . LYS A 1 191 ? 25.307 -1.501 -22.722 1.00 58.19 191 LYS A CA 1
ATOM 1469 C C . LYS A 1 191 ? 24.944 -0.794 -24.041 1.00 58.19 191 LYS A C 1
ATOM 1471 O O . LYS A 1 191 ? 24.919 0.431 -24.030 1.00 58.19 191 LYS A O 1
ATOM 1476 N N . ASP A 1 192 ? 24.628 -1.526 -25.114 1.00 59.31 192 ASP A N 1
ATOM 1477 C CA . ASP A 1 192 ? 24.540 -0.975 -26.478 1.00 59.31 192 ASP A CA 1
ATOM 1478 C C . ASP A 1 192 ? 23.278 -1.381 -27.271 1.00 59.31 192 ASP A C 1
ATOM 1480 O O . ASP A 1 192 ? 23.209 -1.129 -28.473 1.00 59.31 192 ASP A O 1
ATOM 1484 N N . MET A 1 193 ? 22.275 -2.011 -26.645 1.00 59.12 193 MET A N 1
ATOM 1485 C CA . MET A 1 193 ? 21.009 -2.304 -27.336 1.00 59.12 193 MET A CA 1
ATOM 1486 C C . MET A 1 193 ? 19.989 -1.187 -27.121 1.00 59.12 193 MET A C 1
ATOM 1488 O O . MET A 1 193 ? 19.789 -0.717 -25.998 1.00 59.12 193 MET A O 1
ATOM 1492 N N . ALA A 1 194 ? 19.340 -0.772 -28.210 1.00 61.44 194 ALA A N 1
ATOM 1493 C CA . ALA A 1 194 ? 18.193 0.121 -28.154 1.00 61.44 194 ALA A CA 1
ATOM 1494 C C . ALA A 1 194 ? 17.066 -0.522 -27.326 1.00 61.44 194 ALA A C 1
ATOM 1496 O O . ALA A 1 194 ? 16.938 -1.748 -27.253 1.00 61.44 194 ALA A O 1
ATOM 1497 N N . ASP A 1 195 ? 16.281 0.307 -26.636 1.00 70.12 195 ASP A N 1
ATOM 1498 C CA . ASP A 1 195 ? 15.158 -0.169 -25.827 1.00 70.12 195 ASP A CA 1
ATOM 1499 C C . ASP A 1 195 ? 13.969 -0.522 -26.732 1.00 70.12 195 ASP A C 1
ATOM 1501 O O . ASP A 1 195 ? 12.989 0.213 -26.824 1.00 70.12 195 ASP A O 1
ATOM 1505 N N . ASP A 1 196 ? 14.102 -1.638 -27.447 1.00 76.88 196 ASP A N 1
ATOM 1506 C CA . ASP A 1 196 ? 13.195 -2.057 -28.521 1.00 76.88 196 ASP A CA 1
ATOM 1507 C C . ASP A 1 196 ? 11.860 -2.632 -28.012 1.00 76.88 196 ASP A C 1
ATOM 1509 O O . ASP A 1 196 ? 11.003 -3.010 -28.812 1.00 76.88 196 ASP A O 1
ATOM 1513 N N . ASP A 1 197 ? 11.664 -2.731 -26.691 1.00 89.19 197 ASP A N 1
ATOM 1514 C CA . ASP A 1 197 ? 10.411 -3.181 -26.077 1.00 89.19 197 ASP A CA 1
ATOM 1515 C C . ASP A 1 197 ? 9.683 -1.995 -25.414 1.00 89.19 197 ASP A C 1
ATOM 1517 O O . ASP A 1 197 ? 9.957 -1.668 -24.251 1.00 89.19 197 ASP A O 1
ATOM 1521 N N . PRO A 1 198 ? 8.698 -1.384 -26.106 1.00 91.69 198 PRO A N 1
ATOM 1522 C CA . PRO A 1 198 ? 7.897 -0.285 -25.575 1.00 91.69 198 PRO A CA 1
ATOM 1523 C C . PRO A 1 198 ? 7.257 -0.590 -24.216 1.00 91.69 198 PRO A C 1
ATOM 1525 O O . PRO A 1 198 ? 7.162 0.290 -23.359 1.00 91.69 198 PRO A O 1
ATOM 1528 N N . ALA A 1 199 ? 6.842 -1.840 -23.979 1.00 92.44 199 ALA A N 1
ATOM 1529 C CA . ALA A 1 199 ? 6.206 -2.238 -22.727 1.00 92.44 199 ALA A CA 1
ATOM 1530 C C . ALA A 1 199 ? 7.194 -2.240 -21.560 1.00 92.44 199 ALA A C 1
ATOM 1532 O O . ALA A 1 199 ? 6.851 -1.806 -20.457 1.00 92.44 199 ALA A O 1
ATOM 1533 N N . TRP A 1 200 ? 8.426 -2.687 -21.804 1.00 91.38 200 TRP A N 1
ATOM 1534 C CA . TRP A 1 200 ? 9.498 -2.617 -20.818 1.00 91.38 200 TRP A CA 1
ATOM 1535 C C . TRP A 1 200 ? 9.930 -1.173 -20.556 1.00 91.38 200 TRP A C 1
ATOM 1537 O O . TRP A 1 200 ? 10.025 -0.778 -19.389 1.00 91.38 200 TRP A O 1
ATOM 1547 N N . TYR A 1 201 ? 10.111 -0.375 -21.613 1.00 91.69 201 TYR A N 1
ATOM 1548 C CA . TYR A 1 201 ? 10.443 1.045 -21.507 1.00 91.69 201 TYR A CA 1
ATOM 1549 C C . TYR A 1 201 ? 9.410 1.792 -20.652 1.00 91.69 201 TYR A C 1
ATOM 1551 O O . TYR A 1 201 ? 9.779 2.465 -19.684 1.00 91.69 201 TYR A O 1
ATOM 1559 N N . ALA A 1 202 ? 8.117 1.619 -20.939 1.00 93.00 202 ALA A N 1
ATOM 1560 C CA . ALA A 1 202 ? 7.035 2.255 -20.193 1.00 93.00 202 ALA A CA 1
ATOM 1561 C C . ALA A 1 202 ? 6.960 1.785 -18.736 1.00 93.00 202 ALA A C 1
ATOM 1563 O O . ALA A 1 202 ? 6.887 2.612 -17.822 1.00 93.00 202 ALA A O 1
ATOM 1564 N N . LEU A 1 203 ? 7.008 0.468 -18.496 1.00 91.75 203 LEU A N 1
ATOM 1565 C CA . LEU A 1 203 ? 6.923 -0.091 -17.146 1.00 91.75 203 LEU A CA 1
ATOM 1566 C C . LEU A 1 203 ? 8.088 0.391 -16.275 1.00 91.75 203 LEU A C 1
ATOM 1568 O O . LEU A 1 203 ? 7.865 0.855 -15.158 1.00 91.75 203 LEU A O 1
ATOM 1572 N N . ARG A 1 204 ? 9.325 0.329 -16.784 1.00 90.81 204 ARG A N 1
ATOM 1573 C CA . ARG A 1 204 ? 10.520 0.768 -16.052 1.00 90.81 204 ARG A CA 1
ATOM 1574 C C . ARG A 1 204 ? 10.457 2.255 -15.716 1.00 90.81 204 ARG A C 1
ATOM 1576 O O . ARG A 1 204 ? 10.667 2.621 -14.563 1.00 90.81 204 ARG A O 1
ATOM 1583 N N . ASN A 1 205 ? 10.138 3.102 -16.695 1.00 89.69 205 ASN A N 1
ATOM 1584 C CA . ASN A 1 205 ? 10.032 4.545 -16.480 1.00 89.69 205 ASN A CA 1
ATOM 1585 C C . ASN A 1 205 ? 8.890 4.901 -15.509 1.00 89.69 205 ASN A C 1
ATOM 1587 O O . ASN A 1 205 ? 9.066 5.764 -14.656 1.00 89.69 205 ASN A O 1
ATOM 1591 N N . THR A 1 206 ? 7.765 4.183 -15.542 1.00 90.19 206 THR A N 1
ATOM 1592 C CA . THR A 1 206 ? 6.667 4.373 -14.577 1.00 90.19 206 THR A CA 1
ATOM 1593 C C . THR A 1 206 ? 7.065 3.968 -13.156 1.00 90.19 206 THR A C 1
ATOM 1595 O O . THR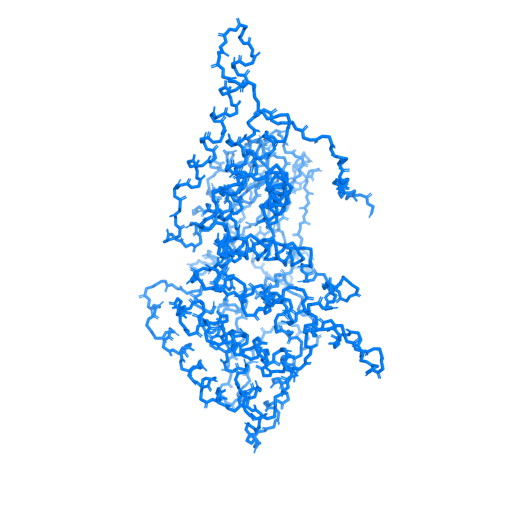 A 1 206 ? 6.723 4.658 -12.191 1.00 90.19 206 THR A O 1
ATOM 1598 N N . VAL A 1 207 ? 7.824 2.876 -13.007 1.00 86.19 207 VAL A N 1
ATOM 1599 C CA . VAL A 1 207 ? 8.384 2.470 -11.710 1.00 86.19 207 VAL A CA 1
ATOM 1600 C C . VAL A 1 207 ? 9.358 3.532 -11.205 1.00 86.19 207 VAL A C 1
ATOM 1602 O O . VAL A 1 207 ? 9.260 3.922 -10.047 1.00 86.19 207 VAL A O 1
ATOM 1605 N N . TYR A 1 208 ? 10.229 4.078 -12.059 1.00 83.56 208 TYR A N 1
ATOM 1606 C CA . TYR A 1 208 ? 11.106 5.192 -11.681 1.00 83.56 208 TYR A CA 1
ATOM 1607 C C . TYR A 1 208 ? 10.319 6.429 -11.257 1.00 83.56 208 TYR A C 1
ATOM 1609 O O . TYR A 1 208 ? 10.584 6.966 -10.186 1.00 83.56 208 TYR A O 1
ATOM 1617 N N . ALA A 1 209 ? 9.316 6.835 -12.037 1.00 81.25 209 ALA A N 1
ATOM 1618 C CA . ALA A 1 209 ? 8.439 7.953 -11.706 1.00 81.25 209 ALA A CA 1
ATOM 1619 C C . ALA A 1 209 ? 7.803 7.771 -10.320 1.00 81.25 209 ALA A C 1
ATOM 1621 O O . ALA A 1 209 ? 7.852 8.671 -9.480 1.00 81.25 209 ALA A O 1
ATOM 1622 N N . SER A 1 210 ? 7.276 6.573 -10.056 1.00 78.25 210 SER A N 1
ATOM 1623 C CA . SER A 1 210 ? 6.711 6.198 -8.759 1.00 78.25 210 SER A CA 1
ATOM 1624 C C . SER A 1 210 ? 7.765 6.292 -7.655 1.00 78.25 210 SER A C 1
ATOM 1626 O O . SER A 1 210 ? 7.560 7.009 -6.683 1.00 78.25 210 SER A O 1
ATOM 1628 N N . CYS A 1 211 ? 8.936 5.672 -7.828 1.00 73.38 211 CYS A N 1
ATOM 1629 C CA . CYS A 1 211 ? 10.027 5.704 -6.852 1.00 73.38 211 CYS A CA 1
ATOM 1630 C C . CYS A 1 211 ? 10.524 7.122 -6.536 1.00 73.38 211 CYS A C 1
ATOM 1632 O O . CYS A 1 211 ? 10.803 7.407 -5.375 1.00 73.38 211 CYS A O 1
ATOM 1634 N N . TYR A 1 212 ? 10.596 8.022 -7.522 1.00 70.06 212 TYR A N 1
ATOM 1635 C CA . TYR A 1 212 ? 10.983 9.418 -7.293 1.00 70.06 212 TYR A CA 1
ATOM 1636 C C . TYR A 1 212 ? 10.009 10.147 -6.358 1.00 70.06 212 TYR A C 1
ATOM 1638 O O . TYR A 1 212 ? 10.454 10.952 -5.543 1.00 70.06 212 TYR A O 1
ATOM 1646 N N . ARG A 1 213 ? 8.708 9.825 -6.419 1.00 63.69 213 ARG A N 1
ATOM 1647 C CA . ARG A 1 213 ? 7.700 10.344 -5.477 1.00 63.69 213 ARG A CA 1
ATOM 1648 C C . ARG A 1 213 ? 7.788 9.707 -4.092 1.00 63.69 213 ARG A C 1
ATOM 1650 O O . ARG A 1 213 ? 7.495 10.362 -3.100 1.00 63.69 213 ARG A O 1
ATOM 1657 N N . LEU A 1 214 ? 8.174 8.434 -4.018 1.00 60.56 214 LEU A N 1
ATOM 1658 C CA . LEU A 1 214 ? 8.322 7.715 -2.746 1.00 60.56 214 LEU A CA 1
ATOM 1659 C C . LEU A 1 214 ? 9.585 8.119 -1.991 1.00 60.56 214 LEU A C 1
ATOM 1661 O O . LEU A 1 214 ? 9.563 8.223 -0.771 1.00 60.56 214 LEU A O 1
ATOM 1665 N N . GLY A 1 215 ? 10.674 8.416 -2.702 1.00 53.53 215 GLY A N 1
ATOM 1666 C CA . GLY A 1 215 ? 11.911 8.927 -2.106 1.00 53.53 215 GLY A CA 1
ATOM 1667 C C . GLY A 1 215 ? 11.757 10.285 -1.408 1.00 53.53 215 GLY A C 1
ATOM 1668 O O . GLY A 1 215 ? 12.666 10.708 -0.701 1.00 53.53 215 GLY A O 1
ATOM 1669 N N . SER A 1 216 ? 10.616 10.962 -1.582 1.00 50.56 216 SER A N 1
ATOM 1670 C CA . SER A 1 216 ? 10.304 12.277 -1.006 1.00 50.56 216 SER A CA 1
ATOM 1671 C C . SER A 1 216 ? 9.712 12.218 0.403 1.00 50.56 216 SER A C 1
ATOM 1673 O O . SER A 1 216 ? 9.700 13.232 1.088 1.00 50.56 216 SER A O 1
ATOM 1675 N N . SER A 1 217 ? 9.242 11.057 0.871 1.00 45.91 217 SER A N 1
ATOM 1676 C CA . SER A 1 217 ? 8.662 10.936 2.219 1.00 45.91 217 SER A CA 1
ATOM 1677 C C . SER A 1 217 ? 9.701 10.978 3.348 1.00 45.91 217 SER A C 1
ATOM 1679 O O . SER A 1 217 ? 9.328 10.973 4.514 1.00 45.91 217 SER A O 1
ATOM 1681 N N . ASN A 1 218 ? 10.996 11.008 3.008 1.00 44.28 218 ASN A N 1
ATOM 1682 C CA . ASN A 1 218 ? 12.121 10.881 3.941 1.00 44.28 218 ASN A CA 1
ATOM 1683 C C . ASN A 1 218 ? 13.046 12.114 3.965 1.00 44.28 218 ASN A C 1
ATOM 1685 O O . ASN A 1 218 ? 14.197 12.007 4.384 1.00 44.28 218 ASN A O 1
ATOM 1689 N N . MET A 1 219 ? 12.585 13.278 3.499 1.00 40.28 219 MET A N 1
ATOM 1690 C CA . MET A 1 219 ? 13.391 14.503 3.432 1.00 40.28 219 MET A CA 1
ATOM 1691 C C . MET A 1 219 ? 12.638 15.714 4.020 1.00 40.28 219 MET A C 1
ATOM 1693 O O . MET A 1 219 ? 11.407 15.730 4.000 1.00 40.28 219 MET A O 1
ATOM 1697 N N . PRO A 1 220 ? 13.341 16.738 4.549 1.00 36.75 220 PRO A N 1
ATOM 1698 C CA . PRO A 1 220 ? 12.701 17.892 5.176 1.00 36.75 220 PRO A CA 1
ATOM 1699 C C . PRO A 1 220 ? 11.788 18.650 4.197 1.00 36.75 220 PRO A C 1
ATOM 1701 O O . PRO A 1 220 ? 12.202 18.993 3.089 1.00 36.75 220 PRO A O 1
ATOM 1704 N N . TYR A 1 221 ? 10.569 18.960 4.653 1.00 41.38 221 TYR A N 1
ATOM 1705 C CA . TYR A 1 221 ? 9.470 19.617 3.922 1.00 41.38 221 TYR A CA 1
ATOM 1706 C C . TYR A 1 221 ? 9.831 20.929 3.190 1.00 41.38 221 TYR A C 1
ATOM 1708 O O . TYR A 1 221 ? 9.063 21.394 2.351 1.00 41.38 221 TYR A O 1
ATOM 1716 N N . SER A 1 222 ? 10.966 21.561 3.497 1.00 38.56 222 SER A N 1
ATOM 1717 C CA . SER A 1 222 ? 11.232 22.958 3.138 1.00 38.56 222 SER A CA 1
ATOM 1718 C C . SER A 1 222 ? 11.714 23.208 1.704 1.00 38.56 222 SER A C 1
ATOM 1720 O O . SER A 1 222 ? 11.610 24.345 1.259 1.00 38.56 222 SER A O 1
ATOM 1722 N N . ASN A 1 223 ? 12.165 22.194 0.952 1.00 39.66 223 ASN A N 1
ATOM 1723 C CA . ASN A 1 223 ? 12.672 22.381 -0.425 1.00 39.66 223 ASN A CA 1
ATOM 1724 C C . ASN A 1 223 ? 11.964 21.503 -1.486 1.00 39.66 223 ASN A C 1
ATOM 1726 O O . ASN A 1 223 ? 12.481 21.324 -2.587 1.00 39.66 223 ASN A O 1
ATOM 1730 N N . MET A 1 224 ? 10.810 20.901 -1.171 1.00 43.31 224 MET A N 1
ATOM 1731 C CA . MET A 1 224 ? 10.435 19.603 -1.752 1.00 43.31 224 MET A CA 1
ATOM 1732 C C . MET A 1 224 ? 9.004 19.488 -2.306 1.00 43.31 224 MET A C 1
ATOM 1734 O O . MET A 1 224 ? 8.217 18.665 -1.849 1.00 43.31 224 MET A O 1
ATOM 1738 N N . SER A 1 225 ? 8.641 20.249 -3.338 1.00 51.59 225 SER A N 1
ATOM 1739 C CA . SER A 1 225 ? 7.405 19.936 -4.082 1.00 51.59 225 SER A CA 1
ATOM 1740 C C . SER A 1 225 ? 7.548 20.096 -5.592 1.00 51.59 225 SER A C 1
ATOM 1742 O O . SER A 1 225 ? 7.242 19.155 -6.317 1.00 51.59 225 SER A O 1
ATOM 1744 N N . GLY A 1 226 ? 8.106 21.208 -6.077 1.00 52.47 226 GLY A N 1
ATOM 1745 C CA . GLY A 1 226 ? 8.194 21.494 -7.516 1.00 52.47 226 GLY A CA 1
ATOM 1746 C C . GLY A 1 226 ? 9.182 20.617 -8.298 1.00 52.47 226 GLY A C 1
ATOM 1747 O O . GLY A 1 226 ? 8.795 19.950 -9.254 1.00 52.47 226 GLY A O 1
ATOM 1748 N N . GLU A 1 227 ? 10.460 20.586 -7.905 1.00 58.59 227 GLU A N 1
ATOM 1749 C CA . GLU A 1 227 ? 11.503 19.892 -8.686 1.00 58.59 227 GLU A CA 1
ATOM 1750 C C . GLU A 1 227 ? 11.331 18.371 -8.698 1.00 58.59 227 GLU A C 1
ATOM 1752 O O . GLU A 1 227 ? 11.527 17.728 -9.728 1.00 58.59 227 GLU A O 1
ATOM 1757 N N . ILE A 1 228 ? 10.927 17.785 -7.571 1.00 58.91 228 ILE A N 1
ATOM 1758 C CA . ILE A 1 228 ? 10.718 16.340 -7.456 1.00 58.91 228 ILE A CA 1
ATOM 1759 C C . ILE A 1 228 ? 9.483 15.894 -8.235 1.00 58.91 228 ILE A C 1
ATOM 1761 O O . ILE A 1 228 ? 9.555 14.896 -8.955 1.00 58.91 228 ILE A O 1
ATOM 1765 N N . GLN A 1 229 ? 8.369 16.630 -8.137 1.00 62.34 229 GLN A N 1
ATOM 1766 C CA . GLN A 1 229 ? 7.210 16.370 -8.992 1.00 62.34 229 GLN A CA 1
ATOM 1767 C C . GLN A 1 229 ? 7.588 16.534 -10.465 1.00 62.34 229 GLN A C 1
ATOM 1769 O O . GLN A 1 229 ? 7.206 15.694 -11.273 1.00 62.34 229 GLN A O 1
ATOM 1774 N N . GLY A 1 230 ? 8.421 17.527 -10.794 1.00 69.31 230 GLY A N 1
ATOM 1775 C CA . GLY A 1 230 ? 8.991 17.700 -12.127 1.00 69.31 230 GLY A CA 1
ATOM 1776 C C . GLY A 1 230 ? 9.795 16.485 -12.596 1.00 69.31 230 GLY A C 1
ATOM 1777 O O . GLY A 1 230 ? 9.579 16.000 -13.699 1.00 69.31 230 GLY A O 1
ATOM 1778 N N . GLN A 1 231 ? 10.688 15.929 -11.772 1.00 76.50 231 GLN A N 1
ATOM 1779 C CA . GLN A 1 231 ? 11.475 14.749 -12.156 1.00 76.50 231 GLN A CA 1
ATOM 1780 C C . GLN A 1 231 ? 10.623 13.482 -12.270 1.00 76.50 231 GLN A C 1
ATOM 1782 O O . GLN A 1 231 ? 10.767 12.734 -13.236 1.00 76.50 231 GLN A O 1
ATOM 1787 N N . ALA A 1 232 ? 9.708 13.251 -11.325 1.00 76.25 232 ALA A N 1
ATOM 1788 C CA . ALA A 1 232 ? 8.761 12.144 -11.409 1.00 76.25 232 ALA A CA 1
ATOM 1789 C C . ALA A 1 232 ? 7.907 12.244 -12.682 1.00 76.25 232 ALA A C 1
ATOM 1791 O O . ALA A 1 232 ? 7.732 11.252 -13.389 1.00 76.25 232 ALA A O 1
ATOM 1792 N N . TRP A 1 233 ? 7.441 13.451 -13.009 1.00 81.12 233 TRP A N 1
ATOM 1793 C CA . TRP A 1 233 ? 6.699 13.727 -14.232 1.00 81.12 233 TRP A CA 1
ATOM 1794 C C . TRP A 1 233 ? 7.533 13.452 -15.484 1.00 81.12 233 TRP A C 1
ATOM 1796 O O . TRP A 1 233 ? 7.049 12.762 -16.365 1.00 81.12 233 TRP A O 1
ATOM 1806 N N . ARG A 1 234 ? 8.811 13.844 -15.538 1.00 85.12 234 ARG A N 1
ATOM 1807 C CA . ARG A 1 234 ? 9.692 13.564 -16.693 1.00 85.12 234 ARG A CA 1
ATOM 1808 C C . ARG A 1 234 ? 9.884 12.075 -16.973 1.00 85.12 234 ARG A C 1
ATOM 1810 O O . ARG A 1 234 ? 9.971 11.666 -18.128 1.00 85.12 234 ARG A O 1
ATOM 1817 N N . TYR A 1 235 ? 9.973 11.242 -15.936 1.00 84.50 235 TYR A N 1
ATOM 1818 C CA . TYR A 1 235 ? 9.977 9.789 -16.135 1.00 84.50 235 TYR A CA 1
ATOM 1819 C C . TYR A 1 235 ? 8.618 9.285 -16.617 1.00 84.50 235 TYR A C 1
ATOM 1821 O O . TYR A 1 235 ? 8.554 8.389 -17.452 1.00 84.50 235 TYR A O 1
ATOM 1829 N N . PHE A 1 236 ? 7.529 9.864 -16.126 1.00 87.19 236 PHE A N 1
ATOM 1830 C CA . PHE A 1 236 ? 6.198 9.501 -16.584 1.00 87.19 236 PHE A CA 1
ATOM 1831 C C . PHE A 1 236 ? 5.914 9.947 -18.028 1.00 87.19 236 PHE A C 1
ATOM 1833 O O . PHE A 1 236 ? 5.325 9.179 -18.779 1.00 87.19 236 PHE A O 1
ATOM 1840 N N . GLU A 1 237 ? 6.406 11.112 -18.455 1.00 89.56 237 GLU A N 1
ATOM 1841 C CA . GLU A 1 237 ? 6.375 11.582 -19.848 1.00 89.56 237 GLU A CA 1
ATOM 1842 C C . GLU A 1 237 ? 7.041 10.570 -20.778 1.00 89.56 237 GLU A C 1
ATOM 1844 O O . GLU A 1 237 ? 6.433 10.161 -21.759 1.00 89.56 237 GLU A O 1
ATOM 1849 N N . LYS A 1 238 ? 8.208 10.031 -20.399 1.00 90.00 238 LYS A N 1
ATOM 1850 C CA . LYS A 1 238 ? 8.837 8.935 -21.153 1.00 90.00 238 LYS A CA 1
ATOM 1851 C C . LYS A 1 238 ? 7.923 7.718 -21.289 1.00 90.00 238 LYS A C 1
ATOM 1853 O O . LYS A 1 238 ? 7.890 7.085 -22.333 1.00 90.00 238 LYS A O 1
ATOM 1858 N N . ALA A 1 239 ? 7.184 7.350 -20.243 1.00 92.25 239 ALA A N 1
ATOM 1859 C CA . ALA A 1 239 ? 6.228 6.249 -20.355 1.00 92.25 239 ALA A CA 1
ATOM 1860 C C . ALA A 1 239 ? 5.044 6.599 -21.278 1.00 92.25 239 ALA A C 1
ATOM 1862 O O . ALA A 1 239 ? 4.537 5.718 -21.972 1.00 92.25 239 ALA A O 1
ATOM 1863 N N . LEU A 1 240 ? 4.619 7.867 -21.309 1.00 91.50 240 LEU A N 1
ATOM 1864 C CA . LEU A 1 240 ? 3.583 8.364 -22.216 1.00 91.50 240 LEU A CA 1
ATOM 1865 C C . LEU A 1 240 ? 4.045 8.408 -23.680 1.00 91.50 240 LEU A C 1
ATOM 1867 O O . LEU A 1 240 ? 3.216 8.156 -24.552 1.00 91.50 240 LEU A O 1
ATOM 1871 N N . ASP A 1 241 ? 5.332 8.648 -23.949 1.00 93.62 241 ASP A N 1
ATOM 1872 C CA . ASP A 1 241 ? 5.890 8.721 -25.312 1.00 93.62 241 ASP A CA 1
ATOM 1873 C C . ASP A 1 241 ? 5.623 7.455 -26.133 1.00 93.62 241 ASP A C 1
ATOM 1875 O O . ASP A 1 241 ? 5.464 7.529 -27.346 1.00 93.62 241 ASP A O 1
ATOM 1879 N N . VAL A 1 242 ? 5.536 6.302 -25.465 1.00 92.69 242 VAL A N 1
ATOM 1880 C CA . VAL A 1 242 ? 5.297 5.000 -26.102 1.00 92.69 242 VAL A CA 1
ATOM 1881 C C . VAL A 1 242 ? 3.865 4.484 -25.917 1.00 92.69 242 VAL A C 1
ATOM 1883 O O . VAL A 1 242 ? 3.569 3.325 -26.209 1.00 92.69 242 VAL A O 1
ATOM 1886 N N . HIS A 1 243 ? 2.949 5.306 -25.389 1.00 92.50 243 HIS A N 1
ATOM 1887 C CA . HIS A 1 243 ? 1.578 4.887 -25.072 1.00 92.50 243 HIS A CA 1
ATOM 1888 C C . HIS A 1 243 ? 0.831 4.338 -26.298 1.00 92.50 243 HIS A C 1
ATOM 1890 O O . HIS A 1 243 ? 0.077 3.371 -26.184 1.00 92.50 243 HIS A O 1
ATOM 1896 N N . THR A 1 244 ? 1.042 4.923 -27.477 1.00 91.94 244 THR A N 1
ATOM 1897 C CA . THR A 1 244 ? 0.408 4.475 -28.726 1.00 91.94 244 THR A CA 1
ATOM 1898 C C . THR A 1 244 ? 0.892 3.075 -29.114 1.00 91.94 244 THR A C 1
ATOM 1900 O O . THR A 1 244 ? 0.088 2.204 -29.454 1.00 91.94 244 THR A O 1
ATOM 1903 N N . GLU A 1 245 ? 2.187 2.811 -28.983 1.00 92.00 245 GLU A N 1
ATOM 1904 C CA . GLU A 1 245 ? 2.820 1.517 -29.222 1.00 92.00 245 GLU A CA 1
ATOM 1905 C C . GLU A 1 245 ? 2.331 0.460 -28.225 1.00 92.00 245 GLU A C 1
ATOM 1907 O O . GLU A 1 245 ? 2.106 -0.687 -28.614 1.00 92.00 245 GLU A O 1
ATOM 1912 N N . LEU A 1 246 ? 2.080 0.836 -26.963 1.00 91.25 246 LEU A N 1
ATOM 1913 C CA . LEU A 1 246 ? 1.478 -0.066 -25.971 1.00 91.25 246 LEU A CA 1
ATOM 1914 C C . LEU A 1 246 ? 0.068 -0.524 -26.356 1.00 91.25 246 LEU A C 1
ATOM 1916 O O . LEU A 1 246 ? -0.353 -1.599 -25.927 1.00 91.25 246 LEU A O 1
ATOM 1920 N N . LEU A 1 247 ? -0.676 0.283 -27.115 1.00 88.88 247 LEU A N 1
ATOM 1921 C CA . LEU A 1 247 ? -2.043 -0.032 -27.530 1.00 88.88 247 LEU A CA 1
ATOM 1922 C C . LEU A 1 247 ? -2.093 -0.834 -28.825 1.00 88.88 247 LEU A C 1
ATOM 1924 O O . LEU A 1 247 ? -2.852 -1.800 -28.919 1.00 88.88 247 LEU A O 1
ATOM 1928 N N . TYR A 1 248 ? -1.299 -0.428 -29.814 1.00 87.44 248 TYR A N 1
ATOM 1929 C CA . TYR A 1 248 ? -1.424 -0.919 -31.187 1.00 87.44 248 TYR A CA 1
ATOM 1930 C C . TYR A 1 248 ? -0.266 -1.824 -31.635 1.00 87.44 248 TYR A C 1
ATOM 1932 O O . TYR A 1 248 ? -0.374 -2.467 -32.676 1.00 87.44 248 TYR A O 1
ATOM 1940 N N . GLY A 1 249 ? 0.825 -1.903 -30.866 1.00 82.00 249 GLY A N 1
ATOM 1941 C CA . GLY A 1 249 ? 1.998 -2.723 -31.173 1.00 82.00 249 GLY A CA 1
ATOM 1942 C C . GLY A 1 249 ? 1.881 -4.193 -30.746 1.00 82.00 249 GLY A C 1
ATOM 1943 O O . GLY A 1 249 ? 0.795 -4.756 -30.574 1.00 82.00 249 GLY A O 1
ATOM 1944 N N . SER A 1 250 ? 3.030 -4.848 -30.549 1.00 70.62 250 SER A N 1
ATOM 1945 C CA . SER A 1 250 ? 3.129 -6.223 -30.039 1.00 70.62 250 SER A CA 1
ATOM 1946 C C . SER A 1 250 ? 2.734 -6.288 -28.558 1.00 70.62 250 SER A C 1
ATOM 1948 O O . SER A 1 250 ? 3.542 -6.251 -27.634 1.00 70.62 250 SER A O 1
ATOM 1950 N N . THR A 1 251 ? 1.434 -6.389 -28.309 1.00 68.88 251 THR A N 1
ATOM 1951 C CA . THR A 1 251 ? 0.901 -6.274 -26.953 1.00 68.88 251 THR A CA 1
ATOM 1952 C C . THR A 1 251 ? 1.011 -7.573 -26.147 1.00 68.88 251 THR A C 1
ATOM 1954 O O . THR A 1 251 ? 0.307 -8.559 -26.389 1.00 68.88 251 THR A O 1
ATOM 1957 N N . GLY A 1 252 ? 1.902 -7.578 -25.154 1.00 83.81 252 GLY A N 1
ATOM 1958 C CA . GLY A 1 252 ? 2.062 -8.652 -24.168 1.00 83.81 252 GLY A CA 1
ATOM 1959 C C . GLY A 1 252 ? 1.418 -8.336 -22.812 1.00 83.81 252 GLY A C 1
ATOM 1960 O O . GLY A 1 252 ? 0.881 -7.254 -22.589 1.00 83.81 252 GLY A O 1
ATOM 1961 N N . LEU A 1 253 ? 1.527 -9.270 -21.859 1.00 89.06 253 LEU A N 1
ATOM 1962 C CA . LEU A 1 253 ? 1.123 -9.050 -20.457 1.00 89.06 253 LEU A CA 1
ATOM 1963 C C . LEU A 1 253 ? 1.792 -7.808 -19.844 1.00 89.06 253 LEU A C 1
ATOM 1965 O O . LEU A 1 253 ? 1.167 -7.097 -19.064 1.00 89.06 253 LEU A O 1
ATOM 1969 N N . MET A 1 254 ? 3.034 -7.524 -20.244 1.00 90.31 254 MET A N 1
ATOM 1970 C CA . MET A 1 254 ? 3.789 -6.364 -19.775 1.00 90.31 254 MET A CA 1
ATOM 1971 C C . MET A 1 254 ? 3.172 -5.036 -20.223 1.00 90.31 254 MET A C 1
ATOM 1973 O O . MET A 1 254 ? 3.225 -4.081 -19.464 1.00 90.31 254 MET A O 1
ATOM 1977 N N . ALA A 1 255 ? 2.537 -4.969 -21.398 1.00 92.94 255 ALA A N 1
ATOM 1978 C CA . ALA A 1 255 ? 1.864 -3.750 -21.851 1.00 92.94 255 ALA A CA 1
ATOM 1979 C C . ALA A 1 255 ? 0.630 -3.449 -20.984 1.00 92.94 255 ALA A C 1
ATOM 1981 O O . ALA A 1 255 ? 0.437 -2.318 -20.544 1.00 92.94 255 ALA A O 1
ATOM 1982 N N . VAL A 1 256 ? -0.154 -4.483 -20.644 1.00 94.69 256 VAL A N 1
ATOM 1983 C CA . VAL A 1 256 ? -1.267 -4.367 -19.683 1.00 94.69 256 VAL A CA 1
ATOM 1984 C C . VAL A 1 256 ? -0.746 -3.912 -18.318 1.00 94.69 256 VAL A C 1
ATOM 1986 O O . VAL A 1 256 ? -1.307 -3.006 -17.705 1.00 94.69 256 VAL A O 1
ATOM 1989 N N . GLN A 1 257 ? 0.345 -4.518 -17.851 1.00 92.00 257 GLN A N 1
ATOM 1990 C CA . GLN A 1 257 ? 0.985 -4.187 -16.581 1.00 92.00 257 GLN A CA 1
ATOM 1991 C C . GLN A 1 257 ? 1.522 -2.747 -16.556 1.00 92.00 257 GLN A C 1
ATOM 1993 O O . GLN A 1 257 ? 1.302 -2.044 -15.573 1.00 92.00 257 GLN A O 1
ATOM 1998 N N . ALA A 1 258 ? 2.163 -2.294 -17.638 1.00 93.25 258 ALA A N 1
ATOM 1999 C CA . ALA A 1 258 ? 2.667 -0.935 -17.802 1.00 93.25 258 ALA A CA 1
ATOM 2000 C C . ALA A 1 258 ? 1.526 0.084 -17.755 1.00 93.25 258 ALA A C 1
ATOM 2002 O O . ALA A 1 258 ? 1.556 0.976 -16.916 1.00 93.25 258 ALA A O 1
ATOM 2003 N N . LEU A 1 259 ? 0.474 -0.099 -18.560 1.00 94.69 259 LEU A N 1
ATOM 2004 C CA . LEU A 1 259 ? -0.691 0.794 -18.565 1.00 94.69 259 LEU A CA 1
ATOM 2005 C C . LEU A 1 259 ? -1.403 0.827 -17.203 1.00 94.69 259 LEU A C 1
ATOM 2007 O O . LEU A 1 259 ? -1.819 1.890 -16.745 1.00 94.69 259 LEU A O 1
ATOM 2011 N N . THR A 1 260 ? -1.493 -0.319 -16.520 1.00 92.94 260 THR A N 1
ATOM 2012 C CA . THR A 1 260 ? -2.054 -0.391 -15.160 1.00 92.94 260 THR A CA 1
ATOM 2013 C C . THR A 1 260 ? -1.193 0.403 -14.173 1.00 92.94 260 THR A C 1
ATOM 2015 O O . THR A 1 260 ? -1.722 1.200 -13.402 1.00 92.94 260 THR A O 1
ATOM 2018 N N . ALA A 1 261 ? 0.135 0.244 -14.220 1.00 90.19 261 ALA A N 1
ATOM 2019 C CA . ALA A 1 261 ? 1.067 0.996 -13.378 1.00 90.19 261 ALA A CA 1
ATOM 2020 C C . ALA A 1 261 ? 1.024 2.503 -13.679 1.00 90.19 261 ALA A C 1
ATOM 2022 O O . ALA A 1 261 ? 1.079 3.321 -12.762 1.00 90.19 261 ALA A O 1
ATOM 2023 N N . MET A 1 262 ? 0.876 2.878 -14.953 1.00 91.75 262 MET A N 1
ATOM 2024 C CA . MET A 1 262 ? 0.730 4.272 -15.367 1.00 91.75 262 MET A CA 1
ATOM 2025 C C . MET A 1 262 ? -0.564 4.873 -14.810 1.00 91.75 262 MET A C 1
ATOM 2027 O O . MET A 1 262 ? -0.556 6.000 -14.319 1.00 91.75 262 MET A O 1
ATOM 2031 N N . GLY A 1 263 ? -1.661 4.108 -14.827 1.00 88.12 263 GLY A N 1
ATOM 2032 C CA . GLY A 1 263 ? -2.930 4.486 -14.202 1.00 88.12 263 GLY A CA 1
ATOM 2033 C C . GLY A 1 263 ? -2.797 4.731 -12.698 1.00 88.12 263 GLY A C 1
ATOM 2034 O O . GLY A 1 263 ? -3.256 5.759 -12.205 1.00 88.12 263 GLY A O 1
ATOM 2035 N N . PHE A 1 264 ? -2.092 3.843 -11.991 1.00 82.75 264 PHE A N 1
ATOM 2036 C CA . PHE A 1 264 ? -1.759 4.009 -10.572 1.00 82.75 264 PHE A CA 1
ATOM 2037 C C . PHE A 1 264 ? -0.980 5.297 -10.292 1.00 82.75 264 PHE A C 1
ATOM 2039 O O . PHE A 1 264 ? -1.312 6.050 -9.375 1.00 82.75 264 PHE A O 1
ATOM 2046 N N . PHE A 1 265 ? 0.053 5.571 -11.090 1.00 81.50 265 PHE A N 1
ATOM 2047 C CA . PHE A 1 265 ? 0.850 6.782 -10.936 1.00 81.50 265 PHE A CA 1
ATOM 2048 C C . PHE A 1 265 ? 0.013 8.051 -11.171 1.00 81.50 265 PHE A C 1
ATOM 2050 O O . PHE A 1 265 ? 0.063 8.980 -10.359 1.00 81.50 265 PHE A O 1
ATOM 2057 N N . ALA A 1 266 ? -0.790 8.068 -12.242 1.00 80.38 266 ALA A N 1
ATOM 2058 C CA . ALA A 1 266 ? -1.668 9.184 -12.594 1.00 80.38 266 ALA A CA 1
ATOM 2059 C C . ALA A 1 266 ? -2.747 9.450 -11.531 1.00 80.38 266 ALA A C 1
ATOM 2061 O O . ALA A 1 266 ? -3.072 10.606 -11.254 1.00 80.38 266 ALA A O 1
ATOM 2062 N N . GLU A 1 267 ? -3.272 8.400 -10.894 1.00 69.94 267 GLU A N 1
ATOM 2063 C CA . GLU A 1 267 ? -4.198 8.539 -9.770 1.00 69.94 267 GLU A CA 1
ATOM 2064 C C . GLU A 1 267 ? -3.535 9.262 -8.594 1.00 69.94 267 GLU A C 1
ATOM 2066 O O . GLU A 1 267 ? -4.102 10.208 -8.046 1.00 69.94 267 GLU A O 1
ATOM 2071 N N . GLY A 1 268 ? -2.295 8.893 -8.260 1.00 63.22 268 GLY A N 1
ATOM 2072 C CA . GLY A 1 268 ? -1.544 9.576 -7.214 1.00 63.22 268 GLY A CA 1
ATOM 2073 C C . GLY A 1 268 ? -1.268 11.055 -7.522 1.00 63.22 268 GLY A C 1
ATOM 2074 O O . GLY A 1 268 ? -0.981 11.803 -6.595 1.00 63.22 268 GLY A O 1
ATOM 2075 N N . LEU A 1 269 ? -1.302 11.484 -8.788 1.00 61.62 269 LEU A N 1
ATOM 2076 C CA . LEU A 1 269 ? -1.135 12.891 -9.187 1.00 61.62 269 LEU A CA 1
ATOM 2077 C C . LEU A 1 269 ? -2.439 13.703 -9.120 1.00 61.62 269 LEU A C 1
ATOM 2079 O O . LEU A 1 269 ? -2.443 14.866 -9.511 1.00 61.62 269 LEU A O 1
ATOM 2083 N N . ALA A 1 270 ? -3.548 13.099 -8.679 1.00 55.25 270 ALA A N 1
ATOM 2084 C CA . ALA A 1 270 ? -4.885 13.680 -8.785 1.00 55.25 270 ALA A CA 1
ATOM 2085 C C . ALA A 1 270 ? -5.266 14.049 -10.235 1.00 55.25 270 ALA A C 1
ATOM 2087 O O . ALA A 1 270 ? -5.969 15.030 -10.469 1.00 55.25 270 ALA A O 1
ATOM 2088 N N . GLY A 1 271 ? -4.829 13.247 -11.216 1.00 63.59 271 GLY A N 1
ATOM 2089 C CA . GLY A 1 271 ? -5.206 13.375 -12.627 1.00 63.59 271 GLY A CA 1
ATOM 2090 C C . GLY A 1 271 ? -6.319 12.395 -13.028 1.00 63.59 271 GLY A C 1
ATOM 2091 O O . GLY A 1 271 ? -6.032 11.443 -13.759 1.00 63.59 271 GLY A O 1
ATOM 2092 N N . PRO A 1 272 ? -7.587 12.580 -12.597 1.00 64.75 272 PRO A N 1
ATOM 2093 C CA . PRO A 1 272 ? -8.650 11.584 -12.763 1.00 64.75 272 PRO A CA 1
ATOM 2094 C C . PRO A 1 272 ? -8.949 11.265 -14.231 1.00 64.75 272 PRO A C 1
ATOM 2096 O O . PRO A 1 272 ? -9.192 10.109 -14.567 1.00 64.75 272 PRO A O 1
ATOM 2099 N N . SER A 1 273 ? -8.878 12.260 -15.120 1.00 72.94 273 SER A N 1
ATOM 2100 C CA . SER A 1 273 ? -9.097 12.062 -16.558 1.00 72.94 273 SER A CA 1
ATOM 2101 C C . SER A 1 273 ? -8.029 11.166 -17.187 1.00 72.94 273 SER A C 1
ATOM 2103 O O . SER A 1 273 ? -8.356 10.291 -17.986 1.00 72.94 273 SER A O 1
ATOM 2105 N N . LEU A 1 274 ? -6.762 11.356 -16.806 1.00 79.81 274 LEU A N 1
ATOM 2106 C CA . LEU A 1 274 ? -5.643 10.582 -17.339 1.00 79.81 274 LEU A CA 1
ATOM 2107 C C . LEU A 1 274 ? -5.643 9.155 -16.783 1.00 79.81 274 LEU A C 1
ATOM 2109 O O . LEU A 1 274 ? -5.544 8.200 -17.551 1.00 79.81 274 LEU A O 1
ATOM 2113 N N . ALA A 1 275 ? -5.836 9.009 -15.469 1.00 81.75 275 ALA A N 1
ATOM 2114 C CA . ALA A 1 275 ? -5.954 7.707 -14.820 1.00 81.75 275 ALA A CA 1
ATOM 2115 C C . ALA A 1 275 ? -7.108 6.883 -15.418 1.00 81.75 275 ALA A C 1
ATOM 2117 O O . ALA A 1 275 ? -6.919 5.716 -15.755 1.00 81.75 275 ALA A O 1
ATOM 2118 N N . TYR A 1 276 ? -8.273 7.503 -15.640 1.00 83.94 276 TYR A N 1
ATOM 2119 C CA . TYR A 1 276 ? -9.420 6.846 -16.270 1.00 83.94 276 TYR A CA 1
ATOM 2120 C C . TYR A 1 276 ? -9.100 6.308 -17.667 1.00 83.94 276 TYR A C 1
ATOM 2122 O O . TYR A 1 276 ? -9.413 5.154 -17.964 1.00 83.94 276 TYR A O 1
ATOM 2130 N N . MET A 1 277 ? -8.457 7.113 -18.519 1.00 89.69 277 MET A N 1
ATOM 2131 C CA . MET A 1 277 ? -8.120 6.686 -19.879 1.00 89.69 277 MET A CA 1
ATOM 2132 C C . MET A 1 277 ? -7.089 5.554 -19.881 1.00 89.69 277 MET A C 1
ATOM 2134 O O . MET A 1 277 ? -7.309 4.542 -20.542 1.00 89.69 277 MET A O 1
ATOM 2138 N N . LEU A 1 278 ? -6.015 5.676 -19.096 1.00 92.56 278 LEU A N 1
ATOM 2139 C CA . LEU A 1 278 ? -4.964 4.654 -19.002 1.00 92.56 278 LEU A CA 1
ATOM 2140 C C . LEU A 1 278 ? -5.509 3.310 -18.506 1.00 92.56 278 LEU A C 1
ATOM 2142 O O . LEU A 1 278 ? -5.200 2.261 -19.071 1.00 92.56 278 LEU A O 1
ATOM 2146 N N . VAL A 1 279 ? -6.370 3.336 -17.488 1.00 92.62 279 VAL A N 1
ATOM 2147 C CA . VAL A 1 279 ? -6.972 2.123 -16.920 1.00 92.62 279 VAL A CA 1
ATOM 2148 C C . VAL A 1 279 ? -8.024 1.522 -17.854 1.00 92.62 279 VAL A C 1
ATOM 2150 O O . VAL A 1 279 ? -8.090 0.299 -17.993 1.00 92.62 279 VAL A O 1
ATOM 2153 N N . SER A 1 280 ? -8.787 2.346 -18.576 1.00 92.25 280 SER A N 1
ATOM 2154 C CA . SER A 1 280 ? -9.714 1.871 -19.617 1.00 92.25 280 SER A CA 1
ATOM 2155 C C . SER A 1 280 ? -8.966 1.174 -20.759 1.00 92.25 280 SER A C 1
ATOM 2157 O O . SER A 1 280 ? -9.343 0.079 -21.184 1.00 92.25 280 SER A O 1
ATOM 2159 N N . CYS A 1 281 ? -7.861 1.770 -21.208 1.00 94.00 281 CYS A N 1
ATOM 2160 C CA . CYS A 1 281 ? -6.932 1.200 -22.179 1.00 94.00 281 CYS A CA 1
ATOM 2161 C C . CYS A 1 281 ? -6.355 -0.144 -21.708 1.00 94.00 281 CYS A C 1
ATOM 2163 O O . CYS A 1 281 ? -6.454 -1.147 -22.420 1.00 94.00 281 CYS A O 1
ATOM 2165 N N . ALA A 1 282 ? -5.818 -0.190 -20.483 1.00 95.56 282 ALA A N 1
ATOM 2166 C CA . ALA A 1 282 ? -5.309 -1.416 -19.871 1.00 95.56 282 ALA A CA 1
ATOM 2167 C C . ALA A 1 282 ? -6.385 -2.509 -19.827 1.00 95.56 282 ALA A C 1
ATOM 2169 O O . ALA A 1 282 ? -6.109 -3.666 -20.141 1.00 95.56 282 ALA A O 1
ATOM 2170 N N . THR A 1 283 ? -7.621 -2.139 -19.484 1.00 95.62 283 THR A N 1
ATOM 2171 C CA . THR A 1 283 ? -8.757 -3.061 -19.368 1.00 95.62 283 THR A CA 1
ATOM 2172 C C . THR A 1 283 ? -9.152 -3.656 -20.711 1.00 95.62 283 THR A C 1
ATOM 2174 O O . THR A 1 283 ? -9.276 -4.877 -20.825 1.00 95.62 283 THR A O 1
ATOM 2177 N N . ARG A 1 284 ? -9.275 -2.829 -21.756 1.00 94.06 284 ARG A N 1
ATOM 2178 C CA . ARG A 1 284 ? -9.525 -3.314 -23.122 1.00 94.06 284 ARG A CA 1
ATOM 2179 C C . ARG A 1 284 ? -8.428 -4.261 -23.587 1.00 94.06 284 ARG A C 1
ATOM 2181 O O . ARG A 1 284 ? -8.723 -5.312 -24.157 1.00 94.06 284 ARG A O 1
ATOM 2188 N N . LEU A 1 285 ? -7.174 -3.936 -23.285 1.00 94.31 285 LEU A N 1
ATOM 2189 C CA . LEU A 1 285 ? -6.054 -4.782 -23.662 1.00 94.31 285 LEU A CA 1
ATOM 2190 C C . LEU A 1 285 ? -6.037 -6.107 -22.885 1.00 94.31 285 LEU A C 1
ATOM 2192 O O . LEU A 1 285 ? -5.823 -7.171 -23.466 1.00 94.31 285 LEU A O 1
ATOM 2196 N N . ALA A 1 286 ? -6.333 -6.072 -21.586 1.00 94.75 286 ALA A N 1
ATOM 2197 C CA . ALA A 1 286 ? -6.480 -7.262 -20.755 1.00 94.75 286 ALA A CA 1
ATOM 2198 C C . ALA A 1 286 ? -7.603 -8.178 -21.269 1.00 94.75 286 ALA A C 1
ATOM 2200 O O . ALA A 1 286 ? -7.424 -9.399 -21.349 1.00 94.75 286 ALA A O 1
ATOM 2201 N N . GLN A 1 287 ? -8.742 -7.599 -21.664 1.00 94.00 287 GLN A N 1
ATOM 2202 C CA . GLN A 1 287 ? -9.855 -8.324 -22.277 1.00 94.00 287 GLN A CA 1
ATOM 2203 C C . GLN A 1 287 ? -9.433 -8.984 -23.595 1.00 94.00 287 GLN A C 1
ATOM 2205 O O . GLN A 1 287 ? -9.620 -10.192 -23.744 1.00 94.00 287 GLN A O 1
ATOM 2210 N N . ALA A 1 288 ? -8.764 -8.245 -24.487 1.00 91.44 288 ALA A N 1
ATOM 2211 C CA . ALA A 1 288 ? -8.262 -8.763 -25.763 1.00 91.44 288 ALA A CA 1
ATOM 2212 C C . ALA A 1 288 ? -7.273 -9.936 -25.602 1.00 91.44 288 ALA A C 1
ATOM 2214 O O . ALA A 1 288 ? -7.188 -10.806 -26.465 1.00 91.44 288 ALA A O 1
ATOM 2215 N N . LYS A 1 289 ? -6.538 -9.998 -24.484 1.00 90.31 289 LYS A N 1
ATOM 2216 C CA . LYS A 1 289 ? -5.599 -11.090 -24.153 1.00 90.31 289 LYS A CA 1
ATOM 2217 C C . LYS A 1 289 ? -6.215 -12.197 -23.285 1.00 90.31 289 LYS A C 1
ATOM 2219 O O . LYS A 1 289 ? -5.497 -13.090 -22.815 1.00 90.31 289 LYS A O 1
ATOM 2224 N N . GLY A 1 290 ? -7.525 -12.132 -23.040 1.00 91.81 290 GLY A N 1
ATOM 2225 C CA . GLY A 1 290 ? -8.270 -13.132 -22.279 1.00 91.81 290 GLY A CA 1
ATOM 2226 C C . GLY A 1 290 ? -7.897 -13.200 -20.797 1.00 91.81 290 GLY A C 1
ATOM 2227 O O . GLY A 1 290 ? -8.015 -14.265 -20.201 1.00 91.81 290 GLY A O 1
ATOM 2228 N N . LEU A 1 291 ? -7.413 -12.110 -20.186 1.00 93.12 291 LEU A N 1
ATOM 2229 C CA . LEU A 1 291 ? -7.043 -12.101 -18.757 1.00 93.12 291 LEU A CA 1
ATOM 2230 C C . LEU A 1 291 ? -8.255 -12.262 -17.824 1.00 93.12 291 LEU A C 1
ATOM 2232 O O . LEU A 1 291 ? -8.105 -12.761 -16.716 1.00 93.12 291 LEU A O 1
ATOM 2236 N N . HIS A 1 292 ? -9.445 -11.880 -18.290 1.00 94.19 292 HIS A N 1
ATOM 2237 C CA . HIS A 1 292 ? -10.723 -12.054 -17.590 1.00 94.19 292 HIS A CA 1
ATOM 2238 C C . HIS A 1 292 ? -11.214 -13.511 -17.567 1.00 94.19 292 HIS A C 1
ATOM 2240 O O . HIS A 1 292 ? -12.212 -13.818 -16.914 1.00 94.19 292 HIS A O 1
ATOM 2246 N N . ARG A 1 293 ? -10.527 -14.418 -18.274 1.00 92.56 293 ARG A N 1
ATOM 2247 C CA . ARG A 1 293 ? -10.896 -15.830 -18.386 1.00 92.56 293 ARG A CA 1
ATOM 2248 C C . ARG A 1 293 ? -9.916 -16.722 -17.644 1.00 92.56 293 ARG A C 1
ATOM 2250 O O . ARG A 1 293 ? -8.736 -16.392 -17.511 1.00 92.56 293 ARG A O 1
ATOM 2257 N N . GLN A 1 294 ? -10.393 -17.887 -17.216 1.00 88.12 294 GLN A N 1
ATOM 2258 C CA . GLN A 1 294 ? -9.516 -18.923 -16.681 1.00 88.12 294 GLN A CA 1
ATOM 2259 C C . GLN A 1 294 ? -8.453 -19.315 -17.729 1.00 88.12 294 GLN A C 1
ATOM 2261 O O . GLN A 1 294 ? -8.807 -19.563 -18.887 1.00 88.12 294 GLN A O 1
ATOM 2266 N N . PRO A 1 295 ? -7.157 -19.391 -17.358 1.00 84.69 295 PRO A N 1
ATOM 2267 C CA . PRO A 1 295 ? -6.126 -19.910 -18.251 1.00 84.69 295 PRO A CA 1
ATOM 2268 C C . PRO A 1 295 ? -6.472 -21.329 -18.715 1.00 84.69 295 PRO A C 1
ATOM 2270 O O . PRO A 1 295 ? -6.761 -22.197 -17.891 1.00 84.69 295 PRO A O 1
ATOM 2273 N N . ALA A 1 296 ? -6.440 -21.572 -20.027 1.00 84.31 296 ALA A N 1
ATOM 2274 C CA . ALA A 1 296 ? -6.754 -22.890 -20.566 1.00 84.31 296 ALA A CA 1
ATOM 2275 C C . ALA A 1 296 ? -5.711 -23.920 -20.111 1.00 84.31 296 ALA A C 1
ATOM 2277 O O . ALA A 1 296 ? -4.506 -23.672 -20.181 1.00 84.31 296 ALA A O 1
ATOM 2278 N N . GLN A 1 297 ? -6.174 -25.098 -19.692 1.00 82.94 297 GLN A N 1
ATOM 2279 C CA . GLN A 1 297 ? -5.298 -26.170 -19.214 1.00 82.94 297 GLN A CA 1
ATOM 2280 C C . GLN A 1 297 ? -4.305 -26.625 -20.298 1.00 82.94 297 GLN A C 1
ATOM 2282 O O . GLN A 1 297 ? -3.157 -26.935 -19.997 1.00 82.94 297 GLN A O 1
ATOM 2287 N N . SER A 1 298 ? -4.708 -26.548 -21.570 1.00 87.06 298 SER A N 1
ATOM 2288 C CA . SER A 1 298 ? -3.875 -26.856 -22.738 1.00 87.06 298 SER A CA 1
ATOM 2289 C C . SER A 1 298 ? -2.660 -25.940 -22.914 1.00 87.06 298 SER A C 1
ATOM 2291 O O . SER A 1 298 ? -1.727 -26.305 -23.624 1.00 87.06 298 SER A O 1
ATOM 2293 N N . TRP A 1 299 ? -2.632 -24.763 -22.278 1.00 84.12 299 TRP A N 1
ATOM 2294 C CA . TRP A 1 299 ? -1.489 -23.851 -22.363 1.00 84.12 299 TRP A CA 1
ATOM 2295 C C . TRP A 1 299 ? -0.284 -24.322 -21.545 1.00 84.12 299 TRP A C 1
ATOM 2297 O O . TRP A 1 299 ? 0.800 -23.766 -21.717 1.00 84.12 299 TRP A O 1
ATOM 2307 N N . ASN A 1 300 ? -0.465 -25.300 -20.644 1.00 85.69 300 ASN A N 1
ATOM 2308 C CA . ASN A 1 300 ? 0.595 -25.875 -19.806 1.00 85.69 300 ASN A CA 1
ATOM 2309 C C . ASN A 1 300 ? 1.488 -24.809 -19.137 1.00 85.69 300 ASN A C 1
ATOM 2311 O O . ASN A 1 300 ? 2.708 -24.947 -19.042 1.00 85.69 300 ASN A O 1
ATOM 2315 N N . LEU A 1 301 ? 0.882 -23.700 -18.695 1.00 85.38 301 LEU A N 1
ATOM 2316 C CA . LEU A 1 301 ? 1.621 -22.595 -18.090 1.00 85.38 301 LEU A CA 1
ATOM 2317 C C . LEU A 1 301 ? 2.131 -22.984 -16.695 1.00 85.38 301 LEU A C 1
ATOM 2319 O O . LEU A 1 301 ? 1.356 -23.519 -15.902 1.00 85.38 301 LEU A O 1
ATOM 2323 N N . PRO A 1 302 ? 3.371 -22.620 -16.323 1.00 87.38 302 PRO A N 1
ATOM 2324 C CA . PRO A 1 302 ? 3.836 -22.732 -14.945 1.00 87.38 302 PRO A CA 1
ATOM 2325 C C . PRO A 1 302 ? 2.914 -21.985 -13.974 1.00 87.38 302 PRO A C 1
ATOM 2327 O O . PRO A 1 302 ? 2.441 -20.888 -14.289 1.00 87.38 302 PRO A O 1
ATOM 2330 N N . LEU A 1 303 ? 2.713 -22.534 -12.771 1.00 81.25 303 LEU A N 1
ATOM 2331 C CA . LEU A 1 303 ? 1.798 -21.979 -11.766 1.00 81.25 303 LEU A CA 1
ATOM 2332 C C . LEU A 1 303 ? 2.093 -20.500 -11.457 1.00 81.25 303 LEU A C 1
ATOM 2334 O O . LEU A 1 303 ? 1.171 -19.693 -11.394 1.00 81.25 303 LEU A O 1
ATOM 2338 N N . ALA A 1 304 ? 3.368 -20.108 -11.377 1.00 76.88 304 ALA A N 1
ATOM 2339 C CA . ALA A 1 304 ? 3.766 -18.714 -11.165 1.00 76.88 304 ALA A CA 1
ATOM 2340 C C . ALA A 1 304 ? 3.252 -17.765 -12.268 1.00 76.88 304 ALA A C 1
ATOM 2342 O O . ALA A 1 304 ? 2.763 -16.674 -11.975 1.00 76.88 304 ALA A O 1
ATOM 2343 N N . LYS A 1 305 ? 3.289 -18.195 -13.540 1.00 82.25 305 LYS A N 1
ATOM 2344 C CA . LYS A 1 305 ? 2.755 -17.410 -14.666 1.00 82.25 305 LYS A CA 1
ATOM 2345 C C . LYS A 1 305 ? 1.230 -17.349 -14.635 1.00 82.25 305 LYS A C 1
ATOM 2347 O O . LYS A 1 305 ? 0.667 -16.303 -14.951 1.00 82.25 305 LYS A O 1
ATOM 2352 N N . GLN A 1 306 ? 0.560 -18.430 -14.232 1.00 84.12 306 GLN A N 1
ATOM 2353 C CA . GLN A 1 306 ? -0.894 -18.429 -14.047 1.00 84.12 306 GLN A CA 1
ATOM 2354 C C . GLN A 1 306 ? -1.307 -17.445 -12.944 1.00 84.12 306 GLN A C 1
ATOM 2356 O O . GLN A 1 306 ? -2.151 -16.582 -13.176 1.00 84.12 306 GLN A O 1
ATOM 2361 N N . GLN A 1 307 ? -0.650 -17.504 -11.781 1.00 80.50 307 GLN A N 1
ATOM 2362 C CA . GLN A 1 307 ? -0.920 -16.603 -10.658 1.00 80.50 307 GLN A CA 1
ATOM 2363 C C . GLN A 1 307 ? -0.642 -15.140 -11.011 1.00 80.50 307 GLN A C 1
ATOM 2365 O O . GLN A 1 307 ? -1.424 -14.269 -10.643 1.00 80.50 307 GLN A O 1
ATOM 2370 N N . HIS A 1 308 ? 0.424 -14.849 -11.763 1.00 80.88 308 HIS A N 1
ATOM 2371 C CA . HIS A 1 308 ? 0.699 -13.484 -12.213 1.00 80.88 308 HIS A CA 1
ATOM 2372 C C . HIS A 1 308 ? -0.416 -12.935 -13.119 1.00 80.88 308 HIS A C 1
ATOM 2374 O O . HIS A 1 308 ? -0.853 -11.805 -12.918 1.00 80.88 308 HIS A O 1
ATOM 2380 N N . ARG A 1 309 ? -0.935 -13.744 -14.057 1.00 88.94 309 ARG A N 1
ATOM 2381 C CA . ARG A 1 309 ? -2.080 -13.358 -14.906 1.00 88.94 309 ARG A CA 1
ATOM 2382 C C . ARG A 1 309 ? -3.329 -13.056 -14.078 1.00 88.94 309 ARG A C 1
ATOM 2384 O O . ARG A 1 309 ? -3.967 -12.032 -14.305 1.00 88.94 309 ARG A O 1
ATOM 2391 N N . VAL A 1 310 ? -3.645 -13.932 -13.123 1.00 88.38 310 VAL A N 1
ATOM 2392 C CA . VAL A 1 310 ? -4.801 -13.793 -12.224 1.00 88.38 310 VAL A CA 1
ATOM 2393 C C . VAL A 1 310 ? -4.685 -12.518 -11.387 1.00 88.38 310 VAL A C 1
ATOM 2395 O O . VAL A 1 310 ? -5.613 -11.715 -11.356 1.00 88.38 310 VAL A O 1
ATOM 2398 N N . ARG A 1 311 ? -3.528 -12.284 -10.757 1.00 84.38 311 ARG A N 1
ATOM 2399 C CA . ARG A 1 311 ? -3.289 -11.085 -9.939 1.00 84.38 311 ARG A CA 1
ATOM 2400 C C . ARG A 1 311 ? -3.369 -9.808 -10.767 1.00 84.38 311 ARG A C 1
ATOM 2402 O O . ARG A 1 311 ? -4.047 -8.878 -10.358 1.00 84.38 311 ARG A O 1
ATOM 2409 N N . LEU A 1 312 ? -2.744 -9.782 -11.947 1.00 88.56 312 LEU A N 1
ATOM 2410 C CA . LEU A 1 312 ? -2.789 -8.620 -12.835 1.00 88.56 312 LEU A CA 1
ATOM 2411 C C . LEU A 1 312 ? -4.229 -8.266 -13.231 1.00 88.56 312 LEU A C 1
ATOM 2413 O O . LEU A 1 312 ? -4.599 -7.096 -13.174 1.00 88.56 312 LEU A O 1
ATOM 2417 N N . PHE A 1 313 ? -5.047 -9.267 -13.578 1.00 93.19 313 PHE A N 1
ATOM 2418 C CA . PHE A 1 313 ? -6.459 -9.051 -13.889 1.00 93.19 313 PHE A CA 1
ATOM 2419 C C . PHE A 1 313 ? -7.223 -8.456 -12.706 1.00 93.19 313 PHE A C 1
ATOM 2421 O O . PHE A 1 313 ? -7.888 -7.439 -12.867 1.00 93.19 313 PHE A O 1
ATOM 2428 N N . TRP A 1 314 ? -7.119 -9.061 -11.522 1.00 90.25 314 TRP A N 1
ATOM 2429 C CA . TRP A 1 314 ? -7.887 -8.611 -10.363 1.00 90.25 314 TRP A CA 1
ATOM 2430 C C . TRP A 1 314 ? -7.427 -7.258 -9.816 1.00 90.25 314 TRP A C 1
ATOM 2432 O O . TRP A 1 314 ? -8.261 -6.459 -9.397 1.00 90.25 314 TRP A O 1
ATOM 2442 N N . THR A 1 315 ? -6.132 -6.946 -9.890 1.00 86.94 315 THR A N 1
ATOM 2443 C CA . THR A 1 315 ? -5.619 -5.609 -9.560 1.00 86.94 315 THR A CA 1
ATOM 2444 C C . THR A 1 315 ? -6.193 -4.559 -10.506 1.00 86.94 315 THR A C 1
ATOM 2446 O O . THR A 1 315 ? -6.675 -3.519 -10.059 1.00 86.94 315 THR A O 1
ATOM 2449 N N . LEU A 1 316 ? -6.198 -4.849 -11.808 1.00 92.06 316 LEU A N 1
ATOM 2450 C CA . LEU A 1 316 ? -6.794 -3.972 -12.811 1.00 92.06 316 LEU A CA 1
ATOM 2451 C C . LEU A 1 316 ? -8.314 -3.840 -12.633 1.00 92.06 316 LEU A C 1
ATOM 2453 O O . LEU A 1 316 ? -8.839 -2.738 -12.743 1.00 92.06 316 LEU A O 1
ATOM 2457 N N . TYR A 1 317 ? -9.007 -4.931 -12.300 1.00 92.81 317 TYR A N 1
ATOM 2458 C CA . TYR A 1 317 ? -10.443 -4.949 -12.013 1.00 92.81 317 TYR A CA 1
ATOM 2459 C C . TYR A 1 317 ? -10.809 -3.996 -10.869 1.00 92.81 317 TYR A C 1
ATOM 2461 O O . TYR A 1 317 ? -11.712 -3.176 -11.011 1.00 92.81 317 TYR A O 1
ATOM 2469 N N . ILE A 1 318 ? -10.087 -4.073 -9.746 1.00 87.38 318 ILE A N 1
ATOM 2470 C CA . ILE A 1 318 ? -10.306 -3.188 -8.594 1.00 87.38 318 ILE A CA 1
ATOM 2471 C C . ILE A 1 318 ? -10.096 -1.731 -9.004 1.00 87.38 318 ILE A C 1
ATOM 2473 O O . ILE A 1 318 ? -10.938 -0.882 -8.709 1.00 87.38 318 ILE A O 1
ATOM 2477 N N . LEU A 1 319 ? -8.984 -1.455 -9.692 1.00 85.81 319 LEU A N 1
ATOM 2478 C CA . LEU A 1 319 ? -8.608 -0.105 -10.095 1.00 85.81 319 LEU A CA 1
ATOM 2479 C C . LEU A 1 319 ? -9.630 0.503 -11.066 1.00 85.81 319 LEU A C 1
ATOM 2481 O O . LEU A 1 319 ? -10.057 1.639 -10.874 1.00 85.81 319 LEU A O 1
ATOM 2485 N N . GLU A 1 320 ? -10.069 -0.254 -12.074 1.00 91.06 320 GLU A N 1
ATOM 2486 C CA . GLU A 1 320 ? -11.065 0.195 -13.053 1.00 91.06 320 GLU A CA 1
ATOM 2487 C C . GLU A 1 320 ? -12.404 0.495 -12.388 1.00 91.06 320 GLU A C 1
ATOM 2489 O O . GLU A 1 320 ? -12.919 1.600 -12.541 1.00 91.06 320 GLU A O 1
ATOM 2494 N N . LYS A 1 321 ? -12.933 -0.437 -11.586 1.00 86.31 321 LYS A N 1
ATOM 2495 C CA . LYS A 1 321 ? -14.211 -0.250 -10.885 1.00 86.31 321 LYS A CA 1
ATOM 2496 C C . LYS A 1 321 ? -14.154 0.973 -9.974 1.00 86.31 321 LYS A C 1
ATOM 2498 O O . LYS A 1 321 ? -15.077 1.786 -9.964 1.00 86.31 321 LYS A O 1
ATOM 2503 N N . HIS A 1 322 ? -13.059 1.128 -9.232 1.00 79.62 322 HIS A N 1
ATOM 2504 C CA . HIS A 1 322 ? -12.855 2.268 -8.347 1.00 79.62 322 HIS A CA 1
ATOM 2505 C C . HIS A 1 322 ? -12.860 3.601 -9.113 1.00 79.62 322 HIS A C 1
ATOM 2507 O O . HIS A 1 322 ? -13.587 4.524 -8.733 1.00 79.62 322 HIS A O 1
ATOM 2513 N N . ILE A 1 323 ? -12.094 3.704 -10.204 1.00 78.00 323 ILE A N 1
ATOM 2514 C CA . ILE A 1 323 ? -11.994 4.939 -10.991 1.00 78.00 323 ILE A CA 1
ATOM 2515 C C . ILE A 1 323 ? -13.301 5.234 -11.741 1.00 78.00 323 ILE A C 1
ATOM 2517 O O . ILE A 1 323 ? -13.745 6.381 -11.778 1.00 78.00 323 ILE A O 1
ATOM 2521 N N . SER A 1 324 ? -13.960 4.224 -12.301 1.00 82.00 324 SER A N 1
ATOM 2522 C CA . SER A 1 324 ? -15.236 4.410 -12.993 1.00 82.00 324 SER A CA 1
ATOM 2523 C C . SER A 1 324 ? -16.304 4.938 -12.030 1.00 82.00 324 SER A C 1
ATOM 2525 O O . SER A 1 324 ? -16.896 5.990 -12.284 1.00 82.00 324 SER A O 1
ATOM 2527 N N . TYR A 1 325 ? -16.471 4.317 -10.857 1.00 74.31 325 TYR A N 1
ATOM 2528 C CA . TYR A 1 325 ? -17.507 4.729 -9.905 1.00 74.31 325 TYR A CA 1
ATOM 2529 C C . TYR A 1 325 ? -17.226 6.067 -9.224 1.00 74.31 325 TYR A C 1
ATOM 2531 O O . TYR A 1 325 ? -18.148 6.874 -9.103 1.00 74.31 325 TYR A O 1
ATOM 2539 N N . ARG A 1 326 ? -15.973 6.372 -8.853 1.00 67.50 326 ARG A N 1
ATOM 2540 C CA . ARG A 1 326 ? -15.645 7.697 -8.288 1.00 67.50 326 ARG A CA 1
ATOM 2541 C C . ARG A 1 326 ? -15.893 8.835 -9.280 1.00 67.50 326 ARG A C 1
ATOM 2543 O O . ARG A 1 326 ? -16.139 9.962 -8.868 1.00 67.50 326 ARG A O 1
ATOM 2550 N N . SER A 1 327 ? -15.798 8.553 -10.579 1.00 68.00 327 SER A N 1
ATOM 2551 C CA . SER A 1 327 ? -16.037 9.526 -11.645 1.00 68.00 327 SER A CA 1
ATOM 2552 C C . SER A 1 327 ? -17.494 9.554 -12.115 1.00 68.00 327 SER A C 1
ATOM 2554 O O . SER A 1 327 ? -17.794 10.263 -13.074 1.00 68.00 327 SER A O 1
ATOM 2556 N N . GLY A 1 328 ? -18.392 8.791 -11.477 1.00 64.69 328 GLY A N 1
ATOM 2557 C CA . GLY A 1 328 ? -19.800 8.686 -11.874 1.00 64.69 328 GLY A CA 1
ATOM 2558 C C . GLY A 1 328 ? -20.004 8.014 -13.235 1.00 64.69 328 GLY A C 1
ATOM 2559 O O . GLY A 1 328 ? -21.020 8.239 -13.888 1.00 64.69 328 GLY A O 1
ATOM 2560 N N . ARG A 1 329 ? -19.027 7.226 -13.693 1.00 74.62 329 ARG A N 1
ATOM 2561 C CA . ARG A 1 329 ? -19.030 6.557 -14.997 1.00 74.62 329 ARG A CA 1
ATOM 2562 C C . ARG A 1 329 ? -19.349 5.068 -14.832 1.00 74.62 329 ARG A C 1
ATOM 2564 O O . ARG A 1 329 ? -18.982 4.468 -13.819 1.00 74.62 329 ARG A O 1
ATOM 2571 N N . PRO A 1 330 ? -20.018 4.447 -15.817 1.00 78.56 330 PRO A N 1
ATOM 2572 C CA . PRO A 1 330 ? -20.201 3.004 -15.818 1.00 78.56 330 PRO A CA 1
ATOM 2573 C C . PRO A 1 330 ? -18.852 2.298 -15.990 1.00 78.56 330 PRO A C 1
ATOM 2575 O O . PRO A 1 330 ? -17.962 2.795 -16.682 1.00 78.56 330 PRO A O 1
ATOM 2578 N N . SER A 1 331 ? -18.723 1.128 -15.367 1.00 87.69 331 SER A N 1
ATOM 2579 C CA . SER A 1 331 ? -17.568 0.254 -15.569 1.00 87.69 331 SER A CA 1
ATOM 2580 C C . SER A 1 331 ? -17.612 -0.385 -16.955 1.00 87.69 331 SER A C 1
ATOM 2582 O O . SER A 1 331 ? -18.680 -0.742 -17.453 1.00 87.69 331 SER A O 1
ATOM 2584 N N . ILE A 1 332 ? -16.439 -0.547 -17.564 1.00 90.88 332 ILE A N 1
ATOM 2585 C CA . ILE A 1 332 ? -16.279 -1.236 -18.853 1.00 90.88 332 ILE A CA 1
ATOM 2586 C C . ILE A 1 332 ? -16.174 -2.762 -18.704 1.00 90.88 332 ILE A C 1
ATOM 2588 O O . ILE A 1 332 ? -16.214 -3.497 -19.695 1.00 90.88 332 ILE A O 1
ATOM 2592 N N . ILE A 1 333 ? -15.992 -3.237 -17.470 1.00 93.19 333 ILE A N 1
ATOM 2593 C CA . ILE A 1 333 ? -15.925 -4.655 -17.141 1.00 93.19 333 ILE A CA 1
ATOM 2594 C C . ILE A 1 333 ? -17.328 -5.119 -16.771 1.00 93.19 333 ILE A C 1
ATOM 2596 O O . ILE A 1 333 ? -17.898 -4.647 -15.787 1.00 93.19 333 ILE A O 1
ATOM 2600 N N . GLU A 1 334 ? -17.859 -6.067 -17.533 1.00 90.12 334 GLU A N 1
ATOM 2601 C CA . GLU A 1 334 ? -19.060 -6.794 -17.146 1.00 90.12 334 GLU A CA 1
ATOM 2602 C C . GLU A 1 334 ? -18.668 -7.987 -16.271 1.00 90.12 334 GLU A C 1
ATOM 2604 O O . GLU A 1 334 ? -17.782 -8.767 -16.625 1.00 90.12 334 GLU A O 1
ATOM 2609 N N . ASP A 1 335 ? -19.307 -8.108 -15.107 1.00 89.50 335 ASP A N 1
ATOM 2610 C CA . ASP A 1 335 ? -18.919 -9.111 -14.112 1.00 89.50 335 ASP A CA 1
ATOM 2611 C C . ASP A 1 335 ? -19.343 -10.521 -14.563 1.00 89.50 335 ASP A C 1
ATOM 2613 O O . ASP A 1 335 ? -18.669 -11.498 -14.236 1.00 89.50 335 ASP A O 1
ATOM 2617 N N . ASP A 1 336 ? -20.409 -10.613 -15.368 1.00 88.69 336 ASP A N 1
ATOM 2618 C CA . ASP A 1 336 ? -20.932 -11.866 -15.932 1.00 88.69 336 ASP A CA 1
ATOM 2619 C C . ASP A 1 336 ? -19.971 -12.506 -16.962 1.00 88.69 336 ASP A C 1
ATOM 2621 O O . ASP A 1 336 ? -20.030 -13.713 -17.200 1.00 88.69 336 ASP A O 1
ATOM 2625 N N . ASP A 1 337 ? -19.036 -11.732 -17.527 1.00 91.19 337 ASP A N 1
ATOM 2626 C CA . ASP A 1 337 ? -18.038 -12.224 -18.488 1.00 91.19 337 ASP A CA 1
ATOM 2627 C C . ASP A 1 337 ? -16.795 -12.833 -17.807 1.00 91.19 337 ASP A C 1
ATOM 2629 O O . ASP A 1 337 ? -15.912 -13.396 -18.470 1.00 91.19 337 ASP A O 1
ATOM 2633 N N . ILE A 1 338 ? -16.683 -12.724 -16.479 1.00 94.69 338 ILE A N 1
ATOM 2634 C CA . ILE A 1 338 ? -15.486 -13.122 -15.737 1.00 94.69 338 ILE A CA 1
ATOM 2635 C C . ILE A 1 338 ? -15.533 -14.617 -15.410 1.00 94.69 338 ILE A C 1
ATOM 2637 O O . ILE A 1 338 ? -16.359 -15.088 -14.635 1.00 94.69 338 ILE A O 1
ATOM 2641 N N . SER A 1 339 ? -14.558 -15.361 -15.936 1.00 93.62 339 SER A N 1
ATOM 2642 C CA . SER A 1 339 ? -14.265 -16.746 -15.516 1.00 93.62 339 SER A CA 1
ATOM 2643 C C . SER A 1 339 ? -12.892 -16.889 -14.852 1.00 93.62 339 SER A C 1
ATOM 2645 O O . SER A 1 339 ? -12.475 -17.994 -14.517 1.00 93.62 339 SER A O 1
ATOM 2647 N N . CYS A 1 340 ? -12.160 -15.787 -14.668 1.00 91.56 340 CYS A N 1
ATOM 2648 C CA . CYS A 1 340 ? -10.880 -15.779 -13.966 1.00 91.56 340 CYS A CA 1
ATOM 2649 C C . CYS A 1 340 ? -11.072 -16.183 -12.488 1.00 91.56 340 CYS A C 1
ATOM 2651 O O . CYS A 1 340 ? -11.909 -15.587 -11.809 1.00 91.56 340 CYS A O 1
ATOM 2653 N N . PRO A 1 341 ? -10.320 -17.170 -11.963 1.00 89.00 341 PRO A N 1
ATOM 2654 C CA . PRO A 1 341 ? -10.441 -17.580 -10.566 1.00 89.00 341 PRO A CA 1
ATOM 2655 C C . PRO A 1 341 ? -9.890 -16.507 -9.623 1.00 89.00 341 PRO A C 1
ATOM 2657 O O . PRO A 1 341 ? -9.051 -15.697 -10.017 1.00 89.00 341 PRO A O 1
ATOM 2660 N N . PHE A 1 342 ? -10.307 -16.529 -8.356 1.00 85.12 342 PHE A N 1
ATOM 2661 C CA . PHE A 1 342 ? -9.699 -15.676 -7.334 1.00 85.12 342 PHE A CA 1
ATOM 2662 C C . PHE A 1 342 ? -8.202 -16.002 -7.134 1.00 85.12 342 PHE A C 1
ATOM 2664 O O . PHE A 1 342 ? -7.778 -17.143 -7.346 1.00 85.12 342 PHE A O 1
ATOM 2671 N N . PRO A 1 343 ? -7.384 -15.018 -6.715 1.00 79.19 343 PRO A N 1
ATOM 2672 C CA . PRO A 1 343 ? -5.979 -15.235 -6.367 1.00 79.19 343 PRO A CA 1
ATOM 2673 C C . PRO A 1 343 ? -5.830 -16.298 -5.268 1.00 79.19 343 PRO A C 1
ATOM 2675 O O . PRO A 1 343 ? -6.568 -16.276 -4.288 1.00 79.19 343 PRO A O 1
ATOM 2678 N N . SER A 1 344 ? -4.868 -17.216 -5.409 1.00 69.12 344 SER A N 1
ATOM 2679 C CA . SER A 1 344 ? -4.679 -18.329 -4.460 1.00 69.12 344 SER A CA 1
ATOM 2680 C C . SER A 1 344 ? -3.415 -18.186 -3.608 1.00 69.12 344 SER A C 1
ATOM 2682 O O . SER A 1 344 ? -2.402 -17.653 -4.072 1.00 69.12 344 SER A O 1
ATOM 2684 N N . THR A 1 345 ? -3.450 -18.747 -2.397 1.00 58.22 345 THR A N 1
ATOM 2685 C CA . THR A 1 345 ? -2.360 -18.734 -1.402 1.00 58.22 345 THR A CA 1
ATOM 2686 C C . THR A 1 345 ? -1.219 -19.718 -1.676 1.00 58.22 345 THR A C 1
ATOM 2688 O O . THR A 1 345 ? -0.166 -19.605 -1.060 1.00 58.22 345 THR A O 1
ATOM 2691 N N . GLN A 1 346 ? -1.357 -20.632 -2.643 1.00 52.00 346 GLN A N 1
ATOM 2692 C CA . GLN A 1 346 ? -0.416 -21.747 -2.874 1.00 52.00 346 GLN A CA 1
ATOM 2693 C C . GLN A 1 346 ? 1.020 -21.346 -3.274 1.00 52.00 346 GLN A C 1
ATOM 2695 O O . GLN A 1 346 ? 1.927 -22.163 -3.168 1.00 52.00 346 GLN A O 1
ATOM 2700 N N . LEU A 1 347 ? 1.243 -20.109 -3.730 1.00 49.12 347 LEU A N 1
ATOM 2701 C CA . LEU A 1 347 ? 2.575 -19.544 -4.024 1.00 49.12 347 LEU A CA 1
ATOM 2702 C C . LEU A 1 347 ? 2.823 -18.229 -3.269 1.00 49.12 347 LEU A C 1
ATOM 2704 O O . LEU A 1 347 ? 3.639 -17.402 -3.682 1.00 49.12 347 LEU A O 1
ATOM 2708 N N . ALA A 1 348 ? 2.050 -17.958 -2.219 1.00 46.81 348 ALA A N 1
ATOM 2709 C CA . ALA A 1 348 ? 2.277 -16.785 -1.400 1.00 46.81 348 ALA A CA 1
ATOM 2710 C C . ALA A 1 348 ? 3.512 -17.032 -0.535 1.00 46.81 348 ALA A C 1
ATOM 2712 O O . ALA A 1 348 ? 3.439 -17.658 0.515 1.00 46.81 348 ALA A O 1
ATOM 2713 N N . ASN A 1 349 ? 4.656 -16.502 -0.955 1.00 44.06 349 ASN A N 1
ATOM 2714 C CA . ASN A 1 349 ? 5.695 -16.156 0.008 1.00 44.06 349 ASN A CA 1
ATOM 2715 C C . ASN A 1 349 ? 5.012 -15.258 1.067 1.00 44.06 349 ASN A C 1
ATOM 2717 O O . ASN A 1 349 ? 4.158 -14.451 0.684 1.00 44.06 349 ASN A O 1
ATOM 2721 N N . ASN A 1 350 ? 5.370 -15.376 2.355 1.00 42.62 350 ASN A N 1
ATOM 2722 C CA . ASN A 1 350 ? 4.764 -14.692 3.526 1.00 42.62 350 ASN A CA 1
ATOM 2723 C C . ASN A 1 350 ? 4.602 -13.147 3.427 1.00 42.62 350 ASN A C 1
ATOM 2725 O O . ASN A 1 350 ? 4.197 -12.500 4.383 1.00 42.62 350 ASN A O 1
ATOM 2729 N N . THR A 1 351 ? 4.940 -12.537 2.292 1.00 44.00 351 THR A N 1
ATOM 2730 C CA . THR A 1 351 ? 4.916 -11.107 1.980 1.00 44.00 351 THR A CA 1
ATOM 2731 C C . THR A 1 351 ? 3.710 -10.650 1.149 1.00 44.00 351 THR A C 1
ATOM 2733 O O . THR A 1 351 ? 3.567 -9.450 0.925 1.00 44.00 351 THR A O 1
ATOM 2736 N N . THR A 1 352 ? 2.849 -11.552 0.655 1.00 49.84 352 THR A N 1
ATOM 2737 C CA . THR A 1 352 ? 1.647 -11.166 -0.116 1.00 49.84 352 THR A CA 1
ATOM 2738 C C . THR A 1 352 ? 0.383 -11.399 0.712 1.00 49.84 352 THR A C 1
ATOM 2740 O O . THR A 1 352 ? -0.052 -12.538 0.862 1.00 49.84 352 THR A O 1
ATOM 2743 N N . TYR A 1 353 ? -0.223 -10.326 1.225 1.00 54.25 353 TYR A N 1
ATOM 2744 C CA . TYR A 1 353 ? -1.513 -10.367 1.922 1.00 54.25 353 TYR A CA 1
ATOM 2745 C C . TYR A 1 353 ? -2.643 -10.669 0.922 1.00 54.25 353 TYR A C 1
ATOM 2747 O O . TYR A 1 353 ? -3.177 -9.770 0.276 1.00 54.25 353 TYR A O 1
ATOM 2755 N N . ILE A 1 354 ? -2.966 -11.950 0.733 1.00 59.59 354 ILE A N 1
ATOM 2756 C CA . ILE A 1 354 ? -3.972 -12.391 -0.250 1.00 59.59 354 ILE A CA 1
ATOM 2757 C C . ILE A 1 354 ? -5.401 -12.228 0.273 1.00 59.59 354 ILE A C 1
ATOM 2759 O O . ILE A 1 354 ? -6.286 -11.914 -0.520 1.00 59.59 354 ILE A O 1
ATOM 2763 N N . ASP A 1 355 ? -5.628 -12.366 1.580 1.00 59.09 355 ASP A N 1
ATOM 2764 C CA . ASP A 1 355 ? -6.980 -12.273 2.146 1.00 59.09 355 ASP A CA 1
ATOM 2765 C C . ASP A 1 355 ? -7.593 -10.866 1.966 1.00 59.09 355 ASP A C 1
ATOM 2767 O O . ASP A 1 355 ? -8.676 -10.779 1.377 1.00 59.09 355 ASP A O 1
ATOM 2771 N N . PRO A 1 356 ? -6.892 -9.754 2.288 1.00 61.91 356 PRO A N 1
ATOM 2772 C CA . PRO A 1 356 ? -7.406 -8.408 2.017 1.00 61.91 356 PRO A CA 1
ATOM 2773 C C . PRO A 1 356 ? -7.641 -8.165 0.525 1.00 61.91 356 PRO A C 1
ATOM 2775 O O . PRO A 1 356 ? -8.608 -7.519 0.126 1.00 61.91 356 PRO A O 1
ATOM 2778 N N . PHE A 1 357 ? -6.782 -8.725 -0.332 1.00 70.81 357 PHE A N 1
ATOM 2779 C CA . PHE A 1 357 ? -6.928 -8.598 -1.778 1.00 70.81 357 PHE A CA 1
ATOM 2780 C C . PHE A 1 357 ? -8.233 -9.237 -2.272 1.00 70.81 357 PHE A C 1
ATOM 2782 O O . PHE A 1 357 ? -8.944 -8.625 -3.067 1.00 70.81 357 PHE A O 1
ATOM 2789 N N . ILE A 1 358 ? -8.604 -10.413 -1.754 1.00 77.06 358 ILE A N 1
ATOM 2790 C CA . ILE A 1 358 ? -9.879 -11.072 -2.075 1.00 77.06 358 ILE A CA 1
ATOM 2791 C C . ILE A 1 358 ? -11.071 -10.236 -1.595 1.00 77.06 358 ILE A C 1
ATOM 2793 O O . ILE A 1 358 ? -12.023 -10.049 -2.358 1.00 77.06 358 ILE A O 1
ATOM 2797 N N . TYR A 1 359 ? -11.023 -9.685 -0.380 1.00 70.31 359 TYR A N 1
ATOM 2798 C CA . TYR A 1 359 ? -12.116 -8.854 0.135 1.00 70.31 359 TYR A CA 1
ATOM 2799 C C . TYR A 1 359 ? -12.318 -7.576 -0.680 1.00 70.31 359 TYR A C 1
ATOM 2801 O O . TYR A 1 359 ? -13.458 -7.202 -0.964 1.00 70.31 359 TYR A O 1
ATOM 2809 N N . ILE A 1 360 ? -11.236 -6.941 -1.137 1.00 72.00 360 ILE A N 1
ATOM 2810 C CA . ILE A 1 360 ? -11.320 -5.757 -2.000 1.00 72.00 360 ILE A CA 1
ATOM 2811 C C . ILE A 1 360 ? -11.972 -6.107 -3.347 1.00 72.00 360 ILE A C 1
ATOM 2813 O O . ILE A 1 360 ? -12.821 -5.355 -3.834 1.00 72.00 360 ILE A O 1
ATOM 2817 N N . ILE A 1 361 ? -11.643 -7.267 -3.930 1.00 82.12 361 ILE A N 1
ATOM 2818 C CA . ILE A 1 361 ? -12.304 -7.754 -5.152 1.00 82.12 361 ILE A CA 1
ATOM 2819 C C . ILE A 1 361 ? -13.808 -7.929 -4.913 1.00 82.12 361 ILE A C 1
ATOM 2821 O O . ILE A 1 361 ? -14.627 -7.427 -5.689 1.00 82.12 361 ILE A O 1
ATOM 2825 N N . GLN A 1 362 ? -14.180 -8.621 -3.834 1.00 78.50 362 GLN A N 1
ATOM 2826 C CA . GLN A 1 362 ? -15.580 -8.877 -3.494 1.00 78.50 362 GLN A CA 1
ATOM 2827 C C . GLN A 1 362 ? -16.348 -7.573 -3.264 1.00 78.50 362 GLN A C 1
ATOM 2829 O O . GLN A 1 362 ? -17.462 -7.412 -3.768 1.00 78.50 362 GLN A O 1
ATOM 2834 N N . HIS A 1 363 ? -15.743 -6.609 -2.570 1.00 75.31 363 HIS A N 1
ATOM 2835 C CA . HIS A 1 363 ? -16.314 -5.280 -2.386 1.00 75.31 363 HIS A CA 1
ATOM 2836 C C . HIS A 1 363 ? -16.539 -4.572 -3.730 1.00 75.31 363 HIS A C 1
ATOM 2838 O O . HIS A 1 363 ? -17.6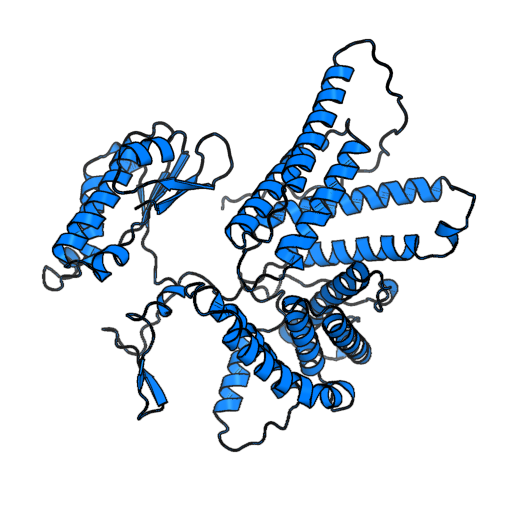27 -4.050 -3.977 1.00 75.31 363 HIS A O 1
ATOM 2844 N N . ALA A 1 364 ? -15.566 -4.609 -4.645 1.00 79.50 364 ALA A N 1
ATOM 2845 C CA . ALA A 1 364 ? -15.718 -4.038 -5.982 1.00 79.50 364 ALA A CA 1
ATOM 2846 C C . ALA A 1 364 ? -16.840 -4.721 -6.798 1.00 79.50 364 ALA A C 1
ATOM 2848 O O . ALA A 1 364 ? -17.614 -4.029 -7.460 1.00 79.50 364 ALA A O 1
ATOM 2849 N N . GLN A 1 365 ? -17.007 -6.048 -6.703 1.00 83.19 365 GLN A N 1
ATOM 2850 C CA . GLN A 1 365 ? -18.138 -6.787 -7.303 1.00 83.19 365 GLN A CA 1
ATOM 2851 C C . GLN A 1 365 ? -19.495 -6.424 -6.683 1.00 83.19 365 GLN A C 1
ATOM 2853 O O . GLN A 1 365 ? -20.521 -6.393 -7.365 1.00 83.19 365 GLN A O 1
ATOM 2858 N N . ILE A 1 366 ? -19.551 -6.177 -5.374 1.00 76.44 366 ILE A N 1
ATOM 2859 C CA . ILE A 1 366 ? -20.780 -5.726 -4.711 1.00 76.44 366 ILE A CA 1
ATOM 2860 C C . ILE A 1 366 ? -21.142 -4.314 -5.188 1.00 76.44 366 ILE A C 1
ATOM 2862 O O . ILE A 1 366 ? -22.266 -4.098 -5.643 1.00 76.44 366 ILE A O 1
ATOM 2866 N N . SER A 1 367 ? -20.183 -3.385 -5.161 1.00 73.06 367 SER A N 1
ATOM 2867 C CA . SER A 1 367 ? -20.355 -2.013 -5.657 1.00 73.06 367 SER A CA 1
ATOM 2868 C C . SER A 1 367 ? -20.804 -1.987 -7.116 1.00 73.06 367 SER A C 1
ATOM 2870 O O . SER A 1 367 ? -21.698 -1.227 -7.475 1.00 73.06 367 SER A O 1
ATOM 2872 N N . SER A 1 368 ? -20.255 -2.883 -7.939 1.00 78.50 368 SER A N 1
ATOM 2873 C CA . SER A 1 368 ? -20.642 -3.065 -9.338 1.00 78.50 368 SER A CA 1
ATOM 2874 C C . SER A 1 368 ? -22.105 -3.457 -9.514 1.00 78.50 368 SER A C 1
ATOM 2876 O O . SER A 1 368 ? -22.850 -2.802 -10.246 1.00 78.50 368 SER A O 1
ATOM 2878 N N . ARG A 1 369 ? -22.565 -4.461 -8.761 1.00 75.31 369 ARG A N 1
ATOM 2879 C CA . ARG A 1 369 ? -23.970 -4.889 -8.775 1.00 75.31 369 ARG A CA 1
ATOM 2880 C C . ARG A 1 369 ? -24.921 -3.777 -8.334 1.00 75.31 369 ARG A C 1
ATOM 2882 O O . ARG A 1 369 ? -25.992 -3.637 -8.920 1.00 75.31 369 ARG A O 1
ATOM 2889 N N . ILE A 1 370 ? -24.534 -2.983 -7.336 1.00 70.25 370 ILE A N 1
ATOM 2890 C CA . ILE A 1 370 ? -25.319 -1.832 -6.870 1.00 70.25 370 ILE A CA 1
ATOM 2891 C C . ILE A 1 370 ? -25.371 -0.749 -7.953 1.00 70.25 370 ILE A C 1
ATOM 2893 O O . ILE A 1 370 ? -26.455 -0.290 -8.308 1.00 70.25 370 ILE A O 1
ATOM 2897 N N . ALA A 1 371 ? -24.226 -0.385 -8.535 1.00 67.94 371 ALA A N 1
ATOM 2898 C CA . ALA A 1 371 ? -24.138 0.624 -9.589 1.00 67.94 371 ALA A CA 1
ATOM 2899 C C . ALA A 1 371 ? -24.965 0.244 -10.829 1.00 67.94 371 ALA A C 1
ATOM 2901 O O . ALA A 1 371 ? -25.691 1.081 -11.366 1.00 67.94 371 ALA A O 1
ATOM 2902 N N . LYS A 1 372 ? -24.936 -1.029 -11.244 1.00 71.00 372 LYS A N 1
ATOM 2903 C CA . LYS A 1 372 ? -25.746 -1.554 -12.358 1.00 71.00 372 LYS A CA 1
ATOM 2904 C C . LYS A 1 372 ? -27.252 -1.429 -12.085 1.00 71.00 372 LYS A C 1
ATOM 2906 O O . LYS A 1 372 ? -28.017 -1.115 -12.989 1.00 71.00 372 LYS A O 1
ATOM 2911 N N . GLN A 1 373 ? -27.688 -1.608 -10.836 1.00 64.69 373 GLN A N 1
ATOM 2912 C CA . GLN A 1 373 ? -29.098 -1.449 -10.448 1.00 64.69 373 GLN A CA 1
ATOM 2913 C C . GLN A 1 373 ? -29.532 0.022 -10.377 1.00 64.69 373 GLN A C 1
ATOM 2915 O O . GLN A 1 373 ? -30.626 0.367 -10.828 1.00 64.69 373 GLN A O 1
ATOM 2920 N N . LEU A 1 374 ? -28.671 0.897 -9.854 1.00 61.47 374 LEU A N 1
ATOM 2921 C CA . LEU A 1 374 ? -28.930 2.339 -9.794 1.00 61.47 374 LEU A CA 1
ATOM 2922 C C . LEU A 1 374 ? -28.977 2.983 -11.185 1.00 61.47 374 LEU A C 1
ATOM 2924 O O . LEU A 1 374 ? -29.725 3.930 -11.394 1.00 61.47 374 LEU A O 1
ATOM 2928 N N . THR A 1 375 ? -28.198 2.464 -12.136 1.00 59.69 375 THR A N 1
ATOM 2929 C CA . THR A 1 375 ? -28.125 2.992 -13.509 1.00 59.69 375 THR A CA 1
ATOM 2930 C C . THR A 1 375 ? -29.089 2.312 -14.486 1.00 59.69 375 THR A C 1
ATOM 2932 O O . THR A 1 375 ? -29.350 2.859 -15.556 1.00 59.69 375 THR A O 1
ATOM 2935 N N . SER A 1 376 ? -29.670 1.154 -14.140 1.00 57.78 376 SER A N 1
ATOM 2936 C CA . SER A 1 376 ? -30.727 0.534 -14.949 1.00 57.78 376 SER A CA 1
ATOM 2937 C C . SER A 1 376 ? -31.980 1.422 -14.967 1.00 57.78 376 SER A C 1
ATOM 2939 O O . SER A 1 376 ? -32.557 1.707 -13.922 1.00 57.78 376 SER A O 1
ATOM 2941 N N . GLY A 1 377 ? -32.412 1.869 -16.153 1.00 46.44 377 GLY A N 1
ATOM 2942 C CA . GLY A 1 377 ? -33.472 2.881 -16.324 1.00 46.44 377 GLY A CA 1
ATOM 2943 C C . GLY A 1 377 ? -34.830 2.555 -15.679 1.00 46.44 377 GLY A C 1
ATOM 2944 O O . GLY A 1 377 ? -35.653 3.447 -15.490 1.00 46.44 377 GLY A O 1
ATOM 2945 N N . SER A 1 378 ? -35.061 1.306 -15.277 1.00 47.81 378 SER A N 1
ATOM 2946 C CA . SER A 1 378 ? -36.246 0.860 -14.540 1.00 47.81 378 SER A CA 1
ATOM 2947 C C . SER A 1 378 ? -36.282 1.305 -13.069 1.00 47.81 378 SER A C 1
ATOM 2949 O O . SER A 1 378 ? -37.369 1.350 -12.497 1.00 47.81 378 SER A O 1
ATOM 2951 N N . SER A 1 379 ? -35.152 1.671 -12.451 1.00 47.22 379 SER A N 1
ATOM 2952 C CA . SER A 1 379 ? -35.117 2.180 -11.067 1.00 47.22 379 SER A CA 1
ATOM 2953 C C . SER A 1 379 ? -35.352 3.693 -10.967 1.00 47.22 379 SER A C 1
ATOM 2955 O O . SER A 1 379 ? -35.875 4.158 -9.957 1.00 47.22 379 SER A O 1
ATOM 2957 N N . LEU A 1 380 ? -35.031 4.450 -12.023 1.00 43.41 380 LEU A N 1
ATOM 2958 C CA . LEU A 1 380 ? -35.204 5.908 -12.084 1.00 43.41 380 LEU A CA 1
ATOM 2959 C C . LEU A 1 380 ? -36.619 6.345 -12.507 1.00 43.41 380 LEU A C 1
ATOM 2961 O O . LEU A 1 380 ? -37.031 7.450 -12.167 1.00 43.41 380 LEU A O 1
ATOM 2965 N N . PHE A 1 381 ? -37.375 5.486 -13.206 1.00 46.62 381 PHE A N 1
ATOM 2966 C CA . PHE A 1 381 ? -38.691 5.837 -13.772 1.00 46.62 381 PHE A CA 1
ATOM 2967 C C . PHE A 1 381 ? -39.833 4.854 -13.438 1.00 46.62 381 PHE A C 1
ATOM 2969 O O . PHE A 1 381 ? -40.948 5.021 -13.928 1.00 46.62 381 PHE A O 1
ATOM 2976 N N . GLY A 1 382 ? -39.597 3.831 -12.609 1.00 43.19 382 GLY A N 1
ATOM 2977 C CA . GLY A 1 382 ? -40.593 2.799 -12.292 1.00 43.19 382 GLY A CA 1
ATOM 2978 C C . GLY A 1 382 ? -41.361 3.038 -10.989 1.00 43.19 382 GLY A C 1
ATOM 2979 O O . GLY A 1 382 ? -40.866 2.742 -9.901 1.00 43.19 382 GLY A O 1
ATOM 2980 N N . SER A 1 383 ? -42.615 3.482 -11.085 1.00 45.06 383 SER A N 1
ATOM 2981 C CA . SER A 1 383 ? -43.602 3.436 -9.999 1.00 45.06 383 SER A CA 1
ATOM 2982 C C . SER A 1 383 ? -44.049 1.987 -9.739 1.00 45.06 383 SER A C 1
ATOM 2984 O O . SER A 1 383 ? -45.039 1.505 -10.277 1.00 45.06 383 SER A O 1
ATOM 2986 N N . GLY A 1 384 ? -43.302 1.256 -8.908 1.00 48.94 384 GLY A N 1
ATOM 2987 C CA . GLY A 1 384 ? -43.677 -0.109 -8.524 1.00 48.94 384 GLY A CA 1
ATOM 2988 C C . GLY A 1 384 ? -42.631 -0.810 -7.665 1.00 48.94 384 GLY A C 1
ATOM 2989 O O . GLY A 1 384 ? -41.868 -1.640 -8.151 1.00 48.94 384 GLY A O 1
ATOM 2990 N N . GLN A 1 385 ? -42.586 -0.493 -6.368 1.00 52.69 385 GLN A N 1
ATOM 2991 C CA . GLN A 1 385 ? -41.734 -1.194 -5.403 1.00 52.69 385 GLN A CA 1
ATOM 2992 C C . GLN A 1 385 ? -42.221 -2.643 -5.195 1.00 52.69 385 GLN A C 1
ATOM 2994 O O . GLN A 1 385 ? -43.059 -2.908 -4.338 1.00 52.69 385 GLN A O 1
ATOM 2999 N N . SER A 1 386 ? -41.688 -3.594 -5.967 1.00 56.09 386 SER A N 1
ATOM 3000 C CA . SER A 1 386 ? -41.942 -5.029 -5.774 1.00 56.09 386 SER A CA 1
ATOM 3001 C C . SER A 1 386 ? -41.285 -5.547 -4.484 1.00 56.09 386 SER A C 1
ATOM 3003 O O . SER A 1 386 ? -40.141 -5.203 -4.169 1.00 56.09 386 SER A O 1
ATOM 3005 N N . SER A 1 387 ? -41.976 -6.418 -3.742 1.00 54.94 387 SER A N 1
ATOM 3006 C CA . SER A 1 387 ? -41.459 -7.106 -2.544 1.00 54.94 387 SER A CA 1
ATOM 3007 C C . SER A 1 387 ? -40.144 -7.856 -2.808 1.00 54.94 387 SER A C 1
ATOM 3009 O O . SER A 1 387 ? -39.271 -7.907 -1.939 1.00 54.94 387 SER A O 1
ATOM 3011 N N . ALA A 1 388 ? -39.946 -8.342 -4.039 1.00 55.97 388 ALA A N 1
ATOM 3012 C CA . ALA A 1 388 ? -38.702 -8.962 -4.489 1.00 55.97 388 ALA A CA 1
ATOM 3013 C C . ALA A 1 388 ? -37.520 -7.974 -4.508 1.00 55.97 388 ALA A C 1
ATOM 3015 O O . ALA A 1 388 ? -36.405 -8.342 -4.143 1.00 55.97 388 ALA A O 1
ATOM 3016 N N . LEU A 1 389 ? -37.749 -6.706 -4.871 1.00 59.50 389 LEU A N 1
ATOM 3017 C CA . LEU A 1 389 ? -36.716 -5.667 -4.831 1.00 59.50 389 LEU A CA 1
ATOM 3018 C C . LEU A 1 389 ? -36.339 -5.331 -3.382 1.00 59.50 389 LEU A C 1
ATOM 3020 O O . LEU A 1 389 ? -35.156 -5.229 -3.076 1.00 59.50 389 LEU A O 1
ATOM 3024 N N . ARG A 1 390 ? -37.316 -5.248 -2.466 1.00 57.22 390 ARG A N 1
ATOM 3025 C CA . ARG A 1 390 ? -37.053 -5.023 -1.030 1.00 57.22 390 ARG A CA 1
ATOM 3026 C C . ARG A 1 390 ? -36.242 -6.164 -0.403 1.00 57.22 390 ARG A C 1
ATOM 3028 O O . ARG A 1 390 ? -35.276 -5.899 0.311 1.00 57.22 390 ARG A O 1
ATOM 3035 N N . SER A 1 391 ? -36.583 -7.417 -0.715 1.00 58.09 391 SER A N 1
ATOM 3036 C CA . SER A 1 391 ? -35.827 -8.596 -0.266 1.00 58.09 391 SER A CA 1
ATOM 3037 C C . SER A 1 391 ? -34.392 -8.600 -0.816 1.00 58.09 391 SER A C 1
ATOM 3039 O O . SER A 1 391 ? -33.436 -8.790 -0.065 1.00 58.09 391 SER A O 1
ATOM 3041 N N . ARG A 1 392 ? -34.206 -8.277 -2.104 1.00 59.69 392 ARG A N 1
ATOM 3042 C CA . ARG A 1 392 ? -32.869 -8.187 -2.719 1.00 59.69 392 ARG A CA 1
ATOM 3043 C C . ARG A 1 392 ? -32.032 -7.032 -2.171 1.00 59.69 392 ARG A C 1
ATOM 3045 O O . ARG A 1 392 ? -30.843 -7.229 -1.925 1.00 59.69 392 ARG A O 1
ATOM 3052 N N . ILE A 1 393 ? -32.637 -5.867 -1.924 1.00 61.81 393 ILE A N 1
ATOM 3053 C CA . ILE A 1 393 ? -31.971 -4.738 -1.259 1.00 61.81 393 ILE A CA 1
ATOM 3054 C C . ILE A 1 393 ? -31.481 -5.179 0.122 1.00 61.81 393 ILE A C 1
ATOM 3056 O O . ILE A 1 393 ? -30.317 -4.956 0.433 1.00 61.81 393 ILE A O 1
ATOM 3060 N N . SER A 1 394 ? -32.309 -5.877 0.907 1.00 62.53 394 SER A N 1
ATOM 3061 C CA . SER A 1 394 ? -31.909 -6.407 2.218 1.00 62.53 394 SER A CA 1
ATOM 3062 C C . SER A 1 394 ? -30.694 -7.347 2.127 1.00 62.53 394 SER A C 1
ATOM 3064 O O . SER A 1 394 ? -29.688 -7.099 2.794 1.00 62.53 394 SER A O 1
ATOM 3066 N N . ILE A 1 395 ? -30.717 -8.345 1.232 1.00 67.00 395 ILE A N 1
ATOM 3067 C CA . ILE A 1 395 ? -29.591 -9.280 1.025 1.00 67.00 395 ILE A CA 1
ATOM 3068 C C . ILE A 1 395 ? -28.313 -8.532 0.621 1.00 67.00 395 ILE A C 1
ATOM 3070 O O . ILE A 1 395 ? -27.237 -8.783 1.165 1.00 67.00 395 ILE A O 1
ATOM 3074 N N . SER A 1 396 ? -28.424 -7.585 -0.314 1.00 62.72 396 SER A N 1
ATOM 3075 C CA . SER A 1 396 ? -27.277 -6.784 -0.748 1.00 62.72 396 SER A CA 1
ATOM 3076 C C . SER A 1 396 ? -26.732 -5.894 0.372 1.00 62.72 396 SER A C 1
ATOM 3078 O O . SER A 1 396 ? -25.519 -5.828 0.537 1.00 62.72 396 SER A O 1
ATOM 3080 N N . SER A 1 397 ? -27.594 -5.292 1.202 1.00 70.00 397 SER A N 1
ATOM 3081 C CA . SER A 1 397 ? -27.176 -4.501 2.365 1.00 70.00 397 SER A CA 1
ATOM 3082 C C . SER A 1 397 ? -26.370 -5.339 3.361 1.00 70.00 397 SER A C 1
ATOM 3084 O O . SER A 1 397 ? -25.342 -4.870 3.838 1.00 70.00 397 SER A O 1
ATOM 3086 N N . HIS A 1 398 ? -26.774 -6.587 3.629 1.00 72.88 398 HIS A N 1
ATOM 3087 C CA . HIS A 1 398 ? -26.009 -7.496 4.491 1.00 72.88 398 HIS A CA 1
ATOM 3088 C C . HIS A 1 398 ? -24.636 -7.846 3.904 1.00 72.88 398 HIS A C 1
ATOM 3090 O O . HIS A 1 398 ? -23.638 -7.833 4.623 1.00 72.88 398 HIS A O 1
ATOM 3096 N N . ALA A 1 399 ? -24.569 -8.132 2.601 1.00 70.38 399 ALA A N 1
ATOM 3097 C CA . ALA A 1 399 ? -23.308 -8.448 1.933 1.00 70.38 399 ALA A CA 1
ATOM 3098 C C . ALA A 1 399 ? -22.334 -7.256 1.945 1.00 70.38 399 ALA A C 1
ATOM 3100 O O . ALA A 1 399 ? -21.161 -7.432 2.267 1.00 70.38 399 ALA A O 1
ATOM 3101 N N . VAL A 1 400 ? -22.830 -6.047 1.649 1.00 72.81 400 VAL A N 1
ATOM 3102 C CA . VAL A 1 400 ? -22.051 -4.798 1.722 1.00 72.81 400 VAL A CA 1
ATOM 3103 C C . VAL A 1 400 ? -21.493 -4.603 3.123 1.00 72.81 400 VAL A C 1
ATOM 3105 O O . VAL A 1 400 ? -20.305 -4.332 3.271 1.00 72.81 400 VAL A O 1
ATOM 3108 N N . VAL A 1 401 ? -22.330 -4.757 4.153 1.00 80.50 401 VAL A N 1
ATOM 3109 C CA . VAL A 1 401 ? -21.884 -4.526 5.525 1.00 80.50 401 VAL A CA 1
ATOM 3110 C C . VAL A 1 401 ? -20.865 -5.569 5.972 1.00 80.50 401 VAL A C 1
ATOM 3112 O O . VAL A 1 401 ? -19.896 -5.211 6.627 1.00 80.50 401 VAL A O 1
ATOM 3115 N N . ASN A 1 402 ? -21.010 -6.835 5.576 1.00 77.56 402 ASN A N 1
ATOM 3116 C CA . ASN A 1 402 ? -20.009 -7.859 5.882 1.00 77.56 402 ASN A CA 1
ATOM 3117 C C . ASN A 1 402 ? -18.656 -7.553 5.225 1.00 77.56 402 ASN A C 1
ATOM 3119 O O . ASN A 1 402 ? -17.626 -7.681 5.883 1.00 77.56 402 ASN A O 1
ATOM 3123 N N . ALA A 1 403 ? -18.653 -7.090 3.971 1.00 72.75 403 ALA A N 1
ATOM 3124 C CA . ALA A 1 403 ? -17.430 -6.638 3.309 1.00 72.75 403 ALA A CA 1
ATOM 3125 C C . ALA A 1 403 ? -16.830 -5.403 4.006 1.00 72.75 403 ALA A C 1
ATOM 3127 O O . ALA A 1 403 ? -15.626 -5.354 4.235 1.00 72.75 403 ALA A O 1
ATOM 3128 N N . ALA A 1 404 ? -17.665 -4.440 4.409 1.00 81.81 404 ALA A N 1
ATOM 3129 C CA . ALA A 1 404 ? -17.230 -3.252 5.141 1.00 81.81 404 ALA A CA 1
ATOM 3130 C C . ALA A 1 404 ? -16.602 -3.596 6.504 1.00 81.81 404 ALA A C 1
ATOM 3132 O O . ALA A 1 404 ? -15.581 -3.019 6.872 1.00 81.81 404 ALA A O 1
ATOM 3133 N N . ARG A 1 405 ? -17.170 -4.569 7.233 1.00 87.25 405 ARG A N 1
ATOM 3134 C CA . ARG A 1 405 ? -16.602 -5.083 8.490 1.00 87.25 405 ARG A CA 1
ATOM 3135 C C . ARG A 1 405 ? -15.204 -5.657 8.272 1.00 87.25 405 ARG A C 1
ATOM 3137 O O . ARG 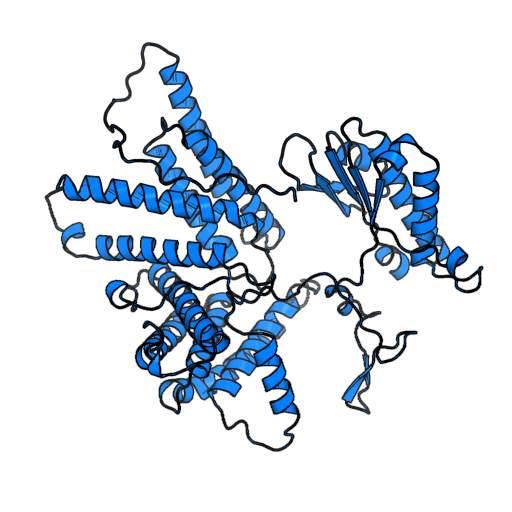A 1 405 ? -14.297 -5.308 9.018 1.00 87.25 405 ARG A O 1
ATOM 3144 N N . ALA A 1 406 ? -15.032 -6.490 7.244 1.00 78.12 406 ALA A N 1
ATOM 3145 C CA . ALA A 1 406 ? -13.738 -7.083 6.907 1.00 78.12 406 ALA A CA 1
ATOM 3146 C C . ALA A 1 406 ? -12.703 -6.016 6.520 1.00 78.12 406 ALA A C 1
ATOM 3148 O O . ALA A 1 406 ? -11.610 -6.009 7.068 1.00 78.12 406 ALA A O 1
ATOM 3149 N N . ILE A 1 407 ? -13.077 -5.059 5.660 1.00 74.44 407 ILE A N 1
ATOM 3150 C CA . ILE A 1 407 ? -12.190 -3.954 5.261 1.00 74.44 407 ILE A CA 1
ATOM 3151 C C . ILE A 1 407 ? -11.718 -3.157 6.479 1.00 74.44 407 ILE A C 1
ATOM 3153 O O . ILE A 1 407 ? -10.541 -2.824 6.557 1.00 74.44 407 ILE A O 1
ATOM 3157 N N . ILE A 1 408 ? -12.617 -2.840 7.418 1.00 83.62 408 ILE A N 1
ATOM 3158 C CA . ILE A 1 408 ? -12.253 -2.094 8.628 1.00 83.62 408 ILE A CA 1
ATOM 3159 C C . ILE A 1 408 ? -11.334 -2.913 9.530 1.00 83.62 408 ILE A C 1
ATOM 3161 O O . ILE A 1 408 ? -10.364 -2.361 10.042 1.00 83.62 408 ILE A O 1
ATOM 3165 N N . LEU A 1 409 ? -11.610 -4.206 9.716 1.00 81.81 409 LEU A N 1
ATOM 3166 C CA . LEU A 1 409 ? -10.735 -5.083 10.496 1.00 81.81 409 LEU A CA 1
ATOM 3167 C C . LEU A 1 409 ? -9.328 -5.149 9.895 1.00 81.81 409 LEU A C 1
ATOM 3169 O O . LEU A 1 409 ? -8.368 -5.049 10.644 1.00 81.81 409 LEU A O 1
ATOM 3173 N N . ASP A 1 410 ? -9.220 -5.199 8.567 1.00 78.38 410 ASP A N 1
ATOM 3174 C CA . ASP A 1 410 ? -7.944 -5.257 7.846 1.00 78.38 410 ASP A CA 1
ATOM 3175 C C . ASP A 1 410 ? -7.223 -3.894 7.741 1.00 78.38 410 ASP A C 1
ATOM 3177 O O . ASP A 1 410 ? -6.140 -3.810 7.155 1.00 78.38 410 ASP A O 1
ATOM 3181 N N . THR A 1 411 ? -7.782 -2.801 8.284 1.00 78.94 411 THR A N 1
ATOM 3182 C CA . THR A 1 411 ? -7.081 -1.497 8.296 1.00 78.94 411 THR A CA 1
ATOM 3183 C C . THR A 1 411 ? -5.796 -1.523 9.124 1.00 78.94 411 THR A C 1
ATOM 3185 O O . THR A 1 411 ? -4.891 -0.721 8.885 1.00 78.94 411 THR A O 1
ATOM 3188 N N . ASP A 1 412 ? -5.668 -2.466 10.058 1.00 72.00 412 ASP A N 1
ATOM 3189 C CA . ASP A 1 412 ? -4.445 -2.697 10.826 1.00 72.00 412 ASP A CA 1
ATOM 3190 C C . ASP A 1 412 ? -3.273 -3.165 9.940 1.00 72.00 412 ASP A C 1
ATOM 3192 O O . ASP A 1 412 ? -2.130 -2.749 10.145 1.00 72.00 412 ASP A O 1
ATOM 3196 N N . ALA A 1 413 ? -3.568 -3.950 8.902 1.00 67.31 413 ALA A N 1
ATOM 3197 C CA . ALA A 1 413 ? -2.619 -4.449 7.918 1.00 67.31 413 ALA A CA 1
ATOM 3198 C C . ALA A 1 413 ? -2.243 -3.391 6.868 1.00 67.31 413 ALA A C 1
ATOM 3200 O O . ALA A 1 413 ? -1.229 -3.539 6.176 1.00 67.31 413 ALA A O 1
ATOM 3201 N N . ILE A 1 414 ? -3.023 -2.310 6.752 1.00 66.94 414 ILE A N 1
ATOM 3202 C CA . ILE A 1 414 ? -2.706 -1.183 5.876 1.00 66.94 414 ILE A CA 1
ATOM 3203 C C . ILE A 1 414 ? -1.604 -0.347 6.539 1.00 66.94 414 ILE A C 1
ATOM 3205 O O . ILE A 1 414 ? -1.809 0.382 7.518 1.00 66.94 414 ILE A O 1
ATOM 3209 N N . GLN A 1 415 ? -0.397 -0.441 5.985 1.00 63.72 415 GLN A N 1
ATOM 3210 C CA . GLN A 1 415 ? 0.647 0.542 6.253 1.00 63.72 415 GLN A CA 1
ATOM 3211 C C . GLN A 1 415 ? 0.245 1.855 5.591 1.00 63.72 415 GLN A C 1
ATOM 3213 O O . GLN A 1 415 ? -0.257 1.841 4.475 1.00 63.72 415 GLN A O 1
ATOM 3218 N N . VAL A 1 416 ? 0.413 2.970 6.299 1.00 62.44 416 VAL A N 1
ATOM 3219 C CA . VAL A 1 416 ? 0.117 4.305 5.775 1.00 62.44 416 VAL A CA 1
ATOM 3220 C C . VAL A 1 416 ? 1.448 4.992 5.520 1.00 62.44 416 VAL A C 1
ATOM 3222 O O . VAL A 1 416 ? 2.093 5.481 6.444 1.00 62.44 416 VAL A O 1
ATOM 3225 N N . ASP A 1 417 ? 1.863 4.988 4.261 1.00 58.09 417 ASP A N 1
ATOM 3226 C CA . ASP A 1 417 ? 3.064 5.660 3.774 1.00 58.09 417 ASP A CA 1
ATOM 3227 C C . ASP A 1 417 ? 2.798 6.333 2.416 1.00 58.09 417 ASP A C 1
ATOM 3229 O O . ASP A 1 417 ? 1.721 6.197 1.832 1.00 58.09 417 ASP A O 1
ATOM 3233 N N . ALA A 1 418 ? 3.788 7.051 1.879 1.00 52.03 418 ALA A N 1
ATOM 3234 C CA . ALA A 1 418 ? 3.662 7.743 0.593 1.00 52.03 418 ALA A CA 1
ATOM 3235 C C . ALA A 1 418 ? 3.412 6.812 -0.612 1.00 52.03 418 ALA A C 1
ATOM 3237 O O . ALA A 1 418 ? 3.042 7.289 -1.685 1.00 52.03 418 ALA A O 1
ATOM 3238 N N . SER A 1 419 ? 3.623 5.499 -0.457 1.00 49.00 419 SER A N 1
ATOM 3239 C CA . SER A 1 419 ? 3.390 4.477 -1.487 1.00 49.00 419 SER A CA 1
ATOM 3240 C C . SER A 1 419 ? 2.017 3.842 -1.417 1.00 49.00 419 SER A C 1
ATOM 3242 O O . SER A 1 419 ? 1.599 3.155 -2.353 1.00 49.00 419 SER A O 1
ATOM 3244 N N . THR A 1 420 ? 1.303 4.097 -0.328 1.00 57.56 420 THR A N 1
ATOM 3245 C CA . THR A 1 420 ? -0.001 3.518 -0.090 1.00 57.56 420 THR A CA 1
ATOM 3246 C C . THR A 1 420 ? -1.025 4.234 -0.963 1.00 57.56 420 THR A C 1
ATOM 3248 O O . THR A 1 420 ? -1.199 5.449 -0.837 1.00 57.56 420 THR A O 1
ATOM 3251 N N . PRO A 1 421 ? -1.725 3.525 -1.866 1.00 60.88 421 PRO A N 1
ATOM 3252 C CA . PRO A 1 421 ? -2.703 4.174 -2.721 1.00 60.88 421 PRO A CA 1
ATOM 3253 C C . PRO A 1 421 ? -3.806 4.840 -1.893 1.00 60.88 421 PRO A C 1
ATOM 3255 O O . PRO A 1 421 ? -4.348 4.224 -0.972 1.00 60.88 421 PRO A O 1
ATOM 3258 N N . ILE A 1 422 ? -4.189 6.070 -2.257 1.00 64.38 422 ILE A N 1
ATOM 3259 C CA . ILE A 1 422 ? -5.234 6.837 -1.553 1.00 64.38 422 ILE A CA 1
ATOM 3260 C C . ILE A 1 422 ? -6.530 6.023 -1.467 1.00 64.38 422 ILE A C 1
ATOM 3262 O O . ILE A 1 422 ? -7.226 6.050 -0.463 1.00 64.38 422 ILE A O 1
ATOM 3266 N N . TRP A 1 423 ? -6.862 5.231 -2.481 1.00 63.34 423 TRP A N 1
ATOM 3267 C CA . TRP A 1 423 ? -8.060 4.398 -2.432 1.00 63.34 423 TRP A CA 1
ATOM 3268 C C . TRP A 1 423 ? -8.024 3.275 -1.410 1.00 63.34 423 TRP A C 1
ATOM 3270 O O . TRP A 1 423 ? -9.066 2.954 -0.838 1.00 63.34 423 TRP A O 1
ATOM 3280 N N . LEU A 1 424 ? -6.840 2.735 -1.136 1.00 69.12 424 LEU A N 1
ATOM 3281 C CA . LEU A 1 424 ? -6.649 1.698 -0.137 1.00 69.12 424 LEU A CA 1
ATOM 3282 C C . LEU A 1 424 ? -6.671 2.310 1.263 1.00 69.12 424 LEU A C 1
ATOM 3284 O O . LEU A 1 424 ? -7.407 1.841 2.123 1.00 69.12 424 LEU A O 1
ATOM 3288 N N . ALA A 1 425 ? -5.903 3.383 1.470 1.00 71.38 425 ALA A N 1
ATOM 3289 C CA . ALA A 1 425 ? -5.764 4.024 2.774 1.00 71.38 425 ALA A CA 1
ATOM 3290 C C . ALA A 1 425 ? -6.936 4.937 3.154 1.00 71.38 425 ALA A C 1
ATOM 3292 O O . ALA A 1 425 ? -7.168 5.154 4.334 1.00 71.38 425 ALA A O 1
ATOM 3293 N N . PHE A 1 426 ? -7.671 5.496 2.197 1.00 73.62 426 PHE A N 1
ATOM 3294 C CA . PHE A 1 426 ? -8.694 6.511 2.461 1.00 73.62 426 PHE A CA 1
ATOM 3295 C C . PHE A 1 426 ? -10.075 6.062 1.979 1.00 73.62 426 PHE A C 1
ATOM 3297 O O . PHE A 1 426 ? -11.003 5.972 2.780 1.00 73.62 426 PHE A O 1
ATOM 3304 N N . TYR A 1 427 ? -10.243 5.747 0.688 1.00 68.19 427 TYR A N 1
ATOM 3305 C CA . TYR A 1 427 ? -11.588 5.532 0.131 1.00 68.19 427 TYR A CA 1
ATOM 3306 C C . TYR A 1 427 ? -12.275 4.269 0.657 1.00 68.19 427 TYR A C 1
ATOM 3308 O O . TYR A 1 427 ? -13.425 4.355 1.090 1.00 68.19 427 TYR A O 1
ATOM 3316 N N . PHE A 1 428 ? -11.610 3.109 0.655 1.00 78.69 428 PHE A N 1
ATOM 3317 C CA . PHE A 1 428 ? -12.234 1.875 1.143 1.00 78.69 428 PHE A CA 1
ATOM 3318 C C . PHE A 1 428 ? -12.589 1.921 2.638 1.00 78.69 428 PHE A C 1
ATOM 3320 O O . PHE A 1 428 ? -13.727 1.564 2.962 1.00 78.69 428 PHE A O 1
ATOM 3327 N N . PRO A 1 429 ? -11.720 2.420 3.542 1.00 86.19 429 PRO A N 1
ATOM 3328 C CA . PRO A 1 429 ? -12.090 2.625 4.941 1.00 86.19 429 PRO A CA 1
ATOM 3329 C C . PRO A 1 429 ? -13.247 3.620 5.116 1.00 86.19 429 PRO A C 1
ATOM 3331 O O . PRO A 1 429 ? -14.190 3.325 5.848 1.00 86.19 429 PRO A O 1
ATOM 3334 N N . LEU A 1 430 ? 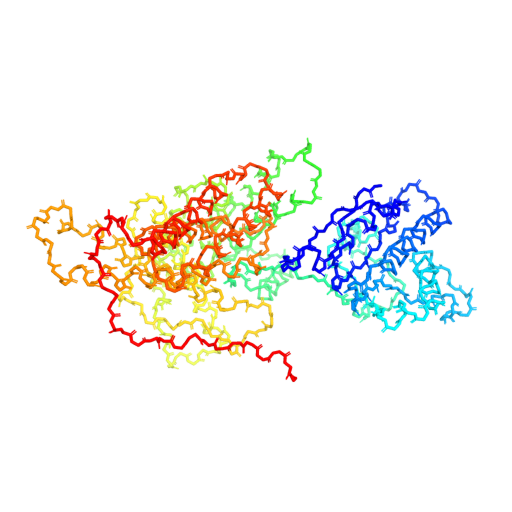-13.242 4.750 4.392 1.00 82.62 430 LEU A N 1
ATOM 3335 C CA . LEU A 1 430 ? -14.303 5.767 4.469 1.00 82.62 430 LEU A CA 1
ATOM 3336 C C . LEU A 1 430 ? -15.665 5.200 4.055 1.00 82.62 430 LEU A C 1
ATOM 3338 O O . LEU A 1 430 ? -16.653 5.341 4.775 1.00 82.62 430 LEU A O 1
ATOM 3342 N N . VAL A 1 431 ? -15.722 4.541 2.895 1.00 78.00 431 VAL A N 1
ATOM 3343 C CA . VAL A 1 431 ? -16.956 3.936 2.376 1.00 78.00 431 VAL A CA 1
ATOM 3344 C C . VAL A 1 431 ? -17.445 2.829 3.309 1.00 78.00 431 VAL A C 1
ATOM 3346 O O . VAL A 1 431 ? -18.646 2.718 3.553 1.00 78.00 431 VAL A O 1
ATOM 3349 N N . SER A 1 432 ? -16.530 2.049 3.886 1.00 82.06 432 SER A N 1
ATOM 3350 C CA . SER A 1 432 ? -16.874 1.009 4.857 1.00 82.06 432 SER A CA 1
ATOM 3351 C C . SER A 1 432 ? -17.488 1.597 6.129 1.00 82.06 432 SER A C 1
ATOM 3353 O O . SER A 1 432 ? -18.527 1.112 6.576 1.00 82.06 432 SER A O 1
ATOM 3355 N N . ALA A 1 433 ? -16.924 2.686 6.663 1.00 86.50 433 ALA A N 1
ATOM 3356 C CA . ALA A 1 433 ? -17.481 3.387 7.819 1.00 86.50 433 ALA A CA 1
ATOM 3357 C C . ALA A 1 433 ? -18.883 3.947 7.536 1.00 86.50 433 ALA A C 1
ATOM 3359 O O . ALA A 1 433 ? -19.800 3.753 8.332 1.00 86.50 433 ALA A O 1
ATOM 3360 N N . ILE A 1 434 ? -19.081 4.580 6.375 1.00 82.62 434 ILE A N 1
ATOM 3361 C CA . ILE A 1 434 ? -20.393 5.099 5.960 1.00 82.62 434 ILE A CA 1
ATOM 3362 C C . ILE A 1 434 ? -21.413 3.959 5.834 1.00 82.62 434 ILE A C 1
ATOM 3364 O O . ILE A 1 434 ? -22.533 4.073 6.331 1.00 82.62 434 ILE A O 1
ATOM 3368 N N . ASN A 1 435 ? -21.030 2.841 5.213 1.00 82.56 435 ASN A N 1
ATOM 3369 C CA . ASN A 1 435 ? -21.913 1.690 5.039 1.00 82.56 435 ASN A CA 1
ATOM 3370 C C . ASN A 1 435 ? -22.315 1.058 6.377 1.00 82.56 435 ASN A C 1
ATOM 3372 O O . ASN A 1 435 ? -23.494 0.760 6.570 1.00 82.56 435 ASN A O 1
ATOM 3376 N N . ILE A 1 436 ? -21.372 0.891 7.313 1.00 88.50 436 ILE A N 1
ATOM 3377 C CA . ILE A 1 436 ? -21.683 0.407 8.664 1.00 88.50 436 ILE A CA 1
ATOM 3378 C C . ILE A 1 436 ? -22.592 1.399 9.395 1.00 88.50 436 ILE A C 1
ATOM 3380 O O . ILE A 1 436 ? -23.591 0.987 9.978 1.00 88.50 436 ILE A O 1
ATOM 3384 N N . PHE A 1 437 ? -22.308 2.699 9.322 1.00 90.62 437 PHE A N 1
ATOM 3385 C CA . PHE A 1 437 ? -23.127 3.725 9.962 1.00 90.62 437 PHE A CA 1
ATOM 3386 C C . PHE A 1 437 ? -24.579 3.710 9.476 1.00 90.62 437 PHE A C 1
ATOM 3388 O O . PHE A 1 437 ? -25.500 3.609 10.285 1.00 90.62 437 PHE A O 1
ATOM 3395 N N . ILE A 1 438 ? -24.793 3.732 8.157 1.00 82.12 438 ILE A N 1
ATOM 3396 C CA . ILE A 1 438 ? -26.133 3.657 7.558 1.00 82.12 438 ILE A CA 1
ATOM 3397 C C . ILE A 1 438 ? -26.847 2.373 7.999 1.00 82.12 438 ILE A C 1
ATOM 3399 O O . ILE A 1 438 ? -28.046 2.387 8.279 1.00 82.12 438 ILE A O 1
ATOM 3403 N N . TYR A 1 439 ? -26.118 1.261 8.080 1.00 84.81 439 TYR A N 1
ATOM 3404 C CA . TYR A 1 439 ? -26.678 -0.018 8.495 1.00 84.81 439 TYR A CA 1
ATOM 3405 C C . TYR A 1 439 ? -27.096 -0.032 9.975 1.00 84.81 439 TYR A C 1
ATOM 3407 O O . TYR A 1 439 ? -28.175 -0.537 10.284 1.00 84.81 439 TYR A O 1
ATOM 3415 N N . ILE A 1 440 ? -26.310 0.586 10.865 1.00 87.00 440 ILE A N 1
ATOM 3416 C CA . ILE A 1 440 ? -26.666 0.794 12.279 1.00 87.00 440 ILE A CA 1
ATOM 3417 C C . ILE A 1 440 ? -27.940 1.635 12.394 1.00 87.00 440 ILE A C 1
ATOM 3419 O O . ILE A 1 440 ? -28.852 1.252 13.120 1.00 87.00 440 ILE A O 1
ATOM 3423 N N . LEU A 1 441 ? -28.038 2.745 11.655 1.00 84.38 441 LEU A N 1
ATOM 3424 C CA . LEU A 1 441 ? -29.234 3.595 11.674 1.00 84.38 441 LEU A CA 1
ATOM 3425 C C . LEU A 1 441 ? -30.482 2.850 11.186 1.00 84.38 441 LEU A C 1
ATOM 3427 O O . LEU A 1 441 ? -31.580 3.074 11.691 1.00 84.38 441 LEU A O 1
ATOM 3431 N N . LYS A 1 442 ? -30.319 1.961 10.202 1.00 80.56 442 LYS A N 1
ATOM 3432 C CA . LYS A 1 442 ? -31.419 1.183 9.626 1.00 80.56 442 LYS A CA 1
ATOM 3433 C C . LYS A 1 442 ? -31.870 0.031 10.528 1.00 80.56 442 LYS A C 1
ATOM 3435 O O . LYS A 1 442 ? -33.052 -0.302 10.522 1.00 80.56 442 LYS A O 1
ATOM 3440 N N . TYR A 1 443 ? -30.952 -0.575 11.282 1.00 84.12 443 TYR A N 1
ATOM 3441 C CA . TYR A 1 443 ? -31.224 -1.745 12.123 1.00 84.12 443 TYR A CA 1
ATOM 3442 C C . TYR A 1 443 ? -30.593 -1.631 13.527 1.00 84.12 443 TYR A C 1
ATOM 3444 O O . TYR A 1 443 ? -29.783 -2.477 13.915 1.00 84.12 443 TYR A O 1
ATOM 3452 N N . PRO A 1 444 ? -30.979 -0.623 14.330 1.00 83.69 444 PRO A N 1
ATOM 3453 C CA . PRO A 1 444 ? -30.275 -0.274 15.568 1.00 83.69 444 PRO A CA 1
ATOM 3454 C C . PRO A 1 444 ? -30.420 -1.307 16.699 1.00 83.69 444 PRO A C 1
ATOM 3456 O O . PRO A 1 444 ? -29.659 -1.280 17.664 1.00 83.69 444 PRO A O 1
ATOM 3459 N N . ALA A 1 445 ? -31.387 -2.223 16.589 1.00 82.88 445 ALA A N 1
ATOM 3460 C CA . ALA A 1 445 ? -31.670 -3.260 17.582 1.00 82.88 445 ALA A CA 1
ATOM 3461 C C . ALA A 1 445 ? -30.961 -4.604 17.307 1.00 82.88 445 ALA A C 1
ATOM 3463 O O . ALA A 1 445 ? -31.173 -5.566 18.045 1.00 82.88 445 ALA A O 1
ATOM 3464 N N . LEU A 1 446 ? -30.143 -4.717 16.250 1.00 84.69 446 LEU A N 1
ATOM 3465 C CA . LEU A 1 446 ? -29.467 -5.981 15.941 1.00 84.69 446 LEU A CA 1
ATOM 3466 C C . LEU A 1 446 ? -28.401 -6.339 16.999 1.00 84.69 446 LEU A C 1
ATOM 3468 O O . LEU A 1 446 ? -27.737 -5.455 17.545 1.00 84.69 446 LEU A O 1
ATOM 3472 N N . PRO A 1 447 ? -28.132 -7.635 17.244 1.00 81.44 447 PRO A N 1
ATOM 3473 C CA . PRO A 1 447 ? -27.048 -8.047 18.139 1.00 81.44 447 PRO A CA 1
ATOM 3474 C C . PRO A 1 447 ? -25.657 -7.587 17.671 1.00 81.44 447 PRO A C 1
ATOM 3476 O O . PRO A 1 447 ? -24.783 -7.317 18.490 1.00 81.44 447 PRO A O 1
ATOM 3479 N N . THR A 1 448 ? -25.452 -7.450 16.354 1.00 85.06 448 THR A N 1
ATOM 3480 C CA . THR A 1 448 ? -24.166 -7.028 15.767 1.00 85.06 448 THR A CA 1
ATOM 3481 C C . THR A 1 448 ? -23.881 -5.539 15.942 1.00 85.06 448 THR A C 1
ATOM 3483 O O . THR A 1 448 ? -22.750 -5.108 15.747 1.00 85.06 448 THR A O 1
ATOM 3486 N N . THR A 1 449 ? -24.873 -4.733 16.326 1.00 86.38 449 THR A N 1
ATOM 3487 C CA . THR A 1 449 ? -24.747 -3.269 16.331 1.00 86.38 449 THR A CA 1
ATOM 3488 C C . THR A 1 449 ? -23.685 -2.783 17.321 1.00 86.38 449 THR A C 1
ATOM 3490 O O . THR A 1 449 ? -23.003 -1.798 17.065 1.00 86.38 449 THR A O 1
ATOM 3493 N N . SER A 1 450 ? -23.471 -3.498 18.434 1.00 85.00 450 SER A N 1
ATOM 3494 C CA . SER A 1 450 ? -22.394 -3.172 19.382 1.00 85.00 450 SER A CA 1
ATOM 3495 C C . SER A 1 450 ? -20.995 -3.464 18.825 1.00 85.00 450 SER A C 1
ATOM 3497 O O . SER A 1 450 ? -20.102 -2.644 19.017 1.00 85.00 450 SER A O 1
ATOM 3499 N N . SER A 1 451 ? -20.804 -4.562 18.083 1.00 90.06 451 SER A N 1
ATOM 3500 C CA . SER A 1 451 ? -19.544 -4.801 17.359 1.00 90.06 451 SER A CA 1
ATOM 3501 C C . SER A 1 451 ? -19.356 -3.827 16.194 1.00 90.06 451 SER A C 1
ATOM 3503 O O . SER A 1 451 ? -18.241 -3.395 15.933 1.00 90.06 451 SER A O 1
ATOM 3505 N N . ASP A 1 452 ? -20.441 -3.428 15.529 1.00 90.19 452 ASP A N 1
ATOM 3506 C CA . ASP A 1 452 ? -20.409 -2.476 14.416 1.00 90.19 452 ASP A CA 1
ATOM 3507 C C . ASP A 1 452 ? -19.984 -1.069 14.872 1.00 90.19 452 ASP A C 1
ATOM 3509 O O . ASP A 1 452 ? -19.196 -0.416 14.194 1.00 90.19 452 ASP A O 1
ATOM 3513 N N . VAL A 1 453 ? -20.429 -0.621 16.053 1.00 91.62 453 VAL A N 1
ATOM 3514 C CA . VAL A 1 453 ? -19.939 0.627 16.670 1.00 91.62 453 VAL A CA 1
ATOM 3515 C C . VAL A 1 453 ? -18.442 0.537 16.984 1.00 91.62 453 VAL A C 1
ATOM 3517 O O . VAL A 1 453 ? -17.709 1.471 16.670 1.00 91.62 453 VAL A O 1
ATOM 3520 N N . ALA A 1 454 ? -17.964 -0.588 17.529 1.00 90.25 454 ALA A N 1
ATOM 3521 C CA . ALA A 1 454 ? -16.534 -0.777 17.797 1.00 90.25 454 ALA A CA 1
ATOM 3522 C C . ALA A 1 454 ? -15.688 -0.751 16.509 1.00 90.25 454 ALA A C 1
ATOM 3524 O O . ALA A 1 454 ? -14.582 -0.215 16.498 1.00 90.25 454 ALA A O 1
ATOM 3525 N N . LEU A 1 455 ? -16.219 -1.263 15.395 1.00 90.00 455 LEU A N 1
ATOM 3526 C CA . LEU A 1 455 ? -15.572 -1.149 14.085 1.00 90.00 455 LEU A CA 1
ATOM 3527 C C . LEU A 1 455 ? -15.474 0.312 13.616 1.00 90.00 455 LEU A C 1
ATOM 3529 O O . LEU A 1 455 ? -14.444 0.713 13.078 1.00 90.00 455 LEU A O 1
ATOM 3533 N N . LEU A 1 456 ? -16.490 1.145 13.860 1.00 92.12 456 LEU A N 1
ATOM 3534 C CA . LEU A 1 456 ? -16.397 2.581 13.562 1.00 92.12 456 LEU A CA 1
ATOM 3535 C C . LEU A 1 456 ? -15.311 3.282 14.398 1.00 92.12 456 LEU A C 1
ATOM 3537 O O . LEU A 1 456 ? -14.645 4.188 13.888 1.00 92.12 456 LEU A O 1
ATOM 3541 N N . ASP A 1 457 ? -15.072 2.838 15.634 1.00 90.19 457 ASP A N 1
ATOM 3542 C CA . ASP A 1 457 ? -13.962 3.334 16.460 1.00 90.19 457 ASP A CA 1
ATOM 3543 C C . ASP A 1 457 ? -12.595 2.902 15.899 1.00 90.19 457 ASP A C 1
ATOM 3545 O O . ASP A 1 457 ? -11.682 3.723 15.801 1.00 90.19 457 ASP A O 1
ATOM 3549 N N . ILE A 1 458 ? -12.459 1.647 15.449 1.00 88.62 458 ILE A N 1
ATOM 3550 C CA . ILE A 1 458 ? -11.247 1.158 14.762 1.00 88.62 458 ILE A CA 1
ATOM 3551 C C . ILE A 1 458 ? -10.969 2.001 13.513 1.00 88.62 458 ILE A C 1
ATOM 3553 O O . ILE A 1 458 ? -9.855 2.492 13.318 1.00 88.62 458 ILE A O 1
ATOM 3557 N N . CYS A 1 459 ? -11.999 2.243 12.698 1.00 87.56 459 CYS A N 1
ATOM 3558 C CA . CYS A 1 459 ? -11.879 3.072 11.505 1.00 87.56 459 CYS A CA 1
ATOM 3559 C C . CYS A 1 459 ? -11.469 4.517 11.850 1.00 87.56 459 CYS A C 1
ATOM 3561 O O . CYS A 1 459 ? -10.622 5.107 11.182 1.00 87.56 459 CYS A O 1
ATOM 3563 N N . THR A 1 460 ? -11.993 5.068 12.947 1.00 88.75 460 THR A N 1
ATOM 3564 C CA . THR A 1 460 ? -11.578 6.375 13.479 1.00 88.75 460 THR A CA 1
ATOM 3565 C C . THR A 1 460 ? -10.093 6.401 13.860 1.00 88.75 460 THR A C 1
ATOM 3567 O O . THR A 1 460 ? -9.397 7.386 13.585 1.00 88.75 460 THR A O 1
ATOM 3570 N N . GLY A 1 461 ? -9.582 5.319 14.454 1.00 86.62 461 GLY A N 1
ATOM 3571 C CA . GLY A 1 461 ? -8.157 5.145 14.739 1.00 86.62 461 GLY A CA 1
ATOM 3572 C C . GLY A 1 461 ? -7.301 5.142 13.469 1.00 86.62 461 GLY A C 1
ATOM 3573 O O . GLY A 1 461 ? -6.296 5.850 13.402 1.00 86.62 461 GLY A O 1
ATOM 3574 N N . HIS A 1 462 ? -7.736 4.429 12.426 1.00 86.25 462 HIS A N 1
ATOM 3575 C CA . HIS A 1 462 ? -7.081 4.423 11.113 1.00 86.25 462 HIS A CA 1
ATOM 3576 C C . HIS A 1 462 ? -7.004 5.823 10.482 1.00 86.25 462 HIS A C 1
ATOM 3578 O O . HIS A 1 462 ? -5.927 6.258 10.076 1.00 86.25 462 HIS A O 1
ATOM 3584 N N . PHE A 1 463 ? -8.104 6.583 10.473 1.00 84.94 463 PHE A N 1
ATOM 3585 C CA . PHE A 1 463 ? -8.090 7.963 9.963 1.00 84.94 463 PHE A CA 1
ATOM 3586 C C . PHE A 1 463 ? -7.248 8.914 10.820 1.00 84.94 463 PHE A C 1
ATOM 3588 O O . PHE A 1 463 ? -6.660 9.846 10.283 1.00 84.94 463 PHE A O 1
ATOM 3595 N N . SER A 1 464 ? -7.117 8.656 12.124 1.00 83.75 464 SER A N 1
ATOM 3596 C CA . SER A 1 464 ? -6.202 9.416 12.987 1.00 83.75 464 SER A CA 1
ATOM 3597 C C . SER A 1 464 ? -4.729 9.107 12.669 1.00 83.75 464 SER A C 1
ATOM 3599 O O . SER A 1 464 ? -3.899 10.013 12.681 1.00 83.75 464 SER A O 1
ATOM 3601 N N . ARG A 1 465 ? -4.393 7.854 12.310 1.00 77.56 465 ARG A N 1
ATOM 3602 C CA . ARG A 1 465 ? -3.062 7.495 11.771 1.00 77.56 465 ARG A CA 1
ATOM 3603 C C . ARG A 1 465 ? -2.792 8.184 10.431 1.00 77.56 465 ARG A C 1
ATOM 3605 O O . ARG A 1 465 ? -1.669 8.613 10.187 1.00 77.56 465 ARG A O 1
ATOM 3612 N N . LEU A 1 466 ? -3.810 8.296 9.579 1.00 72.06 466 LEU A N 1
ATOM 3613 C CA . LEU A 1 466 ? -3.708 8.965 8.283 1.00 72.06 466 LEU A CA 1
ATOM 3614 C C . LEU A 1 466 ? -3.513 10.481 8.427 1.00 72.06 466 LEU A C 1
ATOM 3616 O O . LEU A 1 466 ? -2.629 11.032 7.783 1.00 72.06 466 LEU A O 1
ATOM 3620 N N . GLU A 1 467 ? -4.254 11.117 9.337 1.00 73.25 467 GLU A N 1
ATOM 3621 C CA . GLU A 1 467 ? -4.101 12.530 9.719 1.00 73.25 467 GLU A CA 1
ATOM 3622 C C . GLU A 1 467 ? -2.689 12.820 10.257 1.00 73.25 467 GLU A C 1
ATOM 3624 O O . GLU A 1 467 ? -2.088 13.833 9.907 1.00 73.25 467 GLU A O 1
ATOM 3629 N N . LEU A 1 468 ? -2.116 11.902 11.045 1.00 70.38 468 LEU A N 1
ATOM 3630 C CA . LEU A 1 468 ? -0.733 12.012 11.517 1.00 70.38 468 LEU A CA 1
ATOM 3631 C C . LEU A 1 468 ? 0.288 11.931 10.368 1.00 70.38 468 LEU A C 1
ATOM 3633 O O . LEU A 1 468 ? 1.286 12.648 10.384 1.00 70.38 468 LEU A O 1
ATOM 3637 N N . ALA A 1 469 ? 0.054 11.053 9.389 1.00 62.44 469 ALA A N 1
ATOM 3638 C CA . ALA A 1 469 ? 0.937 10.878 8.235 1.00 62.44 469 ALA A CA 1
ATOM 3639 C C . ALA A 1 469 ? 0.791 12.001 7.191 1.00 62.44 469 ALA A C 1
ATOM 3641 O O . ALA A 1 469 ? 1.751 12.335 6.500 1.00 62.44 469 ALA A O 1
ATOM 3642 N N . SER A 1 470 ? -0.404 12.578 7.060 1.00 60.62 470 SER A N 1
ATOM 3643 C CA . SER A 1 470 ? -0.720 13.664 6.136 1.00 60.62 470 SER A CA 1
ATOM 3644 C C . SER A 1 470 ? -1.808 14.560 6.745 1.00 60.62 470 SER A C 1
ATOM 3646 O O . SER A 1 470 ? -2.997 14.243 6.627 1.00 60.62 470 SER A O 1
ATOM 3648 N N . PRO A 1 471 ? -1.432 15.692 7.372 1.00 60.84 471 PRO A N 1
ATOM 3649 C CA . PRO A 1 471 ? -2.375 16.582 8.058 1.00 60.84 471 PRO A CA 1
ATOM 3650 C C . PRO A 1 471 ? -3.532 17.081 7.178 1.00 60.84 471 PRO A C 1
ATOM 3652 O O . PRO A 1 471 ? -4.641 17.280 7.667 1.00 60.84 471 PRO A O 1
ATOM 3655 N N . ASP A 1 472 ? -3.313 17.201 5.865 1.00 58.53 472 ASP A N 1
ATOM 3656 C CA . ASP A 1 472 ? -4.324 17.642 4.892 1.00 58.53 472 ASP A CA 1
ATOM 3657 C C . ASP A 1 472 ? -5.457 16.619 4.665 1.00 58.53 472 ASP A C 1
ATOM 3659 O O . ASP A 1 472 ? -6.459 16.924 4.020 1.00 58.53 472 ASP A O 1
ATOM 3663 N N . THR A 1 473 ? -5.322 15.396 5.190 1.00 60.50 473 THR A N 1
ATOM 3664 C CA . THR A 1 473 ? -6.332 14.326 5.078 1.00 60.50 473 THR A CA 1
ATOM 3665 C C . THR A 1 473 ? -7.288 14.250 6.270 1.00 60.50 473 THR A C 1
ATOM 3667 O O . THR A 1 473 ? -8.103 13.325 6.344 1.00 60.50 473 THR A O 1
ATOM 3670 N N . ALA A 1 474 ? -7.218 15.214 7.196 1.00 67.88 474 ALA A N 1
ATOM 3671 C CA . ALA A 1 474 ? -8.071 15.263 8.375 1.00 67.88 474 ALA A CA 1
ATOM 3672 C C . ALA A 1 474 ? -9.564 15.201 8.003 1.00 67.88 474 ALA A C 1
ATOM 3674 O O . ALA A 1 474 ? -10.099 16.056 7.294 1.00 67.88 474 ALA A O 1
ATOM 3675 N N . LEU A 1 475 ? -10.264 14.196 8.538 1.00 72.75 475 LEU A N 1
ATOM 3676 C CA . LEU A 1 475 ? -11.709 14.025 8.383 1.00 72.75 475 LEU A CA 1
ATOM 3677 C C . LEU A 1 475 ? -12.399 13.986 9.755 1.00 72.75 475 LEU A C 1
ATOM 3679 O O . LEU A 1 475 ? -12.723 12.905 10.258 1.00 72.75 475 LEU A O 1
ATOM 3683 N N . PRO A 1 476 ? -12.703 15.155 10.355 1.00 73.56 476 PRO A N 1
ATOM 3684 C CA . PRO A 1 476 ? -13.409 15.231 11.639 1.00 73.56 476 PRO A CA 1
ATOM 3685 C C . PRO A 1 476 ? -14.757 14.493 11.636 1.00 73.56 476 PRO A C 1
ATOM 3687 O O . PRO A 1 476 ? -15.189 13.964 12.658 1.00 73.56 476 PRO A O 1
ATOM 3690 N N . PHE A 1 477 ? -15.393 14.404 10.466 1.00 80.25 477 PHE A N 1
ATOM 3691 C CA . PHE A 1 477 ? -16.674 13.734 10.249 1.00 80.25 477 PHE A CA 1
ATOM 3692 C C . PHE A 1 477 ? -16.687 12.246 10.648 1.00 80.25 477 PHE A C 1
ATOM 3694 O O . PHE A 1 477 ? -17.721 11.754 11.091 1.00 80.25 477 PHE A O 1
ATOM 3701 N N . ILE A 1 478 ? -15.564 11.522 10.555 1.00 81.19 478 ILE A N 1
ATOM 3702 C CA . ILE A 1 478 ? -15.527 10.090 10.909 1.00 81.19 478 ILE A CA 1
ATOM 3703 C C . ILE A 1 478 ? -15.708 9.871 12.418 1.00 81.19 478 ILE A C 1
ATOM 3705 O O . ILE A 1 478 ? -16.468 8.990 12.824 1.00 81.19 478 ILE A O 1
ATOM 3709 N N . ARG A 1 479 ? -15.090 10.726 13.248 1.00 83.62 479 ARG A N 1
ATOM 3710 C CA . ARG A 1 479 ? -15.300 10.726 14.708 1.00 83.62 479 ARG A CA 1
ATOM 3711 C C . ARG A 1 479 ? -16.772 10.981 15.042 1.00 83.62 479 ARG A C 1
ATOM 3713 O O . ARG A 1 479 ? -17.336 10.342 15.929 1.00 83.62 479 ARG A O 1
ATOM 3720 N N . GLU A 1 480 ? -17.405 11.879 14.291 1.00 86.00 480 GLU A N 1
ATOM 3721 C CA . GLU A 1 480 ? -18.813 12.224 14.470 1.00 86.00 480 GLU A CA 1
ATOM 3722 C C . GLU A 1 480 ? -19.757 11.083 14.061 1.00 86.00 480 GLU A C 1
ATOM 3724 O O . GLU A 1 480 ? -20.713 10.797 14.782 1.00 86.00 480 GLU A O 1
ATOM 3729 N N . ILE A 1 481 ? -19.456 10.358 12.976 1.00 87.31 481 ILE A N 1
ATOM 3730 C CA . ILE A 1 481 ? -20.181 9.137 12.587 1.00 87.31 481 ILE A CA 1
ATOM 3731 C C . ILE A 1 481 ? -20.191 8.114 13.732 1.00 87.31 481 ILE A C 1
ATOM 3733 O O . ILE A 1 481 ? -21.256 7.610 14.094 1.00 87.31 481 ILE A O 1
ATOM 3737 N N . ALA A 1 482 ? -19.028 7.815 14.321 1.00 88.31 482 ALA A N 1
ATOM 3738 C CA . ALA A 1 482 ? -18.928 6.847 15.414 1.00 88.31 482 ALA A CA 1
ATOM 3739 C C . ALA A 1 482 ? -19.731 7.302 16.648 1.00 88.31 482 ALA A C 1
ATOM 3741 O O . ALA A 1 482 ? -20.454 6.509 17.263 1.00 88.31 482 ALA A O 1
ATOM 3742 N N . ARG A 1 483 ? -19.679 8.604 16.972 1.00 89.94 483 ARG A N 1
ATOM 3743 C CA . ARG A 1 483 ? -20.449 9.217 18.065 1.00 89.94 483 ARG A CA 1
ATOM 3744 C C . ARG A 1 483 ? -21.960 9.095 17.848 1.00 89.94 483 ARG A C 1
ATOM 3746 O O . ARG A 1 483 ? -22.679 8.671 18.755 1.00 89.94 483 ARG A O 1
ATOM 3753 N N . LEU A 1 484 ? -22.445 9.438 16.654 1.00 89.62 484 LEU A N 1
ATOM 3754 C CA . LEU A 1 484 ? -23.865 9.359 16.294 1.00 89.62 484 LEU A CA 1
ATOM 3755 C C . LEU A 1 484 ? -24.370 7.911 16.283 1.00 89.62 484 LEU A C 1
ATOM 3757 O O . LEU A 1 484 ? -25.469 7.637 16.773 1.00 89.62 484 LEU A O 1
ATOM 3761 N N . ALA A 1 485 ? -23.559 6.973 15.783 1.00 89.88 485 ALA A N 1
ATOM 3762 C CA . ALA A 1 485 ? -23.879 5.548 15.803 1.00 89.88 485 ALA A CA 1
ATOM 3763 C C . ALA A 1 485 ? -24.094 5.049 17.238 1.00 89.88 485 ALA A C 1
ATOM 3765 O O . ALA A 1 485 ? -25.107 4.416 17.537 1.00 89.88 485 ALA A O 1
ATOM 3766 N N . ARG A 1 486 ? -23.171 5.396 18.144 1.00 90.19 486 ARG A N 1
ATOM 3767 C CA . ARG A 1 486 ? -23.234 5.027 19.563 1.00 90.19 486 ARG A CA 1
ATOM 3768 C C . ARG A 1 486 ? -24.477 5.594 20.243 1.00 90.19 486 ARG A C 1
ATOM 3770 O O . ARG A 1 486 ? -25.223 4.841 20.862 1.00 90.19 486 ARG A O 1
ATOM 3777 N N . SER A 1 487 ? -24.745 6.885 20.043 1.00 88.38 487 SER A N 1
ATOM 3778 C CA . SER A 1 487 ? -25.928 7.550 20.599 1.00 88.38 487 SER A CA 1
ATOM 3779 C C . SER A 1 487 ? -27.236 6.907 20.120 1.00 88.38 487 SER A C 1
ATOM 3781 O O . SER A 1 487 ? -28.157 6.719 20.914 1.00 88.38 487 SER A O 1
ATOM 3783 N N . THR A 1 488 ? -27.300 6.496 18.850 1.00 87.69 488 THR A N 1
ATOM 3784 C CA . THR A 1 488 ? -28.471 5.802 18.290 1.00 87.69 488 THR A CA 1
ATOM 3785 C C . THR A 1 488 ? -28.701 4.452 18.975 1.00 87.69 488 THR A C 1
ATOM 3787 O O . THR A 1 488 ? -29.818 4.149 19.393 1.00 87.69 488 THR A O 1
ATOM 3790 N N . VAL A 1 489 ? -27.646 3.650 19.145 1.00 87.81 489 VAL A N 1
ATOM 3791 C CA . VAL A 1 489 ? -27.735 2.334 19.802 1.00 87.81 489 VAL A CA 1
ATOM 3792 C C . VAL A 1 489 ? -28.102 2.469 21.283 1.00 87.81 489 VAL A C 1
ATOM 3794 O O . VAL A 1 489 ? -28.921 1.700 21.786 1.00 87.81 489 VAL A O 1
ATOM 3797 N N . GLU A 1 490 ? -27.536 3.451 21.986 1.00 86.12 490 GLU A N 1
ATOM 3798 C CA . GLU A 1 490 ? -27.856 3.735 23.391 1.00 86.12 490 GLU A CA 1
ATOM 3799 C C . GLU A 1 490 ? -29.303 4.207 23.568 1.00 86.12 490 GLU A C 1
ATOM 3801 O O . GLU A 1 490 ? -29.999 3.721 24.457 1.00 86.12 490 GLU A O 1
ATOM 3806 N N . SER A 1 491 ? -29.795 5.086 22.690 1.00 84.56 491 SER A N 1
ATOM 3807 C CA . SER A 1 491 ? -31.185 5.560 22.714 1.00 84.56 491 SER A CA 1
ATOM 3808 C C . SER A 1 491 ? -32.190 4.410 22.573 1.00 84.56 491 SER A C 1
ATOM 3810 O O . SER A 1 491 ? -33.168 4.344 23.323 1.00 84.56 491 SER A O 1
ATOM 3812 N N . VAL A 1 492 ? -31.922 3.454 21.676 1.00 83.31 492 VAL A N 1
ATOM 3813 C CA . VAL A 1 492 ? -32.777 2.272 21.481 1.00 83.31 492 VAL A CA 1
ATOM 3814 C C . VAL A 1 492 ? -32.683 1.302 22.661 1.00 83.31 492 VAL A C 1
ATOM 3816 O O . VAL A 1 492 ? -33.715 0.812 23.115 1.00 83.31 492 VAL A O 1
ATOM 3819 N N . LYS A 1 493 ? -31.487 1.069 23.222 1.00 77.75 493 LYS A N 1
ATOM 3820 C CA . LYS A 1 493 ? -31.321 0.243 24.435 1.00 77.75 493 LYS A CA 1
ATOM 3821 C C . LYS A 1 493 ? -32.064 0.834 25.639 1.00 77.75 493 LYS A C 1
ATOM 3823 O O . LYS A 1 493 ? -32.730 0.098 26.362 1.00 77.75 493 LYS A O 1
ATOM 3828 N N . ASN A 1 494 ? -32.013 2.154 25.811 1.00 73.12 494 ASN A N 1
ATOM 3829 C CA . ASN A 1 494 ? -32.690 2.860 26.902 1.00 73.12 494 ASN A CA 1
ATOM 3830 C C . ASN A 1 494 ? -34.217 2.914 26.711 1.00 73.12 494 ASN A C 1
ATOM 3832 O O . ASN A 1 494 ? -34.966 2.831 27.684 1.00 73.12 494 ASN A O 1
ATOM 3836 N N . SER A 1 495 ? -34.684 2.995 25.460 1.00 65.69 495 SER A N 1
ATOM 3837 C CA . SER A 1 495 ? -36.115 2.943 25.123 1.00 65.69 495 SER A CA 1
ATOM 3838 C C . SER A 1 495 ? -36.694 1.533 25.268 1.00 65.69 495 SER A C 1
ATOM 3840 O O . SER A 1 495 ? -37.828 1.389 25.706 1.00 65.69 495 SER A O 1
ATOM 3842 N N . ALA A 1 496 ? -35.915 0.484 24.979 1.00 57.38 496 ALA A N 1
ATOM 3843 C CA . ALA A 1 496 ? -36.313 -0.905 25.223 1.00 57.38 496 ALA A CA 1
ATOM 3844 C C . ALA A 1 496 ? -36.365 -1.266 26.724 1.00 57.38 496 ALA A C 1
ATOM 3846 O O . ALA A 1 496 ? -37.081 -2.188 27.108 1.00 57.38 496 ALA A O 1
ATOM 3847 N N . ALA A 1 497 ? -35.636 -0.532 27.574 1.00 44.47 497 ALA A N 1
ATOM 3848 C CA . ALA A 1 497 ? -35.644 -0.683 29.031 1.00 44.47 497 ALA A CA 1
ATOM 3849 C C . ALA A 1 497 ? -36.773 0.099 29.741 1.00 44.47 497 ALA A C 1
ATOM 3851 O O . ALA A 1 497 ? -36.980 -0.084 30.939 1.00 44.47 497 ALA A O 1
ATOM 3852 N N . SER A 1 498 ? -37.517 0.947 29.020 1.00 37.50 498 SER A N 1
ATOM 3853 C CA . SER A 1 498 ? -38.638 1.731 29.554 1.00 37.50 498 SER A CA 1
ATOM 3854 C C . SER A 1 498 ? -39.953 1.239 28.931 1.00 37.50 498 SER A C 1
ATOM 3856 O O . SER A 1 498 ? -40.118 1.358 27.716 1.00 37.50 498 SER A O 1
ATOM 3858 N N . PRO A 1 499 ? -40.914 0.688 29.699 1.00 35.75 499 PRO A N 1
ATOM 3859 C CA . PRO A 1 499 ? -42.175 0.203 29.146 1.00 35.75 499 PRO A CA 1
ATOM 3860 C C . PRO A 1 499 ? -43.084 1.391 28.804 1.00 35.75 499 PRO A C 1
ATOM 3862 O O . PRO A 1 499 ? -43.956 1.773 29.578 1.00 35.75 499 PRO A O 1
ATOM 3865 N N . GLY A 1 500 ? -42.846 2.011 27.650 1.00 43.44 500 GLY A N 1
ATOM 3866 C CA . GLY A 1 500 ? -43.666 3.108 27.146 1.00 43.44 500 GLY A CA 1
ATOM 3867 C C . GLY A 1 500 ? -42.877 4.114 26.320 1.00 43.44 500 GLY A C 1
ATOM 3868 O O . GLY A 1 500 ? -42.651 5.230 26.769 1.00 43.44 500 GLY A O 1
ATOM 3869 N N . SER A 1 501 ? -42.479 3.755 25.100 1.00 31.12 501 SER A N 1
ATOM 3870 C CA . SER A 1 501 ? -42.151 4.757 24.082 1.00 31.12 501 SER A CA 1
ATOM 3871 C C . SER A 1 501 ? -42.321 4.185 22.676 1.00 31.12 501 SER A C 1
ATOM 3873 O O . SER A 1 501 ? -41.764 3.147 22.326 1.00 31.12 501 SER A O 1
ATOM 3875 N N . LEU A 1 502 ? -43.158 4.870 21.902 1.00 39.47 502 LEU A N 1
ATOM 3876 C CA . LEU A 1 502 ? -43.584 4.568 20.542 1.00 39.47 502 LEU A CA 1
ATOM 3877 C C . LEU A 1 502 ? -42.475 4.902 19.535 1.00 39.47 502 LEU A C 1
ATOM 3879 O O . LEU A 1 502 ? -42.360 6.049 19.115 1.00 39.47 502 LEU A O 1
ATOM 3883 N N . LEU A 1 503 ? -41.730 3.900 19.071 1.00 32.91 503 LEU A N 1
ATOM 3884 C CA . LEU A 1 503 ? -41.112 3.913 17.742 1.00 32.91 503 LEU A CA 1
ATOM 3885 C C . LEU A 1 503 ? -41.342 2.541 17.103 1.00 32.91 503 LEU A C 1
ATOM 3887 O O . LEU A 1 503 ? -40.991 1.507 17.665 1.00 32.91 503 LEU A O 1
ATOM 3891 N N . GLY A 1 504 ? -42.046 2.569 15.971 1.00 31.47 504 GLY A N 1
ATOM 3892 C CA . GLY A 1 504 ? -42.719 1.436 15.352 1.00 31.47 504 GLY A CA 1
ATOM 3893 C C . GLY A 1 504 ? -41.848 0.200 15.149 1.00 31.47 504 GLY A C 1
ATOM 3894 O O . GLY A 1 504 ? -40.781 0.244 14.539 1.00 31.47 504 GLY A O 1
ATOM 3895 N N . ALA A 1 505 ? -42.389 -0.923 15.610 1.00 37.44 505 ALA A N 1
ATOM 3896 C CA . ALA A 1 505 ? -42.119 -2.222 15.036 1.00 37.44 505 ALA A CA 1
ATOM 3897 C C . ALA A 1 505 ? -42.531 -2.196 13.556 1.00 37.44 505 ALA A C 1
ATOM 3899 O O . ALA A 1 505 ? -43.707 -2.012 13.272 1.00 37.44 505 ALA A O 1
ATOM 3900 N N . ASP A 1 506 ? -41.564 -2.313 12.644 1.00 36.19 506 ASP A N 1
ATOM 3901 C CA . ASP A 1 506 ? -41.706 -3.077 11.394 1.00 36.19 506 ASP A CA 1
ATOM 3902 C C . ASP A 1 506 ? -40.420 -3.023 10.554 1.00 36.19 506 ASP A C 1
ATOM 3904 O O . ASP A 1 506 ? -40.340 -2.320 9.553 1.00 36.19 506 ASP A O 1
ATOM 3908 N N . VAL A 1 507 ? -39.413 -3.822 10.934 1.00 36.12 507 VAL A N 1
ATOM 3909 C CA . VAL A 1 507 ? -38.650 -4.650 9.979 1.00 36.12 507 VAL A CA 1
ATOM 3910 C C . VAL A 1 507 ? -38.196 -5.909 10.727 1.00 36.12 507 VAL A C 1
ATOM 3912 O O . VAL A 1 507 ? -37.173 -5.909 11.408 1.00 36.12 507 VAL A O 1
ATOM 3915 N N . MET A 1 508 ? -38.971 -6.991 10.630 1.00 35.78 508 MET A N 1
ATOM 3916 C CA . MET A 1 508 ? -38.532 -8.312 11.092 1.00 35.78 508 MET A CA 1
ATOM 3917 C C . MET A 1 508 ? -37.249 -8.721 10.353 1.00 35.78 508 MET A C 1
ATOM 3919 O O . MET A 1 508 ? -37.185 -8.658 9.122 1.00 35.78 508 MET A O 1
ATOM 3923 N N . ALA A 1 509 ? -36.232 -9.149 11.104 1.00 33.91 509 ALA A N 1
ATOM 3924 C CA . ALA A 1 509 ? -35.031 -9.761 10.547 1.00 33.91 509 ALA A CA 1
ATOM 3925 C C . ALA A 1 509 ? -35.416 -11.046 9.784 1.00 33.91 509 ALA A C 1
ATOM 3927 O O . ALA A 1 509 ? -36.141 -11.876 10.341 1.00 33.91 509 ALA A O 1
ATOM 3928 N N . PRO A 1 510 ? -34.957 -11.262 8.538 1.00 33.75 510 PRO A N 1
ATOM 3929 C CA . PRO A 1 510 ? -35.190 -12.529 7.865 1.00 33.75 510 PRO A CA 1
ATOM 3930 C C . PRO A 1 510 ? -34.395 -13.639 8.558 1.00 33.75 510 PRO A C 1
ATOM 3932 O O . PRO A 1 510 ? -33.191 -13.515 8.780 1.00 33.75 510 PRO A O 1
ATOM 3935 N N . SER A 1 511 ? -35.073 -14.744 8.854 1.00 38.12 511 SER A N 1
ATOM 3936 C CA . SER A 1 511 ? -34.456 -16.022 9.204 1.00 38.12 511 SER A CA 1
ATOM 3937 C C . SER A 1 511 ? -33.639 -16.529 8.011 1.00 38.12 511 SER A C 1
ATOM 3939 O O . SER A 1 511 ? -34.191 -17.087 7.066 1.00 38.12 511 SER A O 1
ATOM 3941 N N . VAL A 1 512 ? -32.325 -16.298 8.012 1.00 33.34 512 VAL A N 1
ATOM 3942 C CA . VAL A 1 512 ? -31.392 -16.976 7.105 1.00 33.34 512 VAL A CA 1
ATOM 3943 C C . VAL A 1 512 ? -30.143 -17.342 7.898 1.00 33.34 512 VAL A C 1
ATOM 3945 O O . VAL A 1 512 ? -29.578 -16.508 8.604 1.00 33.34 512 VAL A O 1
ATOM 3948 N N . ALA A 1 513 ? -29.766 -18.617 7.809 1.00 30.39 513 ALA A N 1
ATOM 3949 C CA . ALA A 1 513 ? -28.653 -19.234 8.514 1.00 30.39 513 ALA A CA 1
ATOM 3950 C C . ALA A 1 513 ? -27.377 -18.382 8.458 1.00 30.39 513 ALA A C 1
ATOM 3952 O O . ALA A 1 513 ? -26.970 -17.920 7.392 1.00 30.39 513 ALA A O 1
ATOM 3953 N N . GLN A 1 514 ? -26.740 -18.212 9.619 1.00 27.72 514 GLN A N 1
ATOM 3954 C CA . GLN A 1 514 ? -25.395 -17.661 9.717 1.00 27.72 514 GLN A CA 1
ATOM 3955 C C . GLN A 1 514 ? -24.451 -18.478 8.820 1.00 27.72 514 GLN A C 1
ATOM 3957 O O . GLN A 1 514 ? -24.297 -19.678 9.054 1.00 27.72 514 GLN A O 1
ATOM 3962 N N . PRO A 1 515 ? -23.764 -17.875 7.835 1.00 26.47 515 PRO A N 1
ATOM 3963 C CA . PRO A 1 515 ? -22.508 -18.436 7.380 1.00 26.47 515 PRO A CA 1
ATOM 3964 C C . PRO A 1 515 ? -21.544 -18.283 8.553 1.00 26.47 515 PRO A C 1
ATOM 3966 O O . PRO A 1 515 ? -21.357 -17.178 9.066 1.00 26.47 515 PRO A O 1
ATOM 3969 N N . SER A 1 516 ? -20.985 -19.398 9.009 1.00 25.62 516 SER A N 1
ATOM 3970 C CA . SER A 1 516 ? -19.948 -19.437 10.033 1.00 25.62 516 SER A CA 1
ATOM 3971 C C . SER A 1 516 ? -18.887 -18.375 9.748 1.00 25.62 516 SER A C 1
ATOM 3973 O O . SER A 1 516 ? -18.161 -18.470 8.757 1.00 25.62 516 SER A O 1
ATOM 3975 N N . VAL A 1 517 ? -18.781 -17.379 10.626 1.00 28.33 517 VAL A N 1
ATOM 3976 C CA . VAL A 1 517 ? -17.537 -16.625 10.785 1.00 28.33 517 VAL A CA 1
ATOM 3977 C C . VAL A 1 517 ? -16.480 -17.674 11.138 1.00 28.33 517 VAL A C 1
ATOM 3979 O O . VAL A 1 517 ? -16.698 -18.393 12.121 1.00 28.33 517 VAL A O 1
ATOM 3982 N N . PRO A 1 518 ? -15.391 -17.841 10.364 1.00 27.05 518 PRO A N 1
ATOM 3983 C CA . PRO A 1 518 ? -14.314 -18.729 10.767 1.00 27.05 518 PRO A CA 1
ATOM 3984 C C . PRO A 1 518 ? -13.856 -18.287 12.154 1.00 27.05 518 PRO A C 1
ATOM 3986 O O . PRO A 1 518 ? -13.409 -17.155 12.345 1.00 27.05 518 PRO A O 1
ATOM 3989 N N . HIS A 1 519 ? -14.081 -19.156 13.136 1.00 27.58 519 HIS A N 1
ATOM 3990 C CA . HIS A 1 519 ? -13.628 -18.955 14.499 1.00 27.58 519 HIS A CA 1
ATOM 3991 C C . HIS A 1 519 ? -12.125 -18.680 14.506 1.00 27.58 519 HIS A C 1
ATOM 3993 O O . HIS A 1 519 ? -11.376 -19.301 13.757 1.00 27.58 519 HIS A O 1
ATOM 3999 N N . ALA A 1 520 ? -11.752 -17.738 15.373 1.00 27.80 520 ALA A N 1
ATOM 4000 C CA . ALA A 1 520 ? -10.473 -17.593 16.052 1.00 27.80 520 ALA A CA 1
ATOM 4001 C C . ALA A 1 520 ? -9.277 -18.319 15.413 1.00 27.80 520 ALA A C 1
ATOM 4003 O O . ALA A 1 520 ? -9.169 -19.545 15.448 1.00 27.80 520 ALA A O 1
ATOM 4004 N N . ARG A 1 521 ? -8.296 -17.532 14.953 1.00 27.38 521 ARG A N 1
ATOM 4005 C CA . ARG A 1 521 ? -6.908 -17.989 14.866 1.00 27.38 521 ARG A CA 1
ATOM 4006 C C . ARG A 1 521 ? -6.516 -18.592 16.223 1.00 27.38 521 ARG A C 1
ATOM 4008 O O . ARG A 1 521 ? -6.230 -17.857 17.164 1.00 27.38 521 ARG A O 1
ATOM 4015 N N . ASN A 1 522 ? -6.490 -19.921 16.308 1.00 25.52 522 ASN A N 1
ATOM 4016 C CA . ASN A 1 522 ? -5.726 -20.644 17.317 1.00 25.52 522 ASN A CA 1
ATOM 4017 C C . ASN A 1 522 ? -4.246 -20.369 17.040 1.00 25.52 522 ASN A C 1
ATOM 4019 O O . ASN A 1 522 ? -3.587 -21.091 16.299 1.00 25.52 522 ASN A O 1
ATOM 4023 N N . LEU A 1 523 ? -3.742 -19.270 17.595 1.00 27.44 523 LEU A N 1
ATOM 4024 C CA . LEU A 1 523 ? -2.320 -18.957 17.668 1.00 27.44 523 LEU A CA 1
ATOM 4025 C C . LEU A 1 523 ? -1.733 -19.613 18.920 1.00 27.44 523 LEU A C 1
ATOM 4027 O O . LEU A 1 523 ? -1.327 -18.910 19.828 1.00 27.44 523 LEU A O 1
ATOM 4031 N N . TYR A 1 524 ? -1.727 -20.946 18.972 1.00 28.98 524 TYR A N 1
ATOM 4032 C CA . TYR A 1 524 ? -0.814 -21.736 19.806 1.00 28.98 524 TYR A CA 1
ATOM 4033 C C . TYR A 1 524 ? -0.712 -23.149 19.227 1.00 28.98 524 TYR A C 1
ATOM 4035 O O . TYR A 1 524 ? -1.513 -24.011 19.577 1.00 28.98 524 TYR A O 1
ATOM 4043 N N . THR A 1 525 ? 0.259 -23.343 18.332 1.00 29.70 525 THR A N 1
ATOM 4044 C CA . THR A 1 525 ? 1.158 -24.513 18.229 1.00 29.70 525 THR A CA 1
ATOM 4045 C C . THR A 1 525 ? 2.278 -24.177 17.265 1.00 29.70 525 THR A C 1
ATOM 4047 O O . THR A 1 525 ? 1.938 -23.741 16.139 1.00 29.70 525 THR A O 1
#